Protein AF-A0A383UXB1-F1 (afdb_monomer)

Solvent-accessible surface area (backbone atoms only — not comparable to full-atom values): 30073 Å² total; per-residue (Å²): 136,68,66,62,59,56,52,52,34,51,74,70,74,44,63,97,66,75,78,71,72,77,81,63,94,80,63,89,82,77,78,79,82,41,57,47,101,84,69,47,83,47,60,68,65,60,54,49,51,50,53,49,52,53,49,51,51,51,49,50,33,37,76,73,64,59,27,56,55,34,66,59,52,49,52,50,50,51,51,53,47,52,51,47,50,52,41,30,53,54,21,52,56,49,46,51,53,49,50,53,52,46,52,60,65,38,43,23,35,53,27,51,41,52,33,35,51,26,29,51,69,49,37,77,48,56,63,69,57,51,53,52,54,45,52,72,78,39,57,68,66,50,64,46,48,36,28,46,66,37,49,48,49,47,63,56,43,51,56,50,50,53,49,50,51,52,48,50,45,58,78,69,60,78,53,98,82,55,90,65,97,64,60,75,65,56,58,56,47,51,53,48,50,54,53,52,53,48,52,51,51,41,52,52,31,44,51,50,18,50,37,24,30,60,68,76,42,77,68,93,50,80,64,75,65,76,65,32,75,43,76,51,34,94,71,16,89,33,50,64,63,64,69,94,64,98,45,78,86,50,43,63,59,40,43,50,50,25,50,51,63,34,47,40,54,56,51,41,53,52,51,51,51,48,49,43,46,52,49,23,57,68,42,31,61,61,48,51,73,71,50,87,69,84,63,55,70,60,82,58,76,87,55,74,60,74,71,52,50,62,61,60,76,36,65,92,64,70,71,81,48,96,84,62,79,75,87,87,72,82,78,69,85,72,80,73,64,77,79,74,75,72,79,70,89,70,92,79,90,83,94,82,81,84,87,81,71,87,80,77,75,73,94,68,94,77,84,87,78,93,80,88,91,87,78,83,81,64,79,62,47,74,66,72,72,59,92,73,61,66,72,72,77,82,69,79,70,48,83,50,34,38,56,72,46,38,56,50,52,56,49,33,54,52,53,22,49,54,53,26,50,62,71,44,36,40,57,49,31,23,40,50,16,44,41,54,48,53,53,27,59,76,67,76,44,86,60,86,57,45,46,75,72,42,63,75,85,62,29,63,72,50,47,52,50,30,50,52,50,32,54,50,53,47,51,52,54,51,48,53,51,42,51,50,51,51,53,50,52,55,52,50,61,69,69,64,75,63,78,87,71,72,83,77,126

Organism: Blumeria hordei (NCBI:txid2867405)

Nearest PDB structures (foldseek):
  8gym-assembly1_m2  TM=3.902E-01  e=6.505E-01  Tetrahymena thermophila SB210
  8b6h-assembly1_Dv  TM=3.595E-01  e=8.943E-01  Tetrahymena thermophila SB210

Foldseek 3Di:
DPPVVVVVCVVVVHDPPPPPPPPPVPPPDDDPQDAPPVRHGDDPVVVVVVVVVVVVVVVVCCVVVLFPFLVVVVVVVVVVVVVLVVLQVVLLVLLVVLVLLLCLLLLLLVLLLLLCLWFPVSQVDDPVVVVVVCVVVDPPCLSRCFLVLLLVVLLVVLVVVVVVVVVCCVVQVPDPPDDGPDDPVVVVVVVVVVVVVSLLSNLQSVLNSLCRSNVVDPRPDSDDDPVQSPACDPNHLQHQDQDDDPDPVCVVVSNVVSVCLSCVLSVLSVVLLLQLLVQLVVQLVVLLVPDDDQDADDSCPPPPCVVVVVVVVCPVVPRPVPSHDDDPDPPPPPPPPPPPPDPPDDDDDDDPDPPPPPPPDPDDDDDDDDDDDDDDDDSIDSPRPPPPPPPVPPSPRDDDHSLRCSLSSLVSSLVSSLVSCVVSVLSSSLSSNSSVVSSCVSVVHDSPRTDDNGSDDGSVVVSVVSSVSSVVSSVVSSVVSNVVSVVVVVVVVVVPPDPVPPVPD

Sequence (505 aa):
MGQLETLTALALGRGHYEEEVVWTSEAESNGNQKYNSRGHPRNPETRKREREHIRAANEVMQVTGVVEDAATVRAKSSEDEADRQLESFIGFRLMEVGRACLYTGIWSAVGLRRRILLYRPYSTLQIRKILQSERKLHSTIHLLFSGLSTILIPHTLDYVILFFETILDHLYGSDKNQETFMPLGTRALVRRIAKWTYNYFRIQFQLFAILQQLNLIPQSRFLHTLKSFIPFQETSLVKFKPKDTNSIWQLPLTWAGALILSTAPLLAVWGYEKLKITVSALIYRRIYMRLPRPAGSSIFSGIPVDLLRAERNSADQISSYAQDSGPNISWAVNSNHPEAQSPSMGQDASDDEDDEMNHAQLISFDVEPTESADANRGPWSAELRSSNDSKQSGVTRYRVTGLTLLPTILAAERWRDIIADILVMPIEALMVRFIGRAYRINNALSVDDIFEPNLRITGFSNLMTAYTLQSAITGVIWGLITFSTNRYAIRRQKIAPRSHLLDRD

Structure (mmCIF, N/CA/C/O backbone):
data_AF-A0A383UXB1-F1
#
_entry.id   AF-A0A383UXB1-F1
#
loop_
_atom_site.group_PDB
_atom_site.id
_atom_site.type_symbol
_atom_site.label_atom_id
_atom_site.label_alt_id
_atom_site.label_comp_id
_atom_site.label_asym_id
_atom_site.label_entity_id
_atom_site.label_seq_id
_atom_site.pdbx_PDB_ins_code
_atom_site.Cartn_x
_atom_site.Cartn_y
_atom_site.Cartn_z
_atom_site.occupancy
_atom_site.B_iso_or_equiv
_atom_site.auth_seq_id
_atom_site.auth_comp_id
_atom_site.auth_asym_id
_atom_site.auth_atom_id
_atom_site.pdbx_PDB_model_num
ATOM 1 N N . MET A 1 1 ? 54.599 -24.289 -60.997 1.00 45.53 1 MET A N 1
ATOM 2 C CA . MET A 1 1 ? 55.689 -24.019 -60.037 1.00 45.53 1 MET A CA 1
ATOM 3 C C . MET A 1 1 ? 55.467 -22.754 -59.188 1.00 45.53 1 MET A C 1
ATOM 5 O O . MET A 1 1 ? 56.375 -22.407 -58.464 1.00 45.53 1 MET A O 1
ATOM 9 N N . GLY A 1 2 ? 54.287 -22.110 -59.170 1.00 50.62 2 GLY A N 1
ATOM 10 C CA . GLY A 1 2 ? 54.119 -20.799 -58.502 1.00 50.62 2 GLY A CA 1
ATOM 11 C C . GLY A 1 2 ? 53.476 -20.775 -57.105 1.00 50.62 2 GLY A C 1
ATOM 12 O O . GLY A 1 2 ? 53.333 -19.705 -56.543 1.00 50.62 2 GLY A O 1
ATOM 13 N N . GLN A 1 3 ? 53.054 -21.908 -56.524 1.00 52.81 3 GLN A N 1
ATOM 14 C CA . GLN A 1 3 ? 52.371 -21.895 -55.212 1.00 52.81 3 GLN A CA 1
ATOM 15 C C . GLN A 1 3 ? 53.330 -21.804 -54.017 1.00 52.81 3 GLN A C 1
ATOM 17 O O . GLN A 1 3 ? 52.957 -21.289 -52.964 1.00 52.81 3 GLN A O 1
ATOM 22 N N . LEU A 1 4 ? 54.558 -22.311 -54.164 1.00 60.84 4 LEU A N 1
ATOM 23 C CA . LEU A 1 4 ? 55.521 -22.361 -53.065 1.00 60.84 4 LEU A CA 1
ATOM 24 C C . LEU A 1 4 ? 56.076 -20.966 -52.765 1.00 60.84 4 LEU A C 1
ATOM 26 O O . LEU A 1 4 ? 56.170 -20.592 -51.604 1.00 60.84 4 LEU A O 1
ATOM 30 N N . GLU A 1 5 ? 56.337 -20.166 -53.798 1.00 58.56 5 GLU A N 1
ATOM 31 C CA . GLU A 1 5 ? 56.801 -18.777 -53.679 1.00 58.56 5 GLU A CA 1
ATOM 32 C C . GLU A 1 5 ? 55.768 -17.912 -52.956 1.00 58.56 5 GLU A C 1
ATOM 34 O O . GLU A 1 5 ? 56.089 -17.304 -51.938 1.00 58.56 5 GLU A O 1
ATOM 39 N N . THR A 1 6 ? 54.496 -17.992 -53.357 1.00 56.50 6 THR A N 1
ATOM 40 C CA . THR A 1 6 ? 53.403 -17.281 -52.679 1.00 56.50 6 THR A CA 1
ATOM 41 C C . THR A 1 6 ? 53.228 -17.696 -51.220 1.00 56.50 6 THR A C 1
ATOM 43 O O . THR A 1 6 ? 53.000 -16.844 -50.368 1.00 56.50 6 THR A O 1
ATOM 46 N N . LEU A 1 7 ? 53.383 -18.985 -50.893 1.00 56.09 7 LEU A N 1
ATOM 47 C CA . LEU A 1 7 ? 53.304 -19.460 -49.506 1.00 56.09 7 LEU A CA 1
ATOM 48 C C . LEU A 1 7 ? 54.519 -19.028 -48.676 1.00 56.09 7 LEU A C 1
ATOM 50 O O . LEU A 1 7 ? 54.381 -18.747 -47.488 1.00 56.09 7 LEU A O 1
ATOM 54 N N . THR A 1 8 ? 55.696 -18.939 -49.298 1.00 65.06 8 THR A N 1
ATOM 55 C CA . THR A 1 8 ? 56.924 -18.480 -48.636 1.00 65.06 8 THR A CA 1
ATOM 56 C C . THR A 1 8 ? 56.873 -16.973 -48.383 1.00 65.06 8 THR A C 1
ATOM 58 O O . THR A 1 8 ? 57.237 -16.525 -47.299 1.00 65.06 8 THR A O 1
ATOM 61 N N . ALA A 1 9 ? 56.355 -16.195 -49.338 1.00 59.84 9 ALA A N 1
ATOM 62 C CA . ALA A 1 9 ? 56.114 -14.764 -49.182 1.00 59.84 9 ALA A CA 1
ATOM 63 C C . ALA A 1 9 ? 55.104 -14.491 -48.058 1.00 59.84 9 ALA A C 1
ATOM 65 O O . ALA A 1 9 ? 55.379 -13.681 -47.173 1.00 59.84 9 ALA A O 1
ATOM 66 N N . LEU A 1 10 ? 54.002 -15.250 -48.018 1.00 58.66 10 LEU A N 1
ATOM 67 C CA . LEU A 1 10 ? 52.995 -15.142 -46.961 1.00 58.66 10 LEU A CA 1
ATOM 68 C C . LEU A 1 10 ? 53.566 -15.509 -45.579 1.00 58.66 10 LEU A C 1
ATOM 70 O O . LEU A 1 10 ? 53.300 -14.819 -44.599 1.00 58.66 10 LEU A O 1
ATOM 74 N N . ALA A 1 11 ? 54.399 -16.556 -45.500 1.00 60.19 11 ALA A N 1
ATOM 75 C CA . ALA A 1 11 ? 55.077 -16.974 -44.268 1.00 60.19 11 ALA A CA 1
ATOM 76 C C . ALA A 1 11 ? 56.128 -15.961 -43.774 1.00 60.19 11 ALA A C 1
ATOM 78 O O . ALA A 1 11 ? 56.423 -15.910 -42.582 1.00 60.19 11 ALA A O 1
ATOM 79 N N . LEU A 1 12 ? 56.674 -15.142 -44.678 1.00 60.88 12 LEU A N 1
ATOM 80 C CA . LEU A 1 12 ? 57.601 -14.045 -44.381 1.00 60.88 12 LEU A CA 1
ATOM 81 C C . LEU A 1 12 ? 56.885 -12.712 -44.097 1.00 60.88 12 LEU A C 1
ATOM 83 O O . LEU A 1 12 ? 57.553 -11.695 -43.910 1.00 60.88 12 LEU A O 1
ATOM 87 N N . GLY A 1 13 ? 55.547 -12.695 -44.079 1.00 49.16 13 GLY A N 1
ATOM 88 C CA . GLY A 1 13 ? 54.749 -11.485 -43.865 1.00 49.16 13 GLY A CA 1
ATOM 89 C C . GLY A 1 13 ? 54.740 -10.516 -45.053 1.00 49.16 13 GLY A C 1
ATOM 90 O O . GLY A 1 13 ? 54.376 -9.355 -44.885 1.00 49.16 13 GLY A O 1
ATOM 91 N N . ARG A 1 14 ? 55.147 -10.965 -46.247 1.00 58.03 14 ARG A N 1
ATOM 92 C CA . ARG A 1 14 ? 55.145 -10.168 -47.481 1.00 58.03 14 ARG A CA 1
ATOM 93 C C . ARG A 1 14 ? 53.810 -10.315 -48.209 1.00 58.03 14 ARG A C 1
ATOM 95 O O . ARG A 1 14 ? 53.294 -11.421 -48.370 1.00 58.03 14 ARG A O 1
ATOM 102 N N . GLY A 1 15 ? 53.231 -9.190 -48.628 1.00 54.03 15 GLY A N 1
ATOM 103 C CA . GLY A 1 15 ? 51.928 -9.153 -49.294 1.00 54.03 15 GLY A CA 1
ATOM 104 C C . GLY A 1 15 ? 51.978 -9.688 -50.729 1.00 54.03 15 GLY A C 1
ATOM 105 O O . GLY A 1 15 ? 52.978 -9.534 -51.424 1.00 54.03 15 GLY A O 1
ATOM 106 N N . HIS A 1 16 ? 50.858 -10.242 -51.203 1.00 50.38 16 HIS A N 1
ATOM 107 C CA . HIS A 1 16 ? 50.691 -10.862 -52.532 1.00 50.38 16 HIS A CA 1
ATOM 108 C C . HIS A 1 16 ? 51.037 -9.967 -53.745 1.00 50.38 16 HIS A C 1
ATOM 110 O O . HIS A 1 16 ? 51.068 -10.457 -54.869 1.00 50.38 16 HIS A O 1
ATOM 116 N N . TYR A 1 17 ? 51.277 -8.670 -53.528 1.00 50.38 17 TYR A N 1
ATOM 117 C CA . TYR A 1 17 ? 51.502 -7.650 -54.556 1.00 50.38 17 TYR A CA 1
ATOM 118 C C . TYR A 1 17 ? 52.913 -7.042 -54.536 1.00 50.38 17 TYR A C 1
ATOM 120 O O . TYR A 1 17 ? 53.165 -6.088 -55.268 1.00 50.38 17 TYR A O 1
ATOM 128 N N . GLU A 1 18 ? 53.839 -7.544 -53.711 1.00 51.78 18 GLU A N 1
ATOM 129 C CA . GLU A 1 18 ? 55.239 -7.087 -53.769 1.00 51.78 18 GLU A CA 1
ATOM 130 C C . GLU A 1 18 ? 55.979 -7.568 -55.032 1.00 51.78 18 GLU A C 1
ATOM 132 O O . GLU A 1 18 ? 57.006 -6.993 -55.385 1.00 51.78 18 GLU A O 1
ATOM 137 N N . GLU A 1 19 ? 55.457 -8.573 -55.743 1.00 49.16 19 GLU A N 1
ATOM 138 C CA . GLU A 1 19 ? 56.130 -9.171 -56.908 1.00 49.16 19 GLU A CA 1
ATOM 139 C C . GLU A 1 19 ? 55.832 -8.473 -58.245 1.00 49.16 19 GLU A C 1
ATOM 141 O O . GLU A 1 19 ? 56.645 -8.553 -59.164 1.00 49.16 19 GLU A O 1
ATOM 146 N N . GLU A 1 20 ? 54.742 -7.708 -58.365 1.00 48.66 20 GLU A N 1
ATOM 147 C CA . GLU A 1 20 ? 54.486 -6.903 -59.566 1.00 48.66 20 GLU A CA 1
ATOM 148 C C . GLU A 1 20 ? 55.138 -5.521 -59.451 1.00 48.66 2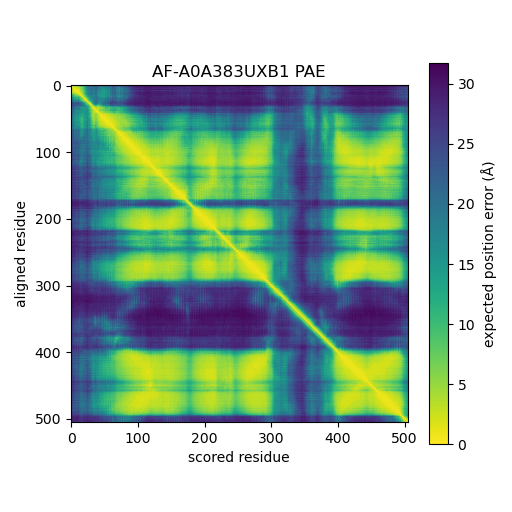0 GLU A C 1
ATOM 150 O O . GLU A 1 20 ? 54.489 -4.472 -59.425 1.00 48.66 20 GLU A O 1
ATOM 155 N N . VAL A 1 21 ? 56.471 -5.503 -59.453 1.00 47.31 21 VAL A N 1
ATOM 156 C CA . VAL A 1 21 ? 57.182 -4.352 -60.013 1.00 47.31 21 VAL A CA 1
ATOM 157 C C . VAL A 1 21 ? 56.984 -4.437 -61.523 1.00 47.31 21 VAL A C 1
ATOM 159 O O . VAL A 1 21 ? 57.755 -5.073 -62.239 1.00 47.31 21 VAL A O 1
ATOM 162 N N . VAL A 1 22 ? 55.895 -3.843 -62.011 1.00 42.38 22 VAL A N 1
ATOM 163 C CA . VAL A 1 22 ? 55.702 -3.606 -63.441 1.00 42.38 22 VAL A CA 1
ATOM 164 C C . VAL A 1 22 ? 56.831 -2.678 -63.885 1.00 42.38 22 VAL A C 1
ATOM 166 O O . VAL A 1 22 ? 56.771 -1.464 -63.702 1.00 42.38 22 VAL A O 1
ATOM 169 N N . TRP A 1 23 ? 57.890 -3.253 -64.451 1.00 45.00 23 TRP A N 1
ATOM 170 C CA . TRP A 1 23 ? 58.908 -2.509 -65.181 1.00 45.00 23 TRP A CA 1
ATOM 171 C C . TRP A 1 23 ? 58.308 -2.076 -66.522 1.00 45.00 23 TRP A C 1
ATOM 173 O O . TRP A 1 23 ? 58.622 -2.621 -67.575 1.00 45.00 23 TRP A O 1
ATOM 183 N N . THR A 1 24 ? 57.395 -1.106 -66.496 1.00 41.88 24 THR A N 1
ATOM 184 C CA . THR A 1 24 ? 57.091 -0.316 -67.690 1.00 41.88 24 THR A CA 1
ATOM 185 C C . THR A 1 24 ? 58.280 0.600 -67.925 1.00 41.88 24 THR A C 1
ATOM 187 O O . THR A 1 24 ? 58.466 1.584 -67.209 1.00 41.88 24 THR A O 1
ATOM 190 N N . SER A 1 25 ? 59.089 0.263 -68.924 1.00 47.81 25 SER A N 1
ATOM 191 C CA . SER A 1 25 ? 60.308 0.957 -69.354 1.00 47.81 25 SER A CA 1
ATOM 192 C C . SER A 1 25 ? 60.084 2.371 -69.927 1.00 47.81 25 SER A C 1
ATOM 194 O O . SER A 1 25 ? 60.895 2.846 -70.710 1.00 47.81 25 SER A O 1
ATOM 196 N N . GLU A 1 26 ? 58.999 3.055 -69.556 1.00 47.62 26 GLU A N 1
ATOM 197 C CA . GLU A 1 26 ? 58.661 4.413 -70.018 1.00 47.62 26 GLU A CA 1
ATOM 198 C C . GLU A 1 26 ? 58.313 5.394 -68.880 1.00 47.62 26 GLU A C 1
ATOM 200 O O . GLU A 1 26 ? 57.935 6.532 -69.140 1.00 47.62 26 GLU A O 1
ATOM 205 N N . ALA A 1 27 ? 58.490 5.012 -67.608 1.00 47.56 27 ALA A N 1
ATOM 206 C CA . ALA A 1 27 ? 58.284 5.912 -66.461 1.00 47.56 27 ALA A CA 1
ATOM 207 C C . ALA A 1 27 ? 59.594 6.431 -65.825 1.00 47.56 27 ALA A C 1
ATOM 209 O O . ALA A 1 27 ? 59.599 6.900 -64.683 1.00 47.56 27 ALA A O 1
ATOM 210 N N . GLU A 1 28 ? 60.715 6.382 -66.549 1.00 46.81 28 GLU A N 1
ATOM 211 C CA . GLU A 1 28 ? 61.982 6.998 -66.136 1.00 46.81 28 GLU A CA 1
ATOM 212 C C . GLU A 1 28 ? 61.947 8.517 -66.352 1.00 46.81 28 GLU A C 1
ATOM 214 O O . GLU A 1 28 ? 62.519 9.049 -67.296 1.00 46.81 28 GLU A O 1
ATOM 219 N N . SER A 1 29 ? 61.257 9.247 -65.473 1.00 51.28 29 SER A N 1
ATOM 220 C CA . SER A 1 29 ? 61.506 10.692 -65.352 1.00 51.28 29 SER A CA 1
ATOM 221 C C . SER A 1 29 ? 61.132 11.320 -64.008 1.00 51.28 29 SER A C 1
ATOM 223 O O . SER A 1 29 ? 61.541 12.453 -63.791 1.00 51.28 29 SER A O 1
ATOM 225 N N . ASN A 1 30 ? 60.392 10.673 -63.094 1.00 54.00 30 ASN A N 1
ATOM 226 C CA . ASN A 1 30 ? 59.981 11.333 -61.834 1.00 54.00 30 ASN A CA 1
ATOM 227 C C . ASN A 1 30 ? 59.724 10.367 -60.653 1.00 54.00 30 ASN A C 1
ATOM 229 O O . ASN A 1 30 ? 58.801 10.549 -59.860 1.00 54.00 30 ASN A O 1
ATOM 233 N N . GLY A 1 31 ? 60.529 9.311 -60.517 1.00 53.62 31 GLY A N 1
ATOM 234 C CA . GLY A 1 31 ? 60.372 8.298 -59.466 1.00 53.62 31 GLY A CA 1
ATOM 235 C C . GLY A 1 31 ? 61.074 8.644 -58.149 1.00 53.62 31 GLY A C 1
ATOM 236 O O . GLY A 1 31 ? 62.046 7.984 -57.793 1.00 53.62 31 GLY A O 1
ATOM 237 N N . ASN A 1 32 ? 60.598 9.639 -57.395 1.00 60.19 32 ASN A N 1
ATOM 238 C CA . ASN A 1 32 ? 61.087 9.853 -56.026 1.00 60.19 32 ASN A CA 1
ATOM 239 C C . ASN A 1 32 ? 60.563 8.731 -55.114 1.00 60.19 32 ASN A C 1
ATOM 241 O O . ASN A 1 32 ? 59.433 8.790 -54.622 1.00 60.19 32 ASN A O 1
ATOM 245 N N . GLN A 1 33 ? 61.383 7.699 -54.900 1.00 64.19 33 GLN A N 1
ATOM 246 C CA . GLN A 1 33 ? 61.151 6.661 -53.898 1.00 64.19 33 GLN A CA 1
ATOM 247 C C . GLN A 1 33 ? 60.977 7.329 -52.529 1.00 64.19 33 GLN A C 1
ATOM 249 O O . GLN A 1 33 ? 61.876 8.010 -52.038 1.00 64.19 33 GLN A O 1
ATOM 254 N N . LYS A 1 34 ? 59.789 7.192 -51.936 1.00 66.69 34 LYS A N 1
ATOM 255 C CA . LYS A 1 34 ? 59.482 7.795 -50.636 1.00 66.69 34 LYS A CA 1
ATOM 256 C C . LYS A 1 34 ? 59.996 6.876 -49.537 1.00 66.69 34 LYS A C 1
ATOM 258 O O . LYS A 1 34 ? 59.799 5.667 -49.609 1.00 66.69 34 LYS A O 1
ATOM 263 N N . TYR A 1 35 ? 60.638 7.445 -48.528 1.00 69.44 35 TYR A N 1
ATOM 264 C CA . TYR A 1 35 ? 61.104 6.725 -47.347 1.00 69.44 35 TYR A CA 1
ATOM 265 C C . TYR A 1 35 ? 60.268 7.164 -46.145 1.00 69.44 35 TYR A C 1
ATOM 267 O O . TYR A 1 35 ? 59.792 8.298 -46.113 1.00 69.44 35 TYR A O 1
ATOM 275 N N . ASN A 1 36 ? 60.034 6.275 -45.181 1.00 70.81 36 ASN A N 1
ATOM 276 C CA . ASN A 1 36 ? 59.473 6.696 -43.897 1.00 70.81 36 ASN A CA 1
ATOM 277 C C . ASN A 1 36 ? 60.537 7.435 -43.059 1.00 70.81 36 ASN A C 1
ATOM 279 O O . ASN A 1 36 ? 61.719 7.442 -43.406 1.00 70.81 36 ASN A O 1
ATOM 283 N N . SER A 1 37 ? 60.128 8.016 -41.932 1.00 67.81 37 SER A N 1
ATOM 284 C CA . SER A 1 37 ? 61.012 8.681 -40.957 1.00 67.81 37 SER A CA 1
ATOM 285 C C . SER A 1 37 ? 62.152 7.784 -40.440 1.00 67.81 37 SER A C 1
ATOM 287 O O . SER A 1 37 ? 63.177 8.280 -39.981 1.00 67.81 37 SER A O 1
ATOM 289 N N . ARG A 1 38 ? 62.019 6.458 -40.577 1.00 71.56 38 ARG A N 1
ATOM 290 C CA . ARG A 1 38 ? 63.020 5.436 -40.222 1.00 71.56 38 ARG A CA 1
ATOM 291 C C . ARG A 1 38 ? 63.899 4.981 -41.402 1.00 71.56 38 ARG A C 1
ATOM 293 O O . ARG A 1 38 ? 64.695 4.062 -41.245 1.00 71.56 38 ARG A O 1
ATOM 300 N N . GLY A 1 39 ? 63.778 5.605 -42.576 1.00 62.66 39 GLY A N 1
ATOM 301 C CA . GLY A 1 39 ? 64.607 5.313 -43.753 1.00 62.66 39 GLY A CA 1
ATOM 302 C C . GLY A 1 39 ? 64.225 4.045 -44.527 1.00 62.66 39 GLY A C 1
ATOM 303 O O . GLY A 1 39 ? 64.980 3.603 -45.390 1.00 62.66 39 GLY A O 1
ATOM 304 N N . HIS A 1 40 ? 63.060 3.453 -44.263 1.00 69.69 40 HIS A N 1
ATOM 305 C CA . HIS A 1 40 ? 62.536 2.323 -45.026 1.00 69.69 40 HIS A CA 1
ATOM 306 C C . HIS A 1 40 ? 61.785 2.796 -46.273 1.00 69.69 40 HIS A C 1
ATOM 308 O O . HIS A 1 40 ? 60.949 3.701 -46.175 1.00 69.69 40 HIS A O 1
ATOM 314 N N . PRO A 1 41 ? 62.036 2.184 -47.443 1.00 70.38 41 PRO A N 1
ATOM 315 C CA . PRO A 1 41 ? 61.332 2.533 -48.667 1.00 70.38 41 PRO A CA 1
ATOM 316 C C . PRO A 1 41 ? 59.844 2.188 -48.535 1.00 70.38 41 PRO A C 1
ATOM 318 O O . PRO A 1 41 ? 59.478 1.066 -48.192 1.00 70.38 41 PRO A O 1
ATOM 321 N N . ARG A 1 42 ? 58.973 3.159 -48.810 1.00 67.94 42 ARG A N 1
ATOM 322 C CA . ARG A 1 42 ? 57.516 3.047 -48.711 1.00 67.94 42 ARG A CA 1
ATOM 323 C C . ARG A 1 42 ? 56.886 3.439 -50.040 1.00 67.94 42 ARG A C 1
ATOM 325 O O . ARG A 1 42 ? 56.910 4.601 -50.441 1.00 67.94 42 ARG A O 1
ATOM 332 N N . ASN A 1 43 ? 56.270 2.469 -50.708 1.00 76.75 43 ASN A N 1
ATOM 333 C CA . ASN A 1 43 ? 55.491 2.732 -51.911 1.00 76.75 43 ASN A CA 1
ATOM 334 C C . ASN A 1 43 ? 54.043 3.121 -51.528 1.00 76.75 43 ASN A C 1
ATOM 336 O O . ASN A 1 43 ? 53.333 2.304 -50.929 1.00 76.75 43 ASN A O 1
ATOM 340 N N . PRO A 1 44 ? 53.579 4.349 -51.839 1.00 74.81 44 PRO A N 1
ATOM 341 C CA . PRO A 1 44 ? 52.213 4.770 -51.531 1.00 74.81 44 PRO A CA 1
ATOM 342 C C . PRO A 1 44 ? 51.154 3.956 -52.291 1.00 74.81 44 PRO A C 1
ATOM 344 O O . PRO A 1 44 ? 50.085 3.710 -51.735 1.00 74.81 44 PRO A O 1
ATOM 347 N N . GLU A 1 45 ? 51.455 3.494 -53.509 1.00 74.94 45 GLU A N 1
ATOM 348 C CA . GLU A 1 45 ? 50.539 2.673 -54.314 1.00 74.94 45 GLU A CA 1
ATOM 349 C C . GLU A 1 45 ? 50.327 1.293 -53.685 1.00 74.94 45 GLU A C 1
ATOM 351 O O . GLU A 1 45 ? 49.195 0.825 -53.586 1.00 74.94 45 GLU A O 1
ATOM 356 N N . THR A 1 46 ? 51.388 0.664 -53.168 1.00 76.00 46 THR A N 1
ATOM 357 C CA . THR A 1 46 ? 51.279 -0.627 -52.472 1.00 76.00 46 THR A CA 1
ATOM 358 C C . THR A 1 46 ? 50.425 -0.502 -51.213 1.00 76.00 46 THR A C 1
ATOM 360 O O . THR A 1 46 ? 49.514 -1.301 -51.021 1.00 76.00 46 THR A O 1
ATOM 363 N N . ARG A 1 47 ? 50.615 0.558 -50.410 1.00 76.06 47 ARG A N 1
ATOM 364 C CA . ARG A 1 47 ? 49.739 0.819 -49.252 1.00 76.06 47 ARG A CA 1
ATOM 365 C C . ARG A 1 47 ? 48.296 1.107 -49.655 1.00 76.06 47 ARG A C 1
ATOM 367 O O . ARG A 1 47 ? 47.380 0.738 -48.925 1.00 76.06 47 ARG A O 1
ATOM 374 N N . LYS A 1 48 ? 48.069 1.786 -50.782 1.00 80.38 48 LYS A N 1
ATOM 375 C CA . LYS A 1 48 ? 46.714 2.036 -51.283 1.00 80.38 48 LYS A CA 1
ATOM 376 C C . LYS A 1 48 ? 46.026 0.722 -51.667 1.00 80.38 48 LYS A C 1
ATOM 378 O O . LYS A 1 48 ? 44.917 0.485 -51.199 1.00 80.38 48 LYS A O 1
ATOM 383 N N . ARG A 1 49 ? 46.704 -0.154 -52.417 1.00 75.94 49 ARG A N 1
ATOM 384 C CA . ARG A 1 49 ? 46.181 -1.481 -52.792 1.00 75.94 49 ARG A CA 1
ATOM 385 C C . ARG A 1 49 ? 45.970 -2.395 -51.591 1.00 75.94 49 ARG A C 1
ATOM 387 O O . ARG A 1 49 ? 44.964 -3.085 -51.528 1.00 75.94 49 ARG A O 1
ATOM 394 N N . GLU A 1 50 ? 46.868 -2.367 -50.612 1.00 76.62 50 GLU A N 1
ATOM 395 C CA . GLU A 1 50 ? 46.710 -3.113 -49.361 1.00 76.62 50 GLU A CA 1
ATOM 396 C C . GLU A 1 50 ? 45.459 -2.655 -48.595 1.00 76.62 50 GLU A C 1
ATOM 398 O O . GLU A 1 50 ? 44.642 -3.480 -48.188 1.00 76.62 50 GLU A O 1
ATOM 403 N N . ARG A 1 51 ? 45.233 -1.336 -48.488 1.00 78.94 51 ARG A N 1
ATOM 404 C CA . ARG A 1 51 ? 43.997 -0.782 -47.906 1.00 78.94 51 ARG A CA 1
ATOM 405 C C . ARG A 1 51 ? 42.751 -1.200 -48.688 1.00 78.94 51 ARG A C 1
ATOM 407 O O . ARG A 1 51 ? 41.723 -1.475 -48.074 1.00 78.94 51 ARG A O 1
ATOM 414 N N . GLU A 1 52 ? 42.821 -1.234 -50.017 1.00 80.75 52 GLU A N 1
ATOM 415 C CA . GLU A 1 52 ? 41.717 -1.685 -50.874 1.00 80.75 52 GLU A CA 1
ATOM 416 C C . GLU A 1 52 ? 41.439 -3.184 -50.702 1.00 80.75 52 GLU A C 1
ATOM 418 O O . GLU A 1 52 ? 40.279 -3.566 -50.577 1.00 80.75 52 GLU A O 1
ATOM 423 N N . HIS A 1 53 ? 42.476 -4.018 -50.595 1.00 80.62 53 HIS A N 1
ATOM 424 C CA . HIS A 1 53 ? 42.339 -5.454 -50.346 1.00 80.62 53 HIS A CA 1
ATOM 425 C C . HIS A 1 53 ? 41.731 -5.735 -48.965 1.00 80.62 53 HIS A C 1
ATOM 427 O O . HIS A 1 53 ? 40.833 -6.564 -48.843 1.00 80.62 53 HIS A O 1
ATOM 433 N N . ILE A 1 54 ? 42.149 -4.996 -47.930 1.00 76.44 54 ILE A N 1
ATOM 434 C CA . ILE A 1 54 ? 41.547 -5.072 -46.588 1.00 76.44 54 ILE A CA 1
ATOM 435 C C . ILE A 1 54 ? 40.081 -4.625 -46.627 1.00 76.44 54 ILE A C 1
ATOM 437 O O . ILE A 1 54 ? 39.219 -5.285 -46.049 1.00 76.44 54 ILE A O 1
ATOM 441 N N . ARG A 1 55 ? 39.768 -3.534 -47.340 1.00 81.94 55 ARG A N 1
ATOM 442 C CA . ARG A 1 55 ? 38.383 -3.070 -47.512 1.00 81.94 55 ARG A CA 1
ATOM 443 C C . ARG A 1 55 ? 37.523 -4.126 -48.205 1.00 81.94 55 ARG A C 1
ATOM 445 O O . ARG A 1 55 ? 36.440 -4.412 -47.711 1.00 81.94 55 ARG A O 1
ATOM 452 N N . ALA A 1 56 ? 38.013 -4.717 -49.294 1.00 82.75 56 ALA A N 1
ATOM 453 C CA . ALA A 1 56 ? 37.305 -5.757 -50.034 1.00 82.75 56 ALA A CA 1
ATOM 454 C C . ALA A 1 56 ? 37.101 -7.023 -49.186 1.00 82.75 56 ALA A C 1
ATOM 456 O O . ALA A 1 56 ? 36.016 -7.596 -49.188 1.00 82.75 56 ALA A O 1
ATOM 457 N N . ALA A 1 57 ? 38.107 -7.437 -48.409 1.00 79.25 57 ALA A N 1
ATOM 458 C CA . ALA A 1 57 ? 37.980 -8.564 -47.487 1.00 79.25 57 ALA A CA 1
ATOM 459 C C . ALA A 1 57 ? 36.913 -8.297 -46.410 1.00 79.25 57 ALA A C 1
ATOM 461 O O . ALA A 1 57 ? 36.047 -9.141 -46.184 1.00 79.25 57 ALA A O 1
ATOM 462 N N . ASN A 1 58 ? 36.920 -7.108 -45.803 1.00 76.19 58 ASN A N 1
ATOM 463 C CA . ASN A 1 58 ? 35.925 -6.710 -44.810 1.00 76.19 58 ASN A CA 1
ATOM 464 C C . ASN A 1 58 ? 34.506 -6.601 -45.406 1.00 76.19 58 ASN A C 1
ATOM 466 O O . ASN A 1 58 ? 33.538 -7.006 -44.766 1.00 76.19 58 ASN A O 1
ATOM 470 N N . GLU A 1 59 ? 34.376 -6.122 -46.645 1.00 81.25 59 GLU A N 1
ATOM 471 C CA . GLU A 1 59 ? 33.108 -6.088 -47.385 1.00 81.25 59 GLU A CA 1
ATOM 472 C C . GLU A 1 59 ? 32.580 -7.504 -47.657 1.00 81.25 59 GLU A C 1
ATOM 474 O O . GLU A 1 59 ? 31.413 -7.792 -47.395 1.00 81.25 59 GLU A O 1
ATOM 479 N N . VAL A 1 60 ? 33.442 -8.434 -48.086 1.00 81.19 60 VAL A N 1
ATOM 480 C CA . VAL A 1 60 ? 33.074 -9.850 -48.251 1.00 81.19 60 VAL A CA 1
ATOM 481 C C . VAL A 1 60 ? 32.657 -10.460 -46.912 1.00 81.19 60 VAL A C 1
ATOM 483 O O . VAL A 1 60 ? 31.661 -11.181 -46.851 1.00 81.19 60 VAL A O 1
ATOM 486 N N . MET A 1 61 ? 33.357 -10.155 -45.817 1.00 77.75 61 MET A N 1
ATOM 487 C CA . MET A 1 61 ? 32.971 -10.592 -44.470 1.00 77.75 61 MET A CA 1
ATOM 488 C C . MET A 1 61 ? 31.612 -10.030 -44.029 1.00 77.75 61 MET A C 1
ATOM 490 O O . MET A 1 61 ? 30.854 -10.723 -43.346 1.00 77.75 61 MET A O 1
ATOM 494 N N . GLN A 1 62 ? 31.278 -8.810 -44.450 1.00 75.19 62 GLN A N 1
ATOM 495 C CA . GLN A 1 62 ? 29.981 -8.196 -44.191 1.00 75.19 62 GLN A CA 1
ATOM 496 C C . GLN A 1 62 ? 28.861 -8.841 -45.014 1.00 75.19 62 GLN A C 1
ATOM 498 O O . GLN A 1 62 ? 27.823 -9.211 -44.468 1.00 75.19 62 GLN A O 1
ATOM 503 N N . VAL A 1 63 ? 29.083 -9.054 -46.314 1.00 79.00 63 VAL A N 1
ATOM 504 C CA . VAL A 1 63 ? 28.115 -9.698 -47.219 1.00 79.00 63 VAL A CA 1
ATOM 505 C C . VAL A 1 63 ? 27.883 -11.164 -46.842 1.00 79.00 63 VAL A C 1
ATOM 507 O O . VAL A 1 63 ? 26.754 -11.650 -46.894 1.00 79.00 63 VAL A O 1
ATOM 510 N N . THR A 1 64 ? 28.931 -11.871 -46.409 1.00 77.19 64 THR A N 1
ATOM 511 C CA . THR A 1 64 ? 28.824 -13.246 -45.887 1.00 77.19 64 THR A CA 1
ATOM 512 C C . THR A 1 64 ? 28.166 -13.313 -44.504 1.00 77.19 64 THR A C 1
ATOM 514 O O . THR A 1 64 ? 27.844 -14.406 -44.038 1.00 77.19 64 THR A O 1
ATOM 517 N N . GLY A 1 65 ? 27.916 -12.165 -43.859 1.00 67.75 65 GLY A N 1
ATOM 518 C CA . GLY A 1 65 ? 27.248 -12.067 -42.561 1.00 67.75 65 GLY A CA 1
ATOM 519 C C . GLY A 1 65 ? 28.116 -12.494 -41.376 1.00 67.75 65 GLY A C 1
ATOM 520 O O . GLY A 1 65 ? 27.586 -12.752 -40.296 1.00 67.75 65 GLY A O 1
ATOM 521 N N . VAL A 1 66 ? 29.434 -12.597 -41.575 1.00 74.38 66 VAL A N 1
ATOM 522 C CA . VAL A 1 66 ? 30.406 -12.900 -40.514 1.00 74.38 66 VAL A CA 1
ATOM 523 C C . VAL A 1 66 ? 30.687 -11.654 -39.670 1.00 74.38 66 VAL A C 1
ATOM 525 O O . VAL A 1 66 ? 30.917 -11.773 -38.469 1.00 74.38 66 VAL A O 1
ATOM 528 N N . VAL A 1 67 ? 30.636 -10.465 -40.280 1.00 70.06 67 VAL A N 1
ATOM 529 C CA . VAL A 1 67 ? 30.830 -9.170 -39.612 1.00 70.06 67 VAL A CA 1
ATOM 530 C C . VAL A 1 67 ? 29.614 -8.284 -39.865 1.00 70.06 67 VAL A C 1
ATOM 532 O O . VAL A 1 67 ? 29.158 -8.146 -40.992 1.00 70.06 67 VAL A O 1
ATOM 535 N N . GLU A 1 68 ? 29.073 -7.674 -38.818 1.00 72.56 68 GLU A N 1
ATOM 536 C CA . GLU A 1 68 ? 28.059 -6.625 -38.950 1.00 72.56 68 GLU A CA 1
ATOM 537 C C . GLU A 1 68 ? 28.768 -5.258 -38.901 1.00 72.56 68 GLU A C 1
ATOM 539 O O . GLU A 1 68 ? 29.755 -5.089 -38.179 1.00 72.56 68 GLU A O 1
ATOM 544 N N . ASP A 1 69 ? 28.292 -4.276 -39.673 1.00 74.19 69 ASP A N 1
ATOM 545 C CA . ASP A 1 69 ? 28.846 -2.917 -39.636 1.00 74.19 69 ASP A CA 1
ATOM 546 C C . ASP A 1 69 ? 28.643 -2.330 -38.234 1.00 74.19 69 ASP A C 1
ATOM 548 O O . ASP A 1 69 ? 27.516 -2.300 -37.729 1.00 74.19 69 ASP A O 1
ATOM 552 N N . ALA A 1 70 ? 29.715 -1.845 -37.599 1.00 73.56 70 ALA A N 1
ATOM 553 C CA . ALA A 1 70 ? 29.646 -1.318 -36.242 1.00 73.56 70 ALA A CA 1
ATOM 554 C C . ALA A 1 70 ? 28.657 -0.150 -36.128 1.00 73.56 70 ALA A C 1
ATOM 556 O O . ALA A 1 70 ? 28.045 0.018 -35.073 1.00 73.56 70 ALA A O 1
ATOM 557 N N . ALA A 1 71 ? 28.463 0.640 -37.192 1.00 76.19 71 ALA A N 1
ATOM 558 C CA . ALA A 1 71 ? 27.453 1.695 -37.211 1.00 76.19 71 ALA A CA 1
ATOM 559 C C . ALA A 1 71 ? 26.033 1.111 -37.146 1.00 76.19 71 ALA A C 1
ATOM 561 O O . ALA A 1 71 ? 25.214 1.575 -36.353 1.00 76.19 71 ALA A O 1
ATOM 562 N N . THR A 1 72 ? 25.762 0.043 -37.901 1.00 75.44 72 THR A N 1
ATOM 563 C CA . THR A 1 72 ? 24.466 -0.655 -37.879 1.00 75.44 72 THR A CA 1
ATOM 564 C C . THR A 1 72 ? 24.221 -1.394 -36.562 1.00 75.44 72 THR A C 1
ATOM 566 O O . THR A 1 72 ? 23.117 -1.330 -36.024 1.00 75.44 72 THR A O 1
ATOM 569 N N . VAL A 1 73 ? 25.255 -2.016 -35.982 1.00 75.44 73 VAL A N 1
ATOM 570 C CA . VAL A 1 73 ? 25.184 -2.681 -34.671 1.00 75.44 73 VAL A CA 1
ATOM 571 C C . VAL A 1 73 ? 24.913 -1.662 -33.571 1.00 75.44 73 VAL A C 1
ATOM 573 O O . VAL A 1 73 ? 24.041 -1.893 -32.738 1.00 75.44 73 VAL A O 1
ATOM 576 N N . ARG A 1 74 ? 25.608 -0.516 -33.586 1.00 77.94 74 ARG A N 1
ATOM 577 C CA . ARG A 1 74 ? 25.392 0.575 -32.622 1.00 77.94 74 ARG A CA 1
ATOM 578 C C . ARG A 1 74 ? 24.018 1.218 -32.779 1.00 77.94 74 ARG A C 1
ATOM 580 O O . ARG A 1 74 ? 23.363 1.489 -31.777 1.00 77.94 74 ARG A O 1
ATOM 587 N N . ALA A 1 75 ? 23.560 1.443 -34.011 1.00 79.38 75 ALA A N 1
ATOM 588 C CA . ALA A 1 75 ? 22.219 1.964 -34.264 1.00 79.38 75 ALA A CA 1
ATOM 589 C C . ALA A 1 75 ? 21.158 1.002 -33.710 1.00 79.38 75 ALA A C 1
ATOM 591 O O . ALA A 1 75 ? 20.318 1.405 -32.906 1.00 79.38 75 ALA A O 1
ATOM 592 N N . LYS A 1 76 ? 21.279 -0.291 -34.025 1.00 78.88 76 LYS A N 1
ATOM 593 C CA . LYS A 1 76 ? 20.387 -1.342 -33.528 1.00 78.88 76 LYS A CA 1
ATOM 594 C C . LYS A 1 76 ? 20.440 -1.495 -32.009 1.00 78.88 76 LYS A C 1
ATOM 596 O O . LYS A 1 76 ? 19.397 -1.632 -31.379 1.00 78.88 76 LYS A O 1
ATOM 601 N N . SER A 1 77 ? 21.626 -1.437 -31.399 1.00 77.06 77 SER A N 1
ATOM 602 C CA . SER A 1 77 ? 21.759 -1.508 -29.941 1.00 77.06 77 SER A CA 1
ATOM 603 C C . SER A 1 77 ? 21.145 -0.283 -29.264 1.00 77.06 77 SER A C 1
ATOM 605 O O . SER A 1 77 ? 20.486 -0.433 -28.239 1.00 77.06 77 SER A O 1
ATOM 607 N N . SER A 1 78 ? 21.303 0.910 -29.850 1.00 80.00 78 SER A N 1
ATOM 608 C CA . SER A 1 78 ? 20.701 2.145 -29.334 1.00 80.00 78 SER A CA 1
ATOM 609 C C . SER A 1 78 ? 19.171 2.139 -29.436 1.00 80.00 78 SER A C 1
ATOM 611 O O . SER A 1 78 ? 18.493 2.549 -28.494 1.00 80.00 78 SER A O 1
ATOM 613 N N . GLU A 1 79 ? 18.614 1.604 -30.527 1.00 82.44 79 GLU A N 1
ATOM 614 C CA . GLU A 1 79 ? 17.169 1.425 -30.698 1.00 82.44 79 GLU A CA 1
ATOM 615 C C . GLU A 1 79 ? 16.625 0.385 -29.707 1.00 82.44 79 GLU A C 1
ATOM 617 O O . GLU A 1 79 ? 15.641 0.639 -29.008 1.00 82.44 79 GLU A O 1
ATOM 622 N N . ASP A 1 80 ? 17.320 -0.746 -29.547 1.00 80.56 80 ASP A N 1
ATOM 623 C CA . ASP A 1 80 ? 16.978 -1.768 -28.556 1.00 80.56 80 ASP A CA 1
ATOM 624 C C . ASP A 1 80 ? 16.999 -1.213 -27.124 1.00 80.56 80 ASP A C 1
ATOM 626 O O . ASP A 1 80 ? 16.129 -1.549 -26.310 1.00 80.56 80 ASP A O 1
AT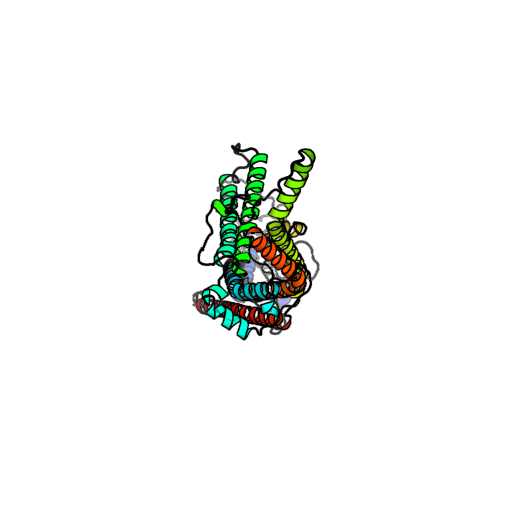OM 630 N N . GLU A 1 81 ? 17.979 -0.371 -26.791 1.00 79.19 81 GLU A N 1
ATOM 631 C CA . GLU A 1 81 ? 18.072 0.316 -25.503 1.00 79.19 81 GLU A CA 1
ATOM 632 C C . GLU A 1 81 ? 16.928 1.312 -25.297 1.00 79.19 81 GLU A C 1
ATOM 634 O O . GLU A 1 81 ? 16.277 1.265 -24.247 1.00 79.19 81 GLU A O 1
ATOM 639 N N . ALA A 1 82 ? 16.617 2.142 -26.295 1.00 82.56 82 ALA A N 1
ATOM 640 C CA . ALA A 1 82 ? 15.491 3.075 -26.247 1.00 82.56 82 ALA A CA 1
ATOM 641 C C . ALA A 1 82 ? 14.159 2.334 -26.032 1.00 82.56 82 ALA A C 1
ATOM 643 O O . ALA A 1 82 ? 13.365 2.694 -25.155 1.00 82.56 82 ALA A O 1
ATOM 644 N N . ASP A 1 83 ? 13.948 1.219 -26.734 1.00 82.06 83 ASP A N 1
ATOM 645 C CA . ASP A 1 83 ? 12.772 0.376 -26.536 1.00 82.06 83 ASP A CA 1
ATOM 646 C C . ASP A 1 83 ? 12.742 -0.274 -25.143 1.00 82.06 83 ASP A C 1
ATOM 648 O O . ASP A 1 83 ? 11.673 -0.404 -24.537 1.00 82.06 83 ASP A O 1
ATOM 652 N N . ARG A 1 84 ? 13.897 -0.687 -24.589 1.00 79.50 84 ARG A N 1
ATOM 653 C CA . ARG A 1 84 ? 13.980 -1.221 -23.211 1.00 79.50 84 ARG A CA 1
ATOM 654 C C . ARG A 1 84 ? 13.613 -0.151 -22.187 1.00 79.50 84 ARG A C 1
ATOM 656 O O . ARG A 1 84 ? 12.918 -0.467 -21.215 1.00 79.50 84 ARG A O 1
ATOM 663 N N . GLN A 1 85 ? 14.061 1.085 -22.387 1.00 82.25 85 GLN A N 1
ATOM 664 C CA . GLN A 1 85 ? 13.737 2.209 -21.511 1.00 82.25 85 GLN A CA 1
ATOM 665 C C . GLN A 1 85 ? 12.238 2.520 -21.554 1.00 82.25 85 GLN A C 1
ATOM 667 O O . GLN A 1 85 ? 11.604 2.618 -20.500 1.00 82.25 85 GLN A O 1
ATOM 672 N N . LEU A 1 86 ? 11.647 2.564 -22.751 1.00 83.56 86 LEU A N 1
ATOM 673 C CA . LEU A 1 86 ? 10.212 2.774 -22.942 1.00 83.56 86 LEU A CA 1
ATOM 674 C C . LEU A 1 86 ? 9.393 1.668 -22.254 1.00 83.56 86 LEU A C 1
ATOM 676 O O . LEU A 1 86 ? 8.477 1.958 -21.480 1.00 83.56 86 LEU A O 1
ATOM 680 N N . GLU A 1 87 ? 9.743 0.392 -22.450 1.00 82.38 87 GLU A N 1
ATOM 681 C CA . GLU A 1 87 ? 9.066 -0.724 -21.770 1.00 82.38 87 GLU A CA 1
ATOM 682 C C . GLU A 1 87 ? 9.182 -0.662 -20.254 1.00 82.38 87 GLU A C 1
ATOM 684 O O . GLU A 1 87 ? 8.235 -0.996 -19.538 1.00 82.38 87 GLU A O 1
ATOM 689 N N . SER A 1 88 ? 10.340 -0.237 -19.760 1.00 82.38 88 SER A N 1
ATOM 690 C CA . SER A 1 88 ? 10.562 -0.070 -18.330 1.00 82.38 88 SER A CA 1
ATOM 691 C C . SER A 1 88 ? 9.680 1.048 -17.784 1.00 82.38 88 SER A C 1
ATOM 693 O O . SER A 1 88 ? 9.007 0.838 -16.778 1.00 82.38 88 SER A O 1
ATOM 695 N N . PHE A 1 89 ? 9.579 2.180 -18.487 1.00 81.88 89 PHE A N 1
ATOM 696 C CA . PHE A 1 89 ? 8.699 3.290 -18.119 1.00 81.88 89 PHE A CA 1
ATOM 697 C C . PHE A 1 89 ? 7.222 2.880 -18.067 1.00 81.88 89 PHE A C 1
ATOM 699 O O . PHE A 1 89 ? 6.544 3.117 -17.063 1.00 81.88 89 PHE A O 1
ATOM 706 N N . ILE A 1 90 ? 6.724 2.198 -19.105 1.00 83.88 90 ILE A N 1
ATOM 707 C CA . ILE A 1 90 ? 5.351 1.671 -19.111 1.00 83.88 90 ILE A CA 1
ATOM 708 C C . ILE A 1 90 ? 5.164 0.677 -17.959 1.00 83.88 90 ILE A C 1
ATOM 710 O O . ILE A 1 90 ? 4.154 0.732 -17.255 1.00 83.88 90 ILE A O 1
ATOM 714 N N . GLY A 1 91 ? 6.146 -0.199 -17.729 1.00 83.62 91 GLY A N 1
ATOM 715 C CA . GLY A 1 91 ? 6.158 -1.129 -16.605 1.00 83.62 91 GLY A CA 1
ATOM 716 C C . GLY A 1 91 ? 6.026 -0.421 -15.255 1.00 83.62 91 GLY A C 1
ATOM 717 O O . GLY A 1 91 ? 5.192 -0.817 -14.443 1.00 83.62 91 GLY A O 1
ATOM 718 N N . PHE A 1 92 ? 6.770 0.662 -15.026 1.00 81.06 92 PHE A N 1
ATOM 719 C CA . PHE A 1 92 ? 6.683 1.446 -13.791 1.00 81.06 92 PHE A CA 1
ATOM 720 C C . PHE A 1 92 ? 5.301 2.077 -13.597 1.00 81.06 92 PHE A C 1
ATOM 722 O O . PHE A 1 92 ? 4.704 1.927 -12.530 1.00 81.06 92 PHE A O 1
ATOM 729 N N . ARG A 1 93 ? 4.740 2.712 -14.634 1.00 83.94 93 ARG A N 1
ATOM 730 C CA . ARG A 1 93 ? 3.394 3.313 -14.562 1.00 83.94 93 ARG A CA 1
ATOM 731 C C . ARG A 1 93 ? 2.321 2.264 -14.284 1.00 83.94 93 ARG A C 1
ATOM 733 O O . ARG A 1 93 ? 1.426 2.476 -13.468 1.00 83.94 93 ARG A O 1
ATOM 740 N N . LEU A 1 94 ? 2.424 1.108 -14.931 1.00 85.56 94 LEU A N 1
ATOM 741 C CA . LEU A 1 94 ? 1.476 0.017 -14.747 1.00 85.56 94 LEU A CA 1
ATOM 742 C C . LEU A 1 94 ? 1.615 -0.647 -13.372 1.00 85.56 94 LEU A C 1
ATOM 744 O O . LEU A 1 94 ? 0.617 -1.082 -12.800 1.00 85.56 94 LEU A O 1
ATOM 748 N N . MET A 1 95 ? 2.828 -0.695 -12.817 1.00 85.19 95 MET A N 1
ATOM 749 C CA . MET A 1 95 ? 3.074 -1.172 -11.457 1.00 85.19 95 MET A CA 1
ATOM 750 C C . MET A 1 95 ? 2.356 -0.288 -10.433 1.00 85.19 95 MET A C 1
ATOM 752 O O . MET A 1 95 ? 1.727 -0.808 -9.516 1.00 85.19 95 MET A O 1
ATOM 756 N N . GLU A 1 96 ? 2.392 1.030 -10.610 1.00 82.25 96 GLU A N 1
ATOM 757 C CA . GLU A 1 96 ? 1.725 1.996 -9.734 1.00 82.25 96 GLU A CA 1
ATOM 758 C C . GLU A 1 96 ? 0.197 1.861 -9.766 1.00 82.25 96 GLU A C 1
ATOM 760 O O . GLU A 1 96 ? -0.451 1.710 -8.726 1.00 82.25 96 GLU A O 1
ATOM 765 N N . VAL A 1 97 ? -0.378 1.790 -10.970 1.00 86.88 97 VAL A N 1
ATOM 766 C CA . VAL A 1 97 ? -1.812 1.521 -11.165 1.00 86.88 97 VAL A CA 1
ATOM 767 C C . VAL A 1 97 ? -2.194 0.163 -10.571 1.00 86.88 97 VAL A C 1
ATOM 769 O O . VAL A 1 97 ? -3.205 0.042 -9.876 1.00 86.88 97 VAL A O 1
ATOM 772 N N . GLY A 1 98 ? -1.363 -0.860 -10.787 1.00 87.38 98 GLY A N 1
ATOM 773 C CA . GLY A 1 98 ? -1.558 -2.192 -10.227 1.00 87.38 98 GLY A CA 1
ATOM 774 C C . GLY A 1 98 ? -1.544 -2.191 -8.700 1.00 87.38 98 GLY A C 1
ATOM 775 O O . GLY A 1 98 ? -2.403 -2.814 -8.073 1.00 87.38 98 GLY A O 1
ATOM 776 N N . ARG A 1 99 ? -0.629 -1.437 -8.080 1.00 87.25 99 ARG A N 1
ATOM 777 C CA . ARG A 1 99 ? -0.590 -1.246 -6.625 1.00 87.25 99 ARG A CA 1
ATOM 778 C C . ARG A 1 99 ? -1.860 -0.578 -6.120 1.00 87.25 99 ARG A C 1
ATOM 780 O O . ARG A 1 99 ? -2.450 -1.104 -5.180 1.00 87.25 99 ARG A O 1
ATOM 787 N N . ALA A 1 100 ? -2.294 0.518 -6.740 1.00 86.81 100 ALA A N 1
ATOM 788 C CA . ALA A 1 100 ? -3.517 1.221 -6.359 1.00 86.81 100 ALA A CA 1
ATOM 789 C C . ALA A 1 100 ? -4.757 0.315 -6.475 1.00 86.81 100 ALA A C 1
ATOM 791 O O . ALA A 1 100 ? -5.567 0.242 -5.549 1.00 86.81 100 ALA A O 1
ATOM 792 N N . CYS A 1 101 ? -4.874 -0.449 -7.564 1.00 90.94 101 CYS A N 1
ATOM 793 C CA . CYS A 1 101 ? -5.957 -1.415 -7.759 1.00 90.94 101 CYS A CA 1
ATOM 794 C C . CYS A 1 101 ? -5.951 -2.514 -6.680 1.00 90.94 101 CYS A C 1
ATOM 796 O O . CYS A 1 101 ? -6.983 -2.824 -6.088 1.00 90.94 101 CYS A O 1
ATOM 798 N N . LEU A 1 102 ? -4.775 -3.054 -6.347 1.00 90.50 102 LEU A N 1
ATOM 799 C CA . LEU A 1 102 ? -4.641 -4.050 -5.283 1.00 90.50 102 LEU A CA 1
ATOM 800 C C . LEU A 1 102 ? -5.001 -3.476 -3.906 1.00 90.50 102 LEU A C 1
ATOM 802 O O . LEU A 1 102 ? -5.766 -4.099 -3.173 1.00 90.50 102 LEU A O 1
ATOM 806 N N . TYR A 1 103 ? -4.501 -2.287 -3.557 1.00 87.56 103 TYR A N 1
ATOM 807 C CA . TYR A 1 103 ? -4.820 -1.637 -2.282 1.00 87.56 103 TYR A CA 1
ATOM 808 C C . TYR A 1 103 ? -6.321 -1.356 -2.143 1.00 87.56 103 TYR A C 1
ATOM 810 O O . TYR A 1 103 ? -6.908 -1.666 -1.106 1.00 87.56 103 TYR A O 1
ATOM 818 N N . THR A 1 104 ? -6.949 -0.822 -3.193 1.00 89.62 104 THR A N 1
ATOM 819 C CA . THR A 1 104 ? -8.385 -0.505 -3.198 1.00 89.62 104 THR A CA 1
ATOM 820 C C . THR A 1 104 ? -9.257 -1.757 -3.120 1.00 89.62 104 THR A C 1
ATOM 822 O O . THR A 1 104 ? -10.235 -1.766 -2.374 1.00 89.62 104 THR A O 1
ATOM 825 N N . GLY A 1 105 ? -8.883 -2.844 -3.802 1.00 90.06 105 GLY A N 1
ATOM 826 C CA . GLY A 1 105 ? -9.611 -4.113 -3.729 1.00 90.06 105 GLY A CA 1
ATOM 827 C C . GLY A 1 105 ? -9.549 -4.774 -2.349 1.00 90.06 105 GLY A C 1
ATOM 828 O O . GLY A 1 105 ? -10.566 -5.218 -1.813 1.00 90.06 105 GLY A O 1
ATOM 829 N N . ILE A 1 106 ? -8.362 -4.799 -1.736 1.00 91.75 106 ILE A N 1
ATOM 830 C CA . ILE A 1 106 ? -8.126 -5.412 -0.416 1.00 91.75 106 ILE A CA 1
ATOM 831 C C . ILE A 1 106 ? -8.779 -4.615 0.722 1.00 91.75 106 ILE A C 1
ATOM 833 O O . ILE A 1 106 ? -9.072 -5.167 1.785 1.00 91.75 106 ILE A O 1
ATOM 837 N N . TRP A 1 107 ? -9.014 -3.320 0.510 1.00 90.81 107 TRP A N 1
ATOM 838 C CA . TRP A 1 107 ? -9.482 -2.384 1.529 1.00 90.81 107 TRP A CA 1
ATOM 839 C C . TRP A 1 107 ? -10.697 -2.884 2.323 1.00 90.81 107 TRP A C 1
ATOM 841 O O . TRP A 1 107 ? -10.731 -2.795 3.554 1.00 90.81 107 TRP A O 1
ATOM 851 N N . SER A 1 108 ? -11.661 -3.486 1.626 1.00 90.38 108 SER A N 1
ATOM 852 C CA . SER A 1 108 ? -12.872 -4.060 2.220 1.00 90.38 108 SER A CA 1
ATOM 853 C C . SER A 1 108 ? -12.575 -5.188 3.222 1.00 90.38 108 SER A C 1
ATOM 855 O O . SER A 1 108 ? -13.112 -5.202 4.335 1.00 90.38 108 SER A O 1
ATOM 857 N N . ALA A 1 109 ? -11.673 -6.106 2.863 1.00 93.12 109 ALA A N 1
ATOM 858 C CA . ALA A 1 109 ? -11.262 -7.221 3.709 1.00 93.12 109 ALA A CA 1
ATOM 859 C C . ALA A 1 109 ? -10.502 -6.726 4.948 1.00 93.12 109 ALA A C 1
ATOM 861 O O . ALA A 1 109 ? -10.738 -7.217 6.054 1.00 93.12 109 ALA A O 1
ATOM 862 N N . VAL A 1 110 ? -9.661 -5.696 4.795 1.00 92.44 110 VAL A N 1
ATOM 863 C CA . VAL A 1 110 ? -8.952 -5.058 5.916 1.00 92.44 110 VAL A CA 1
ATOM 864 C C . VAL A 1 110 ? -9.931 -4.411 6.895 1.00 92.44 110 VAL A C 1
ATOM 866 O O . VAL A 1 110 ? -9.808 -4.625 8.102 1.00 92.44 110 VAL A O 1
ATOM 869 N N . GLY A 1 111 ? -10.936 -3.679 6.407 1.00 92.00 111 GLY A N 1
ATOM 870 C CA . GLY A 1 111 ? -11.961 -3.081 7.266 1.00 92.00 111 GLY A CA 1
ATOM 871 C C . GLY A 1 111 ? -12.797 -4.128 8.014 1.00 92.00 111 GLY A C 1
ATOM 872 O O . GLY A 1 111 ? -13.084 -3.976 9.201 1.00 92.00 111 GLY A O 1
ATOM 873 N N . LEU A 1 112 ? -13.163 -5.228 7.350 1.00 92.31 112 LEU A N 1
ATOM 874 C CA . LEU A 1 112 ? -13.863 -6.353 7.980 1.00 92.31 112 LEU A CA 1
ATOM 875 C C . LEU A 1 112 ? -12.999 -7.039 9.052 1.00 92.31 112 LEU A C 1
ATOM 877 O O . LEU A 1 112 ? -13.471 -7.279 10.163 1.00 92.31 112 LEU A O 1
ATOM 881 N N . ARG A 1 113 ? -11.718 -7.283 8.758 1.00 94.06 113 ARG A N 1
ATOM 882 C CA . ARG A 1 113 ? -10.746 -7.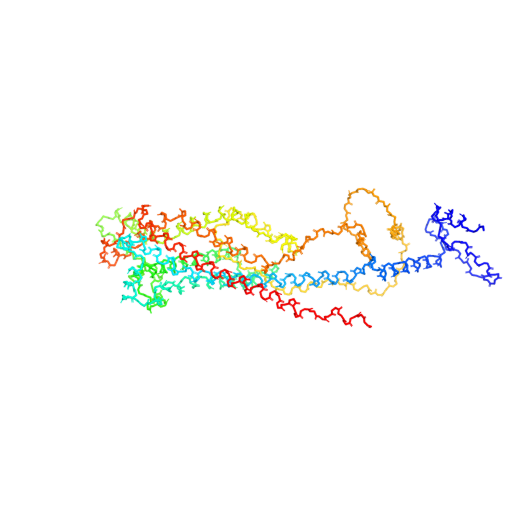853 9.702 1.00 94.06 113 ARG A CA 1
ATOM 883 C C . ARG A 1 113 ? -10.601 -6.984 10.951 1.00 94.06 113 ARG A C 1
ATOM 885 O O . ARG A 1 113 ? -10.711 -7.490 12.065 1.00 94.06 113 ARG A O 1
ATOM 892 N N . ARG A 1 114 ? -10.434 -5.670 10.783 1.00 94.38 114 ARG A N 1
ATOM 893 C CA . ARG A 1 114 ? -10.327 -4.713 11.898 1.00 94.38 114 ARG A CA 1
ATOM 894 C C . ARG A 1 114 ? -11.590 -4.674 12.761 1.00 94.38 114 ARG A C 1
ATOM 896 O O . ARG A 1 114 ? -11.479 -4.622 13.983 1.00 94.38 114 ARG A O 1
ATOM 903 N N . ARG A 1 115 ? -12.781 -4.792 12.163 1.00 93.06 115 ARG A N 1
ATOM 904 C CA . ARG A 1 115 ? -14.047 -4.909 12.911 1.00 93.06 115 ARG A CA 1
ATOM 905 C C . ARG A 1 115 ? -14.132 -6.191 13.739 1.00 93.06 115 ARG A C 1
ATOM 907 O O . ARG A 1 115 ? -14.542 -6.120 14.894 1.00 93.06 115 ARG A O 1
ATOM 914 N N . ILE A 1 116 ? -13.690 -7.330 13.197 1.00 94.38 116 ILE A N 1
ATOM 915 C CA . ILE A 1 116 ? -13.616 -8.600 13.947 1.00 94.38 116 ILE A CA 1
ATOM 916 C C . ILE A 1 116 ? -12.662 -8.478 15.145 1.00 94.38 116 ILE A C 1
ATOM 918 O O . ILE A 1 116 ? -12.960 -8.996 16.219 1.00 94.38 116 ILE A O 1
ATOM 922 N N . LEU A 1 117 ? -11.541 -7.766 14.987 1.00 95.00 117 LEU A N 1
ATOM 923 C CA . LEU A 1 117 ? -10.587 -7.531 16.077 1.00 95.00 117 LEU A CA 1
ATOM 924 C C . LEU A 1 117 ? -11.130 -6.585 17.165 1.00 95.00 117 LEU A C 1
ATOM 926 O O . LEU A 1 117 ? -10.737 -6.718 18.330 1.00 95.00 117 LEU A O 1
ATOM 930 N N . LEU A 1 118 ? -12.018 -5.650 16.805 1.00 95.25 118 LEU A N 1
ATOM 931 C CA . LEU A 1 118 ? -12.584 -4.653 17.718 1.00 95.25 118 LEU A CA 1
ATOM 932 C C . LEU A 1 118 ? -13.784 -5.178 18.520 1.00 95.25 118 LEU A C 1
ATOM 934 O O . LEU A 1 118 ? -13.798 -5.066 19.747 1.00 95.25 118 LEU A O 1
ATOM 938 N N . TYR A 1 119 ? -14.796 -5.709 17.829 1.00 94.88 119 TYR A N 1
ATOM 939 C CA . TYR A 1 119 ? -16.120 -5.961 18.398 1.00 94.88 119 TYR A CA 1
ATOM 940 C C . TYR A 1 119 ? -16.276 -7.394 18.915 1.00 94.88 119 TYR A C 1
ATOM 942 O O . TYR A 1 119 ? -16.151 -8.365 18.167 1.00 94.88 119 TYR A O 1
ATOM 950 N N . ARG A 1 120 ? -16.676 -7.534 20.184 1.00 93.50 120 ARG A N 1
ATOM 951 C CA . ARG A 1 120 ? -17.014 -8.819 20.819 1.00 93.50 120 ARG A CA 1
ATOM 952 C C . ARG A 1 120 ? -18.035 -9.647 20.028 1.00 93.50 120 ARG A C 1
ATOM 954 O O . ARG A 1 120 ? -17.732 -10.817 19.772 1.00 93.50 120 ARG A O 1
ATOM 961 N N . PRO A 1 121 ? -19.184 -9.101 19.568 1.00 91.50 121 PRO A N 1
ATOM 962 C CA . PRO A 1 121 ? -20.185 -9.906 18.858 1.00 91.50 121 PRO A CA 1
ATOM 963 C C . PRO A 1 121 ? -19.683 -10.476 17.521 1.00 91.50 121 PRO A C 1
ATOM 965 O O . PRO A 1 121 ? -20.158 -11.514 17.069 1.00 91.50 121 PRO A O 1
ATOM 968 N N . TYR A 1 122 ? -18.672 -9.860 16.904 1.00 91.38 122 TYR A N 1
ATOM 969 C CA . TYR A 1 122 ? -18.108 -10.321 15.630 1.00 91.38 122 TYR A CA 1
ATOM 970 C C . TYR A 1 122 ? -17.189 -11.536 15.807 1.00 91.38 122 TYR A C 1
ATOM 972 O O . TYR A 1 122 ? -16.854 -12.206 14.832 1.00 91.38 122 TYR A O 1
ATOM 980 N N . SER A 1 123 ? -16.783 -11.844 17.041 1.00 90.06 123 SER A N 1
ATOM 981 C CA . SER A 1 123 ? -15.976 -13.030 17.334 1.00 90.06 123 SER A CA 1
ATOM 982 C C . SER A 1 123 ? -16.805 -14.314 17.440 1.00 90.06 123 SER A C 1
ATOM 984 O O . SER A 1 123 ? -16.277 -15.389 17.164 1.00 90.06 123 SER A O 1
ATOM 986 N N . THR A 1 124 ? -18.086 -14.210 17.811 1.00 90.19 124 THR A N 1
ATOM 987 C CA . THR A 1 124 ? -18.984 -15.356 18.038 1.00 90.19 124 THR A CA 1
ATOM 988 C C . THR A 1 124 ? -19.895 -15.640 16.846 1.00 90.19 124 THR A C 1
ATOM 990 O O . THR A 1 124 ? -20.257 -16.790 16.597 1.00 90.19 124 THR A O 1
ATOM 993 N N . LEU A 1 125 ? -20.267 -14.610 16.083 1.00 91.62 125 LEU A N 1
ATOM 994 C CA . LEU A 1 125 ? -21.118 -14.751 14.906 1.00 91.62 125 LEU A CA 1
ATOM 995 C C . LEU A 1 125 ? -20.338 -15.304 13.709 1.00 91.62 125 LEU A C 1
ATOM 997 O O . LEU A 1 125 ? -19.202 -14.923 13.460 1.00 91.62 125 LEU A O 1
ATOM 1001 N N . GLN A 1 126 ? -20.972 -16.158 12.907 1.00 92.69 126 GLN A N 1
ATOM 1002 C CA . GLN A 1 126 ? -20.415 -16.586 11.619 1.00 92.69 126 GLN A CA 1
ATOM 1003 C C . GLN A 1 126 ? -20.357 -15.413 10.629 1.00 92.69 126 GLN A C 1
ATOM 1005 O O . GLN A 1 126 ? -21.268 -14.578 10.599 1.00 92.69 126 GLN A O 1
ATOM 1010 N N . ILE A 1 127 ? -19.358 -15.400 9.739 1.00 89.69 127 ILE A N 1
ATOM 1011 C CA . ILE A 1 127 ? -19.131 -14.291 8.794 1.00 89.69 127 ILE A CA 1
ATOM 1012 C C . ILE A 1 127 ? -20.352 -13.935 7.934 1.00 89.69 127 ILE A C 1
ATOM 1014 O O . ILE A 1 127 ? -20.626 -12.764 7.682 1.00 89.69 127 ILE A O 1
ATOM 1018 N N . ARG A 1 128 ? -21.144 -14.935 7.525 1.00 90.75 128 ARG A N 1
ATOM 1019 C CA . ARG A 1 128 ? -22.357 -14.714 6.727 1.00 90.75 128 ARG A CA 1
ATOM 1020 C C . ARG A 1 128 ? -23.398 -13.916 7.505 1.00 90.75 128 ARG A C 1
ATOM 1022 O O . ARG A 1 128 ? -24.029 -13.030 6.937 1.00 90.75 128 ARG A O 1
ATOM 1029 N N . LYS A 1 129 ? -23.554 -14.208 8.800 1.00 92.00 129 LYS A N 1
ATOM 1030 C CA . LYS A 1 129 ? -24.476 -13.484 9.682 1.00 92.00 129 LYS A CA 1
ATOM 1031 C C . LYS A 1 129 ? -23.986 -12.058 9.923 1.00 92.00 129 LYS A C 1
ATOM 1033 O O . LYS A 1 129 ? -24.803 -11.151 9.871 1.00 92.00 129 LYS A O 1
ATOM 1038 N N . ILE A 1 130 ? -22.672 -11.867 10.073 1.00 90.56 130 ILE A N 1
ATOM 1039 C CA . ILE A 1 130 ? -22.038 -10.543 10.181 1.00 90.56 130 ILE A CA 1
ATOM 1040 C C . ILE A 1 130 ? -22.325 -9.693 8.934 1.00 90.56 130 ILE A C 1
ATOM 1042 O O . ILE A 1 130 ? -22.783 -8.559 9.038 1.00 90.56 130 ILE A O 1
ATOM 1046 N N . LEU A 1 131 ? -22.108 -10.250 7.741 1.00 89.31 131 LEU A N 1
ATOM 1047 C CA . LEU A 1 131 ? -22.378 -9.553 6.480 1.00 89.31 131 LEU A CA 1
ATOM 1048 C C . LEU A 1 131 ? -23.869 -9.241 6.307 1.00 89.31 131 LEU A C 1
ATOM 1050 O O . LEU A 1 131 ? -24.221 -8.169 5.824 1.00 89.31 131 LEU A O 1
ATOM 1054 N N . GLN A 1 132 ? -24.753 -10.155 6.711 1.00 91.44 132 GLN A N 1
ATOM 1055 C CA . GLN A 1 132 ? -26.199 -9.934 6.665 1.00 91.44 132 GLN A CA 1
ATOM 1056 C C . GLN A 1 132 ? -26.658 -8.859 7.653 1.00 91.44 132 GLN A C 1
ATOM 1058 O O . GLN A 1 132 ? -27.494 -8.040 7.284 1.00 91.44 132 GLN A O 1
ATOM 1063 N N . SER A 1 133 ? -26.132 -8.840 8.883 1.00 89.62 133 SER A N 1
ATOM 1064 C CA . SER A 1 133 ? -26.470 -7.810 9.870 1.00 89.62 133 SER A CA 1
ATOM 1065 C C . SER A 1 133 ? -25.958 -6.443 9.437 1.00 89.62 133 SER A C 1
ATOM 1067 O O . SER A 1 133 ? -26.698 -5.467 9.490 1.00 89.62 133 SER A O 1
ATOM 1069 N N . GLU A 1 134 ? -24.730 -6.380 8.926 1.00 87.88 134 GLU A N 1
ATOM 1070 C CA . GLU A 1 134 ? -24.151 -5.133 8.432 1.00 87.88 134 GLU A CA 1
ATOM 1071 C C . GLU A 1 134 ? -24.876 -4.620 7.192 1.00 87.88 134 GLU A C 1
ATOM 1073 O O . GLU A 1 134 ? -25.120 -3.428 7.097 1.00 87.88 134 GLU A O 1
ATOM 1078 N N . ARG A 1 135 ? -25.306 -5.497 6.277 1.00 88.56 135 ARG A N 1
ATOM 1079 C CA . ARG A 1 135 ? -26.099 -5.096 5.104 1.00 88.56 135 ARG A CA 1
ATOM 1080 C C . ARG A 1 135 ? -27.489 -4.561 5.467 1.00 88.56 135 ARG A C 1
ATOM 1082 O O . ARG A 1 135 ? -28.075 -3.824 4.682 1.00 88.56 135 ARG A O 1
ATOM 1089 N N . LYS A 1 136 ? -28.040 -4.965 6.617 1.00 89.56 136 LYS A N 1
ATOM 1090 C CA . LYS A 1 136 ? -29.315 -4.435 7.126 1.00 89.56 136 LYS A CA 1
ATOM 1091 C C . LYS A 1 136 ? -29.148 -3.058 7.771 1.00 89.56 136 LYS A C 1
ATOM 1093 O O . LYS A 1 136 ? -30.061 -2.250 7.673 1.00 89.56 136 LYS A O 1
ATOM 1098 N N . LEU A 1 137 ? -28.015 -2.813 8.430 1.00 87.31 137 LEU A N 1
ATOM 1099 C CA . LEU A 1 137 ? -27.731 -1.556 9.133 1.00 87.31 137 LEU A CA 1
ATOM 1100 C C . LEU A 1 137 ? -27.086 -0.497 8.225 1.00 87.31 137 LEU A C 1
ATOM 1102 O O . LEU A 1 137 ? -27.356 0.690 8.369 1.00 87.31 137 LEU A O 1
ATOM 1106 N N . HIS A 1 138 ? -26.256 -0.926 7.276 1.00 84.25 138 HIS A N 1
ATOM 1107 C CA . HIS A 1 138 ? -25.451 -0.080 6.403 1.00 84.25 138 HIS A CA 1
ATOM 1108 C C . HIS A 1 138 ? -25.530 -0.552 4.942 1.00 84.25 138 HIS A C 1
ATOM 1110 O O . HIS A 1 138 ? -25.767 -1.722 4.641 1.00 84.25 138 HIS A O 1
ATOM 1116 N N . SER A 1 139 ? -25.273 0.361 4.002 1.00 85.69 139 SER A N 1
ATOM 1117 C CA . SER A 1 139 ? -25.196 0.026 2.573 1.00 85.69 139 SER A CA 1
ATOM 1118 C C . SER A 1 139 ? -24.027 -0.927 2.265 1.00 85.69 139 SER A C 1
ATOM 1120 O O . SER A 1 139 ? -22.982 -0.901 2.916 1.00 85.69 139 SER A O 1
ATOM 1122 N N . THR A 1 140 ? -24.145 -1.751 1.221 1.00 82.06 140 THR A N 1
ATOM 1123 C CA . THR A 1 140 ? -23.047 -2.622 0.755 1.00 82.06 140 THR A CA 1
ATOM 1124 C C . THR A 1 140 ? -21.827 -1.821 0.305 1.00 82.06 140 THR A C 1
ATOM 1126 O O . THR A 1 140 ? -20.695 -2.228 0.552 1.00 82.06 140 THR A O 1
ATOM 1129 N N . ILE A 1 141 ? -22.055 -0.651 -0.296 1.00 84.25 141 ILE A N 1
ATOM 1130 C CA . ILE A 1 141 ? -20.998 0.285 -0.702 1.00 84.25 141 ILE A CA 1
ATOM 1131 C C . ILE A 1 141 ? -20.234 0.778 0.531 1.00 84.25 141 ILE A C 1
ATOM 1133 O O . ILE A 1 141 ? -19.011 0.898 0.493 1.00 84.25 141 ILE A O 1
ATOM 1137 N N . HIS A 1 142 ? -20.938 0.976 1.647 1.00 83.25 142 HIS A N 1
ATOM 1138 C CA . HIS A 1 142 ? -20.320 1.356 2.911 1.00 83.25 142 HIS A CA 1
ATOM 1139 C C . HIS A 1 142 ? -19.405 0.272 3.450 1.00 83.25 142 HIS A C 1
ATOM 1141 O O . HIS A 1 142 ? -18.267 0.536 3.829 1.00 83.25 142 HIS A O 1
ATOM 1147 N N . LEU A 1 143 ? -19.855 -0.977 3.397 1.00 82.25 143 LEU A N 1
ATOM 1148 C CA . LEU A 1 143 ? -19.040 -2.097 3.842 1.00 82.25 143 LEU A CA 1
ATOM 1149 C C . LEU A 1 143 ? -17.741 -2.246 3.034 1.00 82.25 143 LEU A C 1
ATOM 1151 O O . LEU A 1 143 ? -16.723 -2.624 3.613 1.00 82.25 143 LEU A O 1
ATOM 1155 N N . LEU A 1 144 ? -17.783 -1.957 1.729 1.00 82.88 144 LEU A N 1
ATOM 1156 C CA . LEU A 1 144 ? -16.653 -2.138 0.815 1.00 82.88 144 LEU A CA 1
ATOM 1157 C C . LEU A 1 144 ? -15.684 -0.948 0.795 1.00 82.88 144 LEU A C 1
ATOM 1159 O O . LEU A 1 144 ? -14.474 -1.156 0.727 1.00 82.88 144 LEU A O 1
ATOM 1163 N N . PHE A 1 145 ? -16.197 0.282 0.869 1.00 84.94 145 PHE A N 1
ATOM 1164 C CA . PHE A 1 145 ? -15.426 1.498 0.584 1.00 84.94 145 PHE A CA 1
ATOM 1165 C C . PHE A 1 145 ? -15.300 2.471 1.764 1.00 84.94 145 PHE A C 1
ATOM 1167 O O . PHE A 1 145 ? -14.813 3.590 1.585 1.00 84.94 145 PHE A O 1
ATOM 1174 N N . SER A 1 146 ? -15.717 2.086 2.975 1.00 85.94 146 SER A N 1
ATOM 1175 C CA . SER A 1 146 ? -15.575 2.953 4.152 1.00 85.94 146 SER A CA 1
ATOM 1176 C C . SER A 1 146 ? -14.105 3.299 4.418 1.00 85.94 146 SER A C 1
ATOM 1178 O O . SER A 1 146 ? -13.268 2.402 4.512 1.00 85.94 146 SER A O 1
ATOM 1180 N N . GLY A 1 147 ? -13.763 4.589 4.497 1.00 81.81 147 GLY A N 1
ATOM 1181 C CA . GLY A 1 147 ? -12.382 5.053 4.689 1.00 81.81 147 GLY A CA 1
ATOM 1182 C C . GLY A 1 147 ? -11.506 5.093 3.435 1.00 81.81 147 GLY A C 1
ATOM 1183 O O . GLY A 1 147 ? -10.372 5.561 3.530 1.00 81.81 147 GLY A O 1
ATOM 1184 N N . LEU A 1 148 ? -11.986 4.625 2.271 1.00 86.19 148 LEU A N 1
ATOM 1185 C CA . LEU A 1 148 ? -11.145 4.516 1.071 1.00 86.19 148 LEU A CA 1
ATOM 1186 C C . LEU A 1 148 ? -10.712 5.894 0.550 1.00 86.19 148 LEU A C 1
ATOM 1188 O O . LEU A 1 148 ? -9.540 6.110 0.252 1.00 86.19 148 LEU A O 1
ATOM 1192 N N . SER A 1 149 ? -11.646 6.841 0.449 1.00 82.19 149 SER A N 1
ATOM 1193 C CA . SER A 1 149 ? -11.331 8.191 -0.030 1.00 82.19 149 SER A CA 1
ATOM 1194 C C . SER A 1 149 ? -10.279 8.852 0.853 1.00 82.19 149 SER A C 1
ATOM 1196 O O . SER A 1 149 ? -9.345 9.466 0.350 1.00 82.19 149 SER A O 1
ATOM 1198 N N . THR A 1 150 ? -10.381 8.674 2.169 1.00 83.75 150 THR A N 1
ATOM 1199 C CA . THR A 1 150 ? -9.460 9.300 3.110 1.00 83.75 150 THR A CA 1
ATOM 1200 C C . THR A 1 150 ? -8.060 8.706 3.054 1.00 83.75 150 THR A C 1
ATOM 1202 O O . THR A 1 150 ? -7.105 9.458 3.201 1.00 83.75 150 THR A O 1
ATOM 1205 N N . ILE A 1 151 ? -7.902 7.401 2.806 1.00 82.81 151 ILE A N 1
ATOM 1206 C CA . ILE A 1 151 ? -6.558 6.827 2.635 1.00 82.81 151 ILE A CA 1
ATOM 1207 C C . ILE A 1 151 ? -5.943 7.183 1.275 1.00 82.81 151 ILE A C 1
ATOM 1209 O O . ILE A 1 151 ? -4.731 7.338 1.168 1.00 82.81 151 ILE A O 1
ATOM 1213 N N . LEU A 1 152 ? -6.763 7.347 0.232 1.00 83.06 152 LEU A N 1
ATOM 1214 C CA . LEU A 1 152 ? -6.272 7.702 -1.099 1.00 83.06 152 LEU A CA 1
ATOM 1215 C C . LEU A 1 152 ? -5.741 9.136 -1.165 1.00 83.06 152 LEU A C 1
ATOM 1217 O O . LEU A 1 152 ? -4.824 9.390 -1.936 1.00 83.06 152 LEU A O 1
ATOM 1221 N N . ILE A 1 153 ? -6.269 10.055 -0.352 1.00 84.88 153 ILE A N 1
ATOM 1222 C CA . ILE A 1 153 ? -5.830 11.457 -0.348 1.00 84.88 153 ILE A CA 1
ATOM 1223 C C . ILE A 1 153 ? -4.333 11.591 -0.026 1.00 84.88 153 ILE A C 1
ATOM 1225 O O . ILE A 1 153 ? -3.631 12.162 -0.858 1.00 84.88 153 ILE A O 1
ATOM 1229 N N . PRO A 1 154 ? -3.800 11.041 1.086 1.00 80.50 154 PRO A N 1
ATOM 1230 C CA . PRO A 1 154 ? -2.360 10.998 1.332 1.00 80.50 154 PRO A CA 1
ATOM 1231 C C . PRO A 1 154 ? -1.570 10.414 0.161 1.00 80.50 154 PRO A C 1
ATOM 1233 O O . PRO A 1 154 ? -0.596 11.024 -0.254 1.00 80.50 154 PRO A O 1
ATOM 1236 N N . HIS A 1 155 ? -2.045 9.318 -0.443 1.00 78.12 155 HIS A N 1
ATOM 1237 C CA . HIS A 1 155 ? -1.379 8.713 -1.602 1.00 78.12 155 HIS A CA 1
ATOM 1238 C C . HIS A 1 155 ? -1.359 9.615 -2.833 1.00 78.12 155 HIS A C 1
ATOM 1240 O O . HIS A 1 155 ? -0.405 9.581 -3.595 1.00 78.12 155 HIS A O 1
ATOM 1246 N N . THR A 1 156 ? -2.396 10.421 -3.062 1.00 78.12 156 THR A N 1
ATOM 1247 C CA . THR A 1 156 ? -2.357 11.435 -4.126 1.00 78.12 156 THR A CA 1
ATOM 1248 C C . THR A 1 156 ? -1.462 12.615 -3.756 1.00 78.12 156 THR A C 1
ATOM 1250 O O . THR A 1 156 ? -0.843 13.214 -4.629 1.00 78.12 156 THR A O 1
ATOM 1253 N N . LEU A 1 157 ? -1.381 12.933 -2.464 1.00 80.50 157 LEU A N 1
ATOM 1254 C CA . LEU A 1 157 ? -0.620 14.057 -1.936 1.00 80.50 157 LEU A CA 1
ATOM 1255 C C . LEU A 1 157 ? 0.890 13.777 -1.960 1.00 80.50 157 LEU A C 1
ATOM 1257 O O . LEU A 1 157 ? 1.647 14.704 -2.217 1.00 80.50 157 LEU A O 1
ATOM 1261 N N . ASP A 1 158 ? 1.307 12.517 -1.808 1.00 76.56 158 ASP A N 1
ATOM 1262 C CA . ASP A 1 158 ? 2.674 12.031 -2.063 1.00 76.56 158 ASP A CA 1
ATOM 1263 C C . ASP A 1 158 ? 3.201 12.540 -3.422 1.00 76.56 158 ASP A C 1
ATOM 1265 O O . ASP A 1 158 ? 4.195 13.264 -3.486 1.00 76.56 158 ASP A O 1
ATOM 1269 N N . TYR A 1 159 ? 2.464 12.300 -4.517 1.00 77.69 159 TYR A N 1
ATOM 1270 C CA . TYR A 1 159 ? 2.859 12.792 -5.848 1.00 77.69 159 TYR A CA 1
ATOM 1271 C C . TYR A 1 159 ? 2.891 14.312 -5.937 1.00 77.69 159 TYR A C 1
ATOM 1273 O O . TYR A 1 159 ? 3.718 14.870 -6.652 1.00 77.69 159 TYR A O 1
ATOM 1281 N N . VAL A 1 160 ? 1.977 14.986 -5.241 1.00 78.81 160 VAL A N 1
ATOM 1282 C CA . VAL A 1 160 ? 1.927 16.447 -5.217 1.00 78.81 160 VAL A CA 1
ATOM 1283 C C . VAL A 1 160 ? 3.156 17.000 -4.497 1.00 78.81 160 VAL A C 1
ATOM 1285 O O . VAL A 1 160 ? 3.748 17.956 -4.983 1.00 78.81 160 VAL A O 1
ATOM 1288 N N . ILE A 1 161 ? 3.586 16.389 -3.391 1.00 80.19 161 ILE A N 1
ATOM 1289 C CA . ILE A 1 161 ? 4.807 16.778 -2.676 1.00 80.19 161 ILE A CA 1
ATOM 1290 C C . ILE A 1 161 ? 6.032 16.518 -3.530 1.00 80.19 161 ILE A C 1
ATOM 1292 O O . ILE A 1 161 ? 6.844 17.425 -3.661 1.00 80.19 161 ILE A O 1
ATOM 1296 N N . LEU A 1 162 ? 6.149 15.340 -4.143 1.00 75.00 162 LEU A N 1
ATOM 1297 C CA . LEU A 1 162 ? 7.256 15.049 -5.053 1.00 75.00 162 LEU A CA 1
ATOM 1298 C C . LEU A 1 162 ? 7.298 16.063 -6.198 1.00 75.00 162 LEU A C 1
ATOM 1300 O O . LEU A 1 162 ? 8.350 16.612 -6.502 1.00 75.00 162 LEU A O 1
ATOM 1304 N N . PHE A 1 163 ? 6.144 16.393 -6.778 1.00 78.31 163 PHE A N 1
ATOM 1305 C CA . PHE A 1 163 ? 6.039 17.428 -7.798 1.00 78.31 163 PHE A CA 1
ATOM 1306 C C . PHE A 1 163 ? 6.485 18.800 -7.271 1.00 78.31 163 PHE A C 1
ATOM 1308 O O . PHE A 1 163 ? 7.287 19.474 -7.914 1.00 78.31 163 PHE A O 1
ATOM 1315 N N . PHE A 1 164 ? 6.062 19.196 -6.069 1.00 78.25 164 PHE A N 1
ATOM 1316 C CA . PHE A 1 164 ? 6.533 20.428 -5.436 1.00 78.25 164 PHE A CA 1
ATOM 1317 C C . PHE A 1 164 ? 8.034 20.404 -5.136 1.00 78.25 164 PHE A C 1
ATOM 1319 O O . PHE A 1 164 ? 8.692 21.415 -5.348 1.00 78.25 164 PHE A O 1
ATOM 1326 N N . GLU A 1 165 ? 8.597 19.282 -4.688 1.00 79.69 165 GLU A N 1
ATOM 1327 C CA . GLU A 1 165 ? 10.038 19.127 -4.480 1.00 79.69 165 GLU A CA 1
ATOM 1328 C C . GLU A 1 165 ? 10.795 19.254 -5.803 1.00 79.69 165 GLU A C 1
ATOM 1330 O O . GLU A 1 165 ? 11.778 19.985 -5.853 1.00 79.69 165 GLU A O 1
ATOM 1335 N N . THR A 1 166 ? 10.298 18.654 -6.891 1.00 78.62 166 THR A N 1
ATOM 1336 C CA . THR A 1 166 ? 10.903 18.808 -8.224 1.00 78.62 166 THR A CA 1
ATOM 1337 C C . THR A 1 166 ? 10.805 20.231 -8.755 1.00 78.62 166 THR A C 1
ATOM 1339 O O . THR A 1 166 ? 11.771 20.729 -9.321 1.00 78.62 166 THR A O 1
ATOM 1342 N N . ILE A 1 167 ? 9.682 20.923 -8.537 1.00 80.31 167 ILE A N 1
ATOM 1343 C CA . ILE A 1 167 ? 9.536 22.335 -8.904 1.00 80.31 167 ILE A CA 1
ATOM 1344 C C . ILE A 1 167 ? 10.484 23.193 -8.077 1.00 80.31 167 ILE A C 1
ATOM 1346 O O . ILE A 1 167 ? 11.145 24.061 -8.632 1.00 80.31 167 ILE A O 1
ATOM 1350 N N . LEU A 1 168 ? 10.575 22.965 -6.766 1.00 77.81 168 LEU A N 1
ATOM 1351 C CA . LEU A 1 168 ? 11.502 23.694 -5.904 1.00 77.81 168 LEU A CA 1
ATOM 1352 C C . LEU A 1 168 ? 12.950 23.433 -6.321 1.00 77.81 168 LEU A C 1
ATOM 1354 O O . LEU A 1 168 ? 13.746 24.363 -6.382 1.00 77.81 168 LEU A O 1
ATOM 1358 N N . ASP A 1 169 ? 13.297 22.196 -6.654 1.00 78.44 169 ASP A N 1
ATOM 1359 C CA . ASP A 1 169 ? 14.632 21.860 -7.132 1.00 78.44 169 ASP A CA 1
ATOM 1360 C C . ASP A 1 169 ? 14.893 22.416 -8.544 1.00 78.44 169 ASP A C 1
ATOM 1362 O O . ASP A 1 169 ? 16.023 22.783 -8.833 1.00 78.44 169 ASP A O 1
ATOM 1366 N N . HIS A 1 170 ? 13.883 22.579 -9.401 1.00 79.50 170 HIS A N 1
ATOM 1367 C CA . HIS A 1 170 ? 14.044 23.219 -10.710 1.00 79.50 170 HIS A CA 1
ATOM 1368 C C . HIS A 1 170 ? 14.163 24.747 -10.603 1.00 79.50 170 HIS A C 1
ATOM 1370 O O . HIS A 1 170 ? 15.073 25.337 -11.176 1.00 79.50 170 HIS A O 1
ATOM 1376 N N . LEU A 1 171 ? 13.287 25.382 -9.820 1.00 75.75 171 LEU A N 1
ATOM 1377 C CA . LEU A 1 171 ? 13.277 26.829 -9.595 1.00 75.75 171 LEU A CA 1
ATOM 1378 C C . LEU A 1 171 ? 14.517 27.314 -8.832 1.00 75.75 171 LEU A C 1
ATOM 1380 O O . LEU A 1 171 ? 14.940 28.447 -9.033 1.00 75.75 171 LEU A O 1
ATOM 1384 N N . TYR A 1 172 ? 15.088 26.482 -7.952 1.00 70.19 172 TYR A N 1
ATOM 1385 C CA . TYR A 1 172 ? 16.193 26.879 -7.068 1.00 70.19 172 TYR A CA 1
ATOM 1386 C C . TYR A 1 172 ? 17.485 26.065 -7.239 1.00 70.19 172 TYR A C 1
ATOM 1388 O O . TYR A 1 172 ? 18.474 26.361 -6.572 1.00 70.19 172 TYR A O 1
ATOM 1396 N N . GLY A 1 173 ? 17.503 25.012 -8.058 1.00 64.12 173 GLY A N 1
ATOM 1397 C CA . GLY A 1 173 ? 18.642 24.089 -8.181 1.00 64.12 173 GLY A CA 1
ATOM 1398 C C . GLY A 1 173 ? 19.475 24.241 -9.448 1.00 64.12 173 GLY A C 1
ATOM 1399 O O . GLY A 1 173 ? 20.399 23.453 -9.631 1.00 64.12 173 GLY A O 1
ATOM 1400 N N . SER A 1 174 ? 19.188 25.228 -10.301 1.00 54.22 174 SER A N 1
ATOM 1401 C CA . SER A 1 174 ? 19.845 25.340 -11.608 1.00 54.22 174 SER A CA 1
ATOM 1402 C C . SER A 1 174 ? 21.038 26.292 -11.675 1.00 54.22 174 SER A C 1
ATOM 1404 O O . SER A 1 174 ? 21.602 26.420 -12.758 1.00 54.22 174 SER A O 1
ATOM 1406 N N . ASP A 1 175 ? 21.481 26.919 -10.581 1.00 51.00 175 ASP A N 1
ATOM 1407 C CA . ASP A 1 175 ? 22.685 27.745 -10.676 1.00 51.00 175 ASP A CA 1
ATOM 1408 C C . ASP A 1 175 ? 23.581 27.667 -9.441 1.00 51.00 175 ASP A C 1
ATOM 1410 O O . ASP A 1 175 ? 23.279 28.195 -8.374 1.00 51.00 175 ASP A O 1
ATOM 1414 N N . LYS A 1 176 ? 24.729 26.997 -9.598 1.00 55.50 176 LYS A N 1
ATOM 1415 C CA . LYS A 1 176 ? 25.837 27.058 -8.632 1.00 55.50 176 LYS A CA 1
ATOM 1416 C C . LYS A 1 176 ? 26.497 28.443 -8.608 1.00 55.50 176 LYS A C 1
ATOM 1418 O O . LYS A 1 176 ? 27.260 28.708 -7.685 1.00 55.50 176 LYS A O 1
ATOM 1423 N N . ASN A 1 177 ? 26.195 29.305 -9.583 1.00 52.91 177 ASN A N 1
ATOM 1424 C CA . ASN A 1 177 ? 26.901 30.565 -9.799 1.00 52.91 177 ASN A CA 1
ATOM 1425 C C . ASN A 1 177 ? 26.037 31.818 -9.602 1.00 52.91 177 ASN A C 1
ATOM 1427 O O . ASN A 1 177 ? 26.566 32.921 -9.721 1.00 52.91 177 ASN A O 1
ATOM 1431 N N . GLN A 1 178 ? 24.749 31.687 -9.270 1.00 48.00 178 GLN A N 1
ATOM 1432 C CA . GLN A 1 178 ? 23.885 32.844 -9.038 1.00 48.00 178 GLN A CA 1
ATOM 1433 C C . GLN A 1 178 ? 23.507 32.946 -7.559 1.00 48.00 178 GLN A C 1
ATOM 1435 O O . GLN A 1 178 ? 22.927 32.024 -6.979 1.00 48.00 178 GLN A O 1
ATOM 1440 N N . GLU A 1 179 ? 23.885 34.073 -6.947 1.00 50.97 179 GLU A N 1
ATOM 1441 C CA . GLU A 1 179 ? 23.637 34.403 -5.545 1.00 50.97 179 GLU A CA 1
ATOM 1442 C C . GLU A 1 179 ? 22.167 34.171 -5.186 1.00 50.97 179 GLU A C 1
ATOM 1444 O O . GLU A 1 179 ? 21.259 34.915 -5.558 1.00 50.97 179 GLU A O 1
ATOM 1449 N N . THR A 1 180 ? 21.920 33.055 -4.510 1.00 53.41 180 THR A N 1
ATOM 1450 C CA . THR A 1 180 ? 20.571 32.575 -4.257 1.00 53.41 180 THR A CA 1
ATOM 1451 C C . THR A 1 180 ? 19.936 33.406 -3.142 1.00 53.41 180 THR A C 1
ATOM 1453 O O . THR A 1 180 ? 20.508 33.562 -2.067 1.00 53.41 180 THR A O 1
ATOM 1456 N N . PHE A 1 181 ? 18.707 33.880 -3.363 1.00 58.75 181 PHE A N 1
ATOM 1457 C CA . PHE A 1 181 ? 17.923 34.734 -2.452 1.00 58.75 181 PHE A CA 1
ATOM 1458 C C . PHE A 1 181 ? 17.594 34.112 -1.071 1.00 58.75 181 PHE A C 1
ATOM 1460 O O . PHE A 1 181 ? 16.980 34.768 -0.230 1.00 58.75 181 PHE A O 1
ATOM 1467 N N . MET A 1 182 ? 17.953 32.846 -0.817 1.00 61.97 182 MET A N 1
ATOM 1468 C CA . MET A 1 182 ? 17.707 32.162 0.456 1.00 61.97 182 MET A CA 1
ATOM 1469 C C . MET A 1 182 ? 18.943 31.397 0.951 1.00 61.97 182 MET A C 1
ATOM 1471 O O . MET A 1 182 ? 19.526 30.623 0.190 1.00 61.97 182 MET A O 1
ATOM 1475 N N . PRO A 1 183 ? 19.311 31.528 2.241 1.00 75.50 183 PRO A N 1
ATOM 1476 C CA . PRO A 1 183 ? 20.431 30.792 2.814 1.00 75.50 183 PRO A CA 1
ATOM 1477 C C . PRO A 1 183 ? 20.160 29.278 2.839 1.00 75.50 183 PRO A C 1
ATOM 1479 O O . PRO A 1 183 ? 19.045 28.830 3.097 1.00 75.50 183 PRO A O 1
ATOM 1482 N N . LEU A 1 184 ? 21.203 28.461 2.658 1.00 71.81 184 LEU A N 1
ATOM 1483 C CA . LEU A 1 184 ? 21.128 26.986 2.646 1.00 71.81 184 LEU A CA 1
ATOM 1484 C C . LEU A 1 184 ? 20.336 26.395 3.837 1.00 71.81 184 LEU A C 1
ATOM 1486 O O . LEU A 1 184 ? 19.641 25.383 3.704 1.00 71.81 184 LEU A O 1
ATOM 1490 N N . GLY A 1 185 ? 20.413 27.051 5.001 1.00 76.56 185 GLY A N 1
ATOM 1491 C CA . GLY A 1 185 ? 19.694 26.667 6.214 1.00 76.56 185 GLY A CA 1
ATOM 1492 C C . GLY A 1 185 ? 18.171 26.788 6.108 1.00 76.56 185 GLY A C 1
ATOM 1493 O O . GLY A 1 185 ? 17.467 25.906 6.602 1.00 76.56 185 GLY A O 1
ATOM 1494 N N . THR A 1 186 ? 17.637 27.812 5.431 1.00 78.81 186 THR A N 1
ATOM 1495 C CA . THR A 1 186 ? 16.180 27.972 5.286 1.00 78.81 186 THR A CA 1
ATOM 1496 C C . THR A 1 186 ? 15.601 26.915 4.356 1.00 78.81 186 THR A C 1
ATOM 1498 O O . THR A 1 186 ? 14.546 26.372 4.667 1.00 78.81 186 THR A O 1
ATOM 1501 N N . ARG A 1 187 ? 16.314 26.509 3.295 1.00 75.69 187 ARG A N 1
ATOM 1502 C CA . ARG A 1 187 ? 15.891 25.400 2.414 1.00 75.69 187 ARG A CA 1
ATOM 1503 C C . ARG A 1 187 ? 15.752 24.086 3.182 1.00 75.69 187 ARG A C 1
ATOM 1505 O O . ARG A 1 187 ? 14.740 23.393 3.059 1.00 75.69 187 ARG A O 1
ATOM 1512 N N . ALA A 1 188 ? 16.744 23.752 4.008 1.00 81.12 188 ALA A N 1
ATOM 1513 C CA . ALA A 1 188 ? 16.693 22.554 4.842 1.00 81.12 188 ALA A CA 1
ATOM 1514 C C . ALA A 1 188 ? 15.545 22.618 5.864 1.00 81.12 188 ALA A C 1
ATOM 1516 O O . ALA A 1 188 ? 14.884 21.610 6.120 1.00 81.12 188 ALA A O 1
ATOM 1517 N N . LEU A 1 189 ? 15.284 23.801 6.424 1.00 85.56 189 LEU A N 1
ATOM 1518 C CA . LEU A 1 189 ? 14.207 24.034 7.382 1.00 85.56 189 LEU A CA 1
ATOM 1519 C C . LEU A 1 189 ? 12.828 23.897 6.713 1.00 85.56 189 LEU A C 1
ATOM 1521 O O . LEU A 1 189 ? 11.995 23.145 7.212 1.00 85.56 189 LEU A O 1
ATOM 1525 N N . VAL A 1 190 ? 12.614 24.521 5.550 1.00 83.56 190 VAL A N 1
ATOM 1526 C CA . VAL A 1 190 ? 11.368 24.420 4.769 1.00 83.56 190 VAL A CA 1
ATOM 1527 C C . VAL A 1 190 ? 11.081 22.970 4.393 1.00 83.56 190 VAL A C 1
ATOM 1529 O O . VAL A 1 190 ? 9.979 22.489 4.649 1.00 83.56 190 VAL A O 1
ATOM 1532 N N . ARG A 1 191 ? 12.077 22.233 3.880 1.00 82.81 191 ARG A N 1
ATOM 1533 C CA . ARG A 1 191 ? 11.917 20.811 3.536 1.00 82.81 191 ARG A CA 1
ATOM 1534 C C . ARG A 1 191 ? 11.567 19.967 4.762 1.00 82.81 191 ARG A C 1
ATOM 1536 O O . ARG A 1 191 ? 10.693 19.106 4.699 1.00 82.81 191 ARG A O 1
ATOM 1543 N N . ARG A 1 192 ? 12.212 20.229 5.905 1.00 86.69 192 ARG A N 1
ATOM 1544 C CA . ARG A 1 192 ? 11.872 19.562 7.170 1.00 86.69 192 ARG A CA 1
ATOM 1545 C C . ARG A 1 192 ? 10.436 19.877 7.575 1.00 86.69 192 ARG A C 1
ATOM 1547 O O . ARG A 1 192 ? 9.687 18.936 7.809 1.00 86.69 192 ARG A O 1
ATOM 1554 N N . ILE A 1 193 ? 10.038 21.149 7.627 1.00 88.31 193 ILE A N 1
ATOM 1555 C CA . ILE A 1 193 ? 8.672 21.546 7.997 1.00 88.31 193 ILE A CA 1
ATOM 1556 C C . ILE A 1 193 ? 7.654 20.893 7.066 1.00 88.31 193 ILE A C 1
ATOM 1558 O O . ILE A 1 193 ? 6.721 20.281 7.569 1.00 88.31 193 ILE A O 1
ATOM 1562 N N . ALA A 1 194 ? 7.855 20.956 5.748 1.00 84.75 194 ALA A N 1
ATOM 1563 C CA . ALA A 1 194 ? 6.966 20.338 4.767 1.00 84.75 194 ALA A CA 1
ATOM 1564 C C . ALA A 1 194 ? 6.815 18.826 5.001 1.00 84.75 194 ALA A C 1
ATOM 1566 O O . ALA A 1 194 ? 5.707 18.295 5.002 1.00 84.75 194 ALA A O 1
ATOM 1567 N N . LYS A 1 195 ? 7.917 18.128 5.298 1.00 84.69 195 LYS A N 1
ATOM 1568 C CA . LYS A 1 195 ? 7.888 16.698 5.629 1.00 84.69 195 LYS A CA 1
ATOM 1569 C C . LYS A 1 195 ? 7.162 16.415 6.950 1.00 84.69 195 LYS A C 1
ATOM 1571 O O . LYS A 1 195 ? 6.439 15.426 7.061 1.00 84.69 195 LYS A O 1
ATOM 1576 N N . TRP A 1 196 ? 7.341 17.262 7.963 1.00 88.56 196 TRP A N 1
ATOM 1577 C CA . TRP A 1 196 ? 6.654 17.135 9.253 1.00 88.56 196 TRP A CA 1
ATOM 1578 C C . TRP A 1 196 ? 5.151 17.397 9.133 1.00 88.56 196 TRP A C 1
ATOM 1580 O O . TRP A 1 196 ? 4.358 16.600 9.639 1.00 88.56 196 TRP A O 1
ATOM 1590 N N . THR A 1 197 ? 4.749 18.467 8.442 1.00 86.19 197 THR A N 1
ATOM 1591 C CA . THR A 1 197 ? 3.336 18.787 8.204 1.00 86.19 197 THR A CA 1
ATOM 1592 C C . THR A 1 197 ? 2.675 17.695 7.378 1.00 86.19 197 THR A C 1
ATOM 1594 O O . THR A 1 197 ? 1.588 17.242 7.736 1.00 86.19 197 THR A O 1
ATOM 1597 N N . TYR A 1 198 ? 3.356 17.194 6.347 1.00 86.75 198 TYR A N 1
ATOM 1598 C CA . TYR A 1 198 ? 2.871 16.072 5.557 1.00 86.75 198 TYR A CA 1
ATOM 1599 C C . TYR A 1 198 ? 2.611 14.827 6.408 1.00 86.75 198 TYR A C 1
ATOM 1601 O O . TYR A 1 198 ? 1.498 14.299 6.415 1.00 86.75 198 TYR A O 1
ATOM 1609 N N . ASN A 1 199 ? 3.612 14.391 7.178 1.00 86.56 199 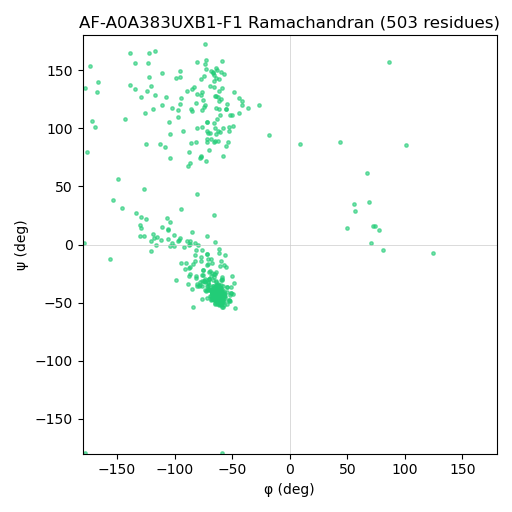ASN A N 1
ATOM 1610 C CA . ASN A 1 199 ? 3.481 13.221 8.044 1.00 86.56 199 ASN A CA 1
ATOM 1611 C C . ASN A 1 199 ? 2.344 13.387 9.058 1.00 86.56 199 ASN A C 1
ATOM 1613 O O . ASN A 1 199 ? 1.602 12.438 9.308 1.00 86.56 199 ASN A O 1
ATOM 1617 N N . TYR A 1 200 ? 2.171 14.590 9.609 1.00 88.19 200 TYR A N 1
ATOM 1618 C CA . TYR A 1 200 ? 1.057 14.892 10.500 1.00 88.19 200 TYR A CA 1
ATOM 1619 C C . TYR A 1 200 ? -0.297 14.689 9.804 1.00 88.19 200 TYR A C 1
ATOM 1621 O O . TYR A 1 200 ? -1.137 13.938 10.306 1.00 88.19 200 TYR A O 1
ATOM 1629 N N . PHE A 1 201 ? -0.504 15.291 8.627 1.00 87.69 201 PHE A N 1
ATOM 1630 C CA . PHE A 1 201 ? -1.754 15.133 7.878 1.00 87.69 201 PHE A CA 1
ATOM 1631 C C . PHE A 1 201 ? -1.991 13.685 7.449 1.00 87.69 201 PHE A C 1
ATOM 1633 O O . PHE A 1 201 ? -3.100 13.179 7.618 1.00 87.69 201 PHE A O 1
ATOM 1640 N N . ARG A 1 202 ? -0.958 12.989 6.967 1.00 88.25 202 ARG A N 1
ATOM 1641 C CA . ARG A 1 202 ? -1.022 11.569 6.601 1.00 88.25 202 ARG A CA 1
ATOM 1642 C C . ARG A 1 202 ? -1.538 10.711 7.755 1.00 88.25 202 ARG A C 1
ATOM 1644 O O . ARG A 1 202 ? -2.495 9.962 7.568 1.00 88.25 202 ARG A O 1
ATOM 1651 N N . ILE A 1 203 ? -0.959 10.849 8.950 1.00 89.44 203 ILE A N 1
ATOM 1652 C CA . ILE A 1 203 ? -1.368 10.061 10.124 1.00 89.44 203 ILE A CA 1
ATOM 1653 C C . ILE A 1 203 ? -2.807 10.409 10.537 1.00 89.44 203 ILE A C 1
ATOM 1655 O O . ILE A 1 203 ? -3.575 9.512 10.885 1.00 89.44 203 ILE A O 1
ATOM 1659 N N . GLN A 1 204 ? -3.212 11.681 10.457 1.00 88.94 204 GLN A N 1
ATOM 1660 C CA . GLN A 1 204 ? -4.592 12.098 10.745 1.00 88.94 204 GLN A CA 1
ATOM 1661 C C . GLN A 1 204 ? -5.599 11.483 9.763 1.00 88.94 204 GLN A C 1
ATOM 1663 O O . GLN A 1 204 ? -6.619 10.926 10.178 1.00 88.94 204 GLN A O 1
ATOM 1668 N N . PHE A 1 205 ? -5.304 11.533 8.462 1.00 89.31 205 PHE A N 1
ATOM 1669 C CA . PHE A 1 205 ? -6.124 10.903 7.428 1.00 89.31 205 PHE A CA 1
ATOM 1670 C C . PHE A 1 205 ? -6.208 9.387 7.618 1.00 89.31 205 PHE A C 1
ATOM 1672 O O . PHE A 1 205 ? -7.285 8.804 7.494 1.00 89.31 205 PHE A O 1
ATOM 1679 N N . GLN A 1 206 ? -5.104 8.748 7.998 1.00 89.38 206 GLN A N 1
ATOM 1680 C CA . GLN A 1 206 ? -5.071 7.321 8.288 1.00 89.38 206 GLN A CA 1
ATOM 1681 C C . GLN A 1 206 ? -5.884 6.957 9.535 1.00 89.38 206 GLN A C 1
ATOM 1683 O O . GLN A 1 206 ? -6.641 5.986 9.504 1.00 89.38 206 GLN A O 1
ATOM 1688 N N . LEU A 1 207 ? -5.783 7.737 10.614 1.00 91.12 207 LEU A N 1
ATOM 1689 C CA . LEU A 1 207 ? -6.608 7.556 11.809 1.00 91.12 207 LEU A CA 1
ATOM 1690 C C . LEU A 1 207 ? -8.097 7.672 11.459 1.00 91.12 207 LEU A C 1
ATOM 1692 O O . LEU A 1 207 ? -8.896 6.829 11.864 1.00 91.12 207 LEU A O 1
ATOM 1696 N N . PHE A 1 208 ? -8.471 8.673 10.662 1.00 89.50 208 PHE A N 1
ATOM 1697 C CA . PHE A 1 208 ? -9.847 8.844 10.207 1.00 89.50 208 PHE A CA 1
ATOM 1698 C C . PHE A 1 208 ? -10.319 7.677 9.332 1.00 89.50 208 PHE A C 1
ATOM 1700 O O . PHE A 1 208 ? -11.410 7.153 9.551 1.00 89.50 208 PHE A O 1
ATOM 1707 N N . ALA A 1 209 ? -9.482 7.213 8.402 1.00 90.62 209 ALA A N 1
ATOM 1708 C CA . ALA A 1 209 ? -9.770 6.045 7.577 1.00 90.62 209 ALA A CA 1
ATOM 1709 C C . ALA A 1 209 ? -10.003 4.788 8.437 1.00 90.62 209 ALA A C 1
ATOM 1711 O O . ALA A 1 209 ? -10.941 4.034 8.183 1.00 90.62 209 ALA A O 1
ATOM 1712 N N . ILE A 1 210 ? -9.204 4.589 9.494 1.00 92.25 210 ILE A N 1
ATOM 1713 C CA . ILE A 1 210 ? -9.389 3.497 10.463 1.00 92.25 210 ILE A CA 1
ATOM 1714 C C . ILE A 1 210 ? -10.723 3.652 11.206 1.00 92.25 210 ILE A C 1
ATOM 1716 O O . ILE A 1 210 ? -11.479 2.691 11.304 1.00 92.25 210 ILE A O 1
ATOM 1720 N N . LEU A 1 211 ? -11.054 4.844 11.704 1.00 91.94 211 LEU A N 1
ATOM 1721 C CA . LEU A 1 211 ? -12.311 5.081 12.427 1.00 91.94 211 LEU A CA 1
ATOM 1722 C C . LEU A 1 211 ? -13.550 4.872 11.543 1.00 91.94 211 LEU A C 1
ATOM 1724 O O . LEU A 1 211 ? -14.545 4.311 12.009 1.00 91.94 211 LEU A O 1
ATOM 1728 N N . GLN A 1 212 ? -13.478 5.263 10.267 1.00 91.25 212 GLN A N 1
ATOM 1729 C CA . GLN A 1 212 ? -14.513 4.959 9.279 1.00 91.25 212 GLN A CA 1
ATOM 1730 C C . GLN A 1 212 ? -14.616 3.447 9.027 1.00 91.25 212 GLN A C 1
ATOM 1732 O O . GLN A 1 212 ? -15.715 2.895 9.077 1.00 91.25 212 GLN A O 1
ATOM 1737 N N . GLN A 1 213 ? -13.495 2.738 8.847 1.00 91.56 213 GLN A N 1
ATOM 1738 C CA . GLN A 1 213 ? -13.491 1.274 8.691 1.00 91.56 213 GLN A CA 1
ATOM 1739 C C . GLN A 1 213 ? -14.090 0.525 9.891 1.00 91.56 213 GLN A C 1
ATOM 1741 O O . GLN A 1 213 ? -14.650 -0.560 9.725 1.00 91.56 213 GLN A O 1
ATOM 1746 N N . LEU A 1 214 ? -13.959 1.084 11.096 1.00 91.56 214 LEU A N 1
ATOM 1747 C CA . LEU A 1 214 ? -14.518 0.536 12.335 1.00 91.56 214 LEU A CA 1
ATOM 1748 C C . LEU A 1 214 ? -16.000 0.890 12.546 1.00 91.56 214 LEU A C 1
ATOM 1750 O O . LEU A 1 214 ? -16.576 0.487 13.558 1.00 91.56 214 LEU A O 1
ATOM 1754 N N . ASN A 1 215 ? -16.616 1.618 11.608 1.00 89.62 215 ASN A N 1
ATOM 1755 C CA . ASN A 1 215 ? -17.982 2.142 11.688 1.00 89.62 215 ASN A CA 1
ATOM 1756 C C . ASN A 1 215 ? -18.222 3.028 12.926 1.00 89.62 215 ASN A C 1
ATOM 1758 O O . ASN A 1 215 ? -19.333 3.091 13.443 1.00 89.62 215 ASN A O 1
ATOM 1762 N N . LEU A 1 216 ? -17.178 3.703 13.422 1.00 88.12 216 LEU A N 1
ATOM 1763 C CA . LEU A 1 216 ? -17.298 4.659 14.530 1.00 88.12 216 LEU A CA 1
ATOM 1764 C C . LEU A 1 216 ? -17.657 6.065 14.036 1.00 88.12 216 LEU A C 1
ATOM 1766 O O . LEU A 1 216 ? -18.243 6.846 14.779 1.00 88.12 216 LEU A O 1
ATOM 1770 N N . ILE A 1 217 ? -17.312 6.377 12.784 1.00 86.81 217 ILE A N 1
ATOM 1771 C CA . ILE A 1 217 ? -17.634 7.633 12.103 1.00 86.81 217 ILE A CA 1
ATOM 1772 C C . ILE A 1 217 ? -18.457 7.305 10.849 1.00 86.81 217 ILE A C 1
ATOM 1774 O O . ILE A 1 217 ? -18.081 6.386 10.117 1.00 86.81 217 ILE A O 1
ATOM 1778 N N . PRO A 1 218 ? -19.542 8.046 10.554 1.00 79.75 218 PRO A N 1
ATOM 1779 C CA . PRO A 1 218 ? -20.332 7.827 9.346 1.00 79.75 218 PRO A CA 1
ATOM 1780 C C . PRO A 1 218 ? -19.539 8.156 8.070 1.00 79.75 218 PRO A C 1
ATOM 1782 O O . PRO A 1 218 ? -18.833 9.163 7.997 1.00 79.75 218 PRO A O 1
ATOM 1785 N N . GLN A 1 219 ? -19.713 7.343 7.024 1.00 68.56 219 GLN A N 1
ATOM 1786 C CA . GLN A 1 219 ? -19.058 7.533 5.719 1.00 68.56 219 GLN A CA 1
ATOM 1787 C C . GLN A 1 219 ? -19.693 8.638 4.855 1.00 68.56 219 GLN A C 1
ATOM 1789 O O . GLN A 1 219 ? -19.117 9.029 3.846 1.00 68.56 219 GLN A O 1
ATOM 1794 N N . SER A 1 220 ? -20.867 9.168 5.223 1.00 65.19 220 SER A N 1
ATOM 1795 C CA . SER A 1 220 ? -21.580 10.188 4.428 1.00 65.19 220 SER A CA 1
ATOM 1796 C C . SER A 1 220 ? -20.777 11.476 4.202 1.00 65.19 220 SER A C 1
ATOM 1798 O O . SER A 1 220 ? -21.122 12.279 3.339 1.00 65.19 220 SER A O 1
ATOM 1800 N N . ARG A 1 221 ? -19.688 11.671 4.951 1.00 65.50 221 ARG A N 1
ATOM 1801 C CA . ARG A 1 221 ? -18.752 12.781 4.790 1.00 65.50 221 ARG A CA 1
ATOM 1802 C C . ARG A 1 221 ? -17.473 12.269 4.126 1.00 65.50 221 ARG A C 1
ATOM 1804 O O . ARG A 1 221 ? -16.653 11.629 4.782 1.00 65.50 221 ARG A O 1
ATOM 1811 N N . PHE A 1 222 ? -17.298 12.584 2.839 1.00 63.94 222 PHE A N 1
ATOM 1812 C CA . PHE A 1 222 ? -16.064 12.304 2.084 1.00 63.94 222 PHE A CA 1
ATOM 1813 C C . PHE A 1 222 ? -14.820 12.884 2.772 1.00 63.94 222 PHE A C 1
ATOM 1815 O O . PHE A 1 222 ? -13.762 12.254 2.781 1.00 63.94 222 PHE A O 1
ATOM 1822 N N . LEU A 1 223 ? -14.980 14.063 3.377 1.00 64.75 223 LEU A N 1
ATOM 1823 C CA . LEU A 1 223 ? -14.011 14.743 4.221 1.00 64.75 223 LEU A CA 1
ATOM 1824 C C . LEU A 1 223 ? -14.744 15.346 5.419 1.00 64.75 223 LEU A C 1
ATOM 1826 O O . LEU A 1 223 ? -15.833 15.905 5.277 1.00 64.75 223 LEU A O 1
ATOM 1830 N N . HIS A 1 224 ? -14.165 15.220 6.611 1.00 67.44 224 HIS A N 1
ATOM 1831 C CA . HIS A 1 224 ? -14.665 15.940 7.776 1.00 67.44 224 HIS A CA 1
ATOM 1832 C C . HIS A 1 224 ? -14.317 17.436 7.656 1.00 67.44 224 HIS A C 1
ATOM 1834 O O . HIS A 1 224 ? -13.417 17.807 6.901 1.00 67.44 224 HIS A O 1
ATOM 1840 N N . THR A 1 225 ? -15.039 18.307 8.370 1.00 75.69 225 THR A N 1
ATOM 1841 C CA . THR A 1 225 ? -14.813 19.762 8.360 1.00 75.69 225 THR A CA 1
ATOM 1842 C C . THR A 1 225 ? -13.330 20.065 8.561 1.00 75.69 225 THR A C 1
ATOM 1844 O O . THR A 1 225 ? -12.760 19.550 9.512 1.00 75.69 225 THR A O 1
ATOM 1847 N N . LEU A 1 226 ? -12.712 20.928 7.742 1.00 76.19 226 LEU A N 1
ATOM 1848 C CA . LEU A 1 226 ? -11.269 21.240 7.820 1.00 76.19 226 LEU A CA 1
ATOM 1849 C C . LEU A 1 226 ? -10.782 21.601 9.241 1.00 76.19 226 LEU A C 1
ATOM 1851 O O . LEU A 1 226 ? -9.641 21.335 9.606 1.00 76.19 226 LEU A O 1
ATOM 1855 N N . LYS A 1 227 ? -11.685 22.124 10.079 1.00 79.44 227 LYS A N 1
ATOM 1856 C CA . LYS A 1 227 ? -11.462 22.398 11.505 1.00 79.44 227 LYS A CA 1
ATOM 1857 C C . LYS A 1 227 ? -11.071 21.160 12.330 1.00 79.44 227 LYS A C 1
ATOM 1859 O O . LYS A 1 227 ? -10.301 21.290 13.271 1.00 79.44 227 LYS A O 1
ATOM 1864 N N . SER A 1 228 ? -11.509 19.953 11.965 1.00 77.38 228 SER A N 1
ATOM 1865 C CA . SER A 1 228 ? -11.179 18.730 12.714 1.00 77.38 228 SER A CA 1
ATOM 1866 C C . SER A 1 228 ? -9.725 18.279 12.579 1.00 77.38 228 SER A C 1
ATOM 1868 O O . SER A 1 228 ? -9.301 17.406 13.336 1.00 77.38 228 SER A O 1
ATOM 1870 N N . PHE A 1 229 ? -8.971 18.840 11.628 1.00 76.62 229 PHE A N 1
ATOM 1871 C CA . PHE A 1 229 ? -7.537 18.572 11.470 1.00 76.62 229 PHE A CA 1
ATOM 1872 C C . PHE A 1 229 ? -6.664 19.442 12.382 1.00 76.62 229 PHE A C 1
ATOM 1874 O O . PHE A 1 229 ? -5.495 19.113 12.608 1.00 76.62 229 PHE A O 1
ATOM 1881 N N . ILE A 1 230 ? -7.225 20.525 12.931 1.00 80.31 230 ILE A N 1
ATOM 1882 C CA . ILE A 1 230 ? -6.548 21.362 13.919 1.00 80.31 230 ILE A CA 1
ATOM 1883 C C . ILE A 1 230 ? -6.554 20.587 15.243 1.00 80.31 230 ILE A C 1
ATOM 1885 O O . ILE A 1 230 ? -7.635 20.261 15.742 1.00 80.31 230 ILE A O 1
ATOM 1889 N N . PRO A 1 231 ? -5.383 20.248 15.809 1.00 79.31 231 PRO A N 1
ATOM 1890 C CA . PRO A 1 231 ? -5.328 19.465 17.034 1.00 79.31 231 PRO A CA 1
ATOM 1891 C C . PRO A 1 231 ? -5.975 20.238 18.190 1.00 79.31 231 PRO A C 1
ATOM 1893 O O . PRO A 1 231 ? -5.951 21.468 18.219 1.00 79.31 231 PRO A O 1
ATOM 1896 N N . PHE A 1 232 ? -6.542 19.507 19.152 1.00 79.50 232 PHE A N 1
ATOM 1897 C CA . PHE A 1 232 ? -7.050 20.035 20.424 1.00 79.50 232 PHE A CA 1
ATOM 1898 C C . PHE A 1 232 ? -8.316 20.898 20.357 1.00 79.50 232 PHE A C 1
ATOM 1900 O O . PHE A 1 232 ? -8.813 21.319 21.398 1.00 79.50 232 PHE A O 1
ATOM 1907 N N . GLN A 1 233 ? -8.908 21.102 19.177 1.00 81.31 233 GLN A N 1
ATOM 1908 C CA . GLN A 1 233 ? -10.246 21.691 19.082 1.00 81.31 233 GLN A CA 1
ATOM 1909 C C . GLN A 1 233 ? -11.336 20.693 19.500 1.00 81.31 233 GLN A C 1
ATOM 1911 O O . GLN A 1 233 ? -11.180 19.481 19.346 1.00 81.31 233 GLN A O 1
ATOM 1916 N N . GLU A 1 234 ? -12.494 21.193 19.942 1.00 76.19 234 GLU A N 1
ATOM 1917 C CA . GLU A 1 234 ? -13.651 20.360 20.319 1.00 76.19 234 GLU A CA 1
ATOM 1918 C C . GLU A 1 234 ? -14.157 19.466 19.177 1.00 76.19 234 GLU A C 1
ATOM 1920 O O . GLU A 1 234 ? -14.697 18.384 19.413 1.00 76.19 234 GLU A O 1
ATOM 1925 N N . THR A 1 235 ? -13.954 19.902 17.931 1.00 76.62 235 THR A N 1
ATOM 1926 C CA . THR A 1 235 ? -14.342 19.161 16.720 1.00 76.62 235 THR A CA 1
ATOM 1927 C C . THR A 1 235 ? -13.237 18.252 16.179 1.00 76.62 235 THR A C 1
ATOM 1929 O O . THR A 1 235 ? -13.455 17.545 15.194 1.00 76.62 235 THR A O 1
ATOM 1932 N N . SER A 1 236 ? -12.055 18.259 16.802 1.00 80.31 236 SER A N 1
ATOM 1933 C CA . SER A 1 236 ? -10.912 17.458 16.371 1.00 80.31 236 SER A CA 1
ATOM 1934 C C . SER A 1 236 ? -11.011 16.004 16.838 1.00 80.31 236 SER A C 1
ATOM 1936 O O . SER A 1 236 ? -11.692 15.675 17.813 1.00 80.31 236 SER A O 1
ATOM 1938 N N . LEU A 1 237 ? -10.306 15.116 16.131 1.00 73.81 237 LEU A N 1
ATOM 1939 C CA . LEU A 1 237 ? -10.175 13.706 16.519 1.00 73.81 237 LEU A CA 1
ATOM 1940 C C . LEU A 1 237 ? -9.393 13.545 17.833 1.00 73.81 237 LEU A C 1
ATOM 1942 O O . LEU A 1 237 ? -9.622 12.598 18.585 1.00 73.81 237 LEU A O 1
ATOM 1946 N N . VAL A 1 238 ? -8.497 14.493 18.109 1.00 77.12 238 VAL A N 1
ATOM 1947 C CA . VAL A 1 238 ? -7.620 14.534 19.278 1.00 77.12 238 VAL A CA 1
ATOM 1948 C C . VAL A 1 238 ? -8.104 15.633 20.219 1.00 77.12 238 VAL A C 1
ATOM 1950 O O . VAL A 1 238 ? -7.630 16.767 20.188 1.00 77.12 238 VAL A O 1
ATOM 1953 N N . LYS A 1 239 ? -9.087 15.295 21.058 1.00 82.25 239 LYS A N 1
ATOM 1954 C CA . LYS A 1 239 ? -9.626 16.220 22.061 1.00 82.25 239 LYS A CA 1
ATOM 1955 C C . LYS A 1 239 ? -8.647 16.344 23.225 1.00 82.25 239 LYS A C 1
ATOM 1957 O O . LYS A 1 239 ? -8.296 15.341 23.848 1.00 82.25 239 LYS A O 1
ATOM 1962 N N . PHE A 1 240 ? -8.240 17.569 23.538 1.00 81.94 240 PHE A N 1
ATOM 1963 C CA . PHE A 1 240 ? -7.505 17.858 24.763 1.00 81.94 240 PHE A CA 1
ATOM 1964 C C . PHE A 1 240 ? -8.508 18.069 25.895 1.00 81.94 240 PHE A C 1
ATOM 1966 O O . PHE A 1 240 ? -9.316 18.992 25.845 1.00 81.94 240 PHE A O 1
ATOM 1973 N N . LYS A 1 241 ? -8.491 17.184 26.892 1.00 79.06 241 LYS A N 1
ATOM 1974 C CA . LYS A 1 241 ? -9.305 17.310 28.105 1.00 79.06 241 LYS A CA 1
ATOM 1975 C C . LYS A 1 241 ? -8.373 17.247 29.314 1.00 79.06 241 LYS A C 1
ATOM 1977 O O . LYS A 1 241 ? -8.113 16.146 29.805 1.00 79.06 241 LYS A O 1
ATOM 1982 N N . PRO A 1 242 ? -7.799 18.382 29.746 1.00 79.50 242 PRO A N 1
ATOM 1983 C CA . PRO A 1 242 ? -7.030 18.410 30.977 1.00 79.50 242 PRO A CA 1
ATOM 1984 C C . PRO A 1 242 ? -7.966 18.088 32.146 1.00 79.50 242 PRO A C 1
ATOM 1986 O O . PRO A 1 242 ? -9.140 18.451 32.137 1.00 79.50 242 PRO A O 1
ATOM 1989 N N . LYS A 1 243 ? -7.459 17.352 33.135 1.00 79.81 243 LYS A N 1
ATOM 1990 C CA . LYS A 1 243 ? -8.200 17.103 34.371 1.00 79.81 243 LYS A CA 1
ATOM 1991 C C . LYS A 1 243 ? -8.113 18.359 35.231 1.00 79.81 243 LYS A C 1
ATOM 1993 O O . LYS A 1 243 ? -7.003 18.824 35.483 1.00 79.81 243 LYS A O 1
ATOM 1998 N N . ASP A 1 244 ? -9.252 18.864 35.695 1.00 78.25 244 ASP A N 1
ATOM 1999 C CA . ASP A 1 244 ? -9.280 20.006 36.607 1.00 78.25 244 ASP A CA 1
ATOM 2000 C C . ASP A 1 244 ? -8.544 19.636 37.902 1.00 78.25 244 ASP A C 1
ATOM 2002 O O . ASP A 1 244 ? -8.917 18.698 38.615 1.00 78.25 244 ASP A O 1
ATOM 2006 N N . THR A 1 245 ? -7.441 20.333 38.179 1.00 78.94 245 THR A N 1
ATOM 2007 C CA . THR A 1 245 ? -6.642 20.153 39.394 1.00 78.94 245 THR A CA 1
ATOM 2008 C C . THR A 1 245 ? -6.397 21.495 40.061 1.00 78.94 245 THR A C 1
ATOM 2010 O O . THR A 1 245 ? -5.841 22.397 39.443 1.00 78.94 245 THR A O 1
ATOM 2013 N N . ASN A 1 246 ? -6.732 21.593 41.349 1.00 78.62 246 ASN A N 1
ATOM 2014 C CA . ASN A 1 246 ? -6.596 22.825 42.137 1.00 78.62 246 ASN A CA 1
ATOM 2015 C C . ASN A 1 246 ? -5.141 23.136 42.554 1.00 78.62 246 ASN A C 1
ATOM 2017 O O . ASN A 1 246 ? -4.885 24.173 43.157 1.00 78.62 246 ASN A O 1
ATOM 2021 N N . SER A 1 247 ? -4.182 22.245 42.267 1.00 83.00 247 SER A N 1
ATOM 2022 C CA . SER A 1 247 ? -2.775 22.404 42.654 1.00 83.00 247 SER A CA 1
ATOM 2023 C C . SER A 1 247 ? -1.912 22.866 41.479 1.00 83.00 247 SER A C 1
ATOM 2025 O O . SER A 1 247 ? -1.742 22.144 40.496 1.00 83.00 247 SER A O 1
ATOM 2027 N N . ILE A 1 248 ? -1.313 24.053 41.617 1.00 84.06 248 ILE A N 1
ATOM 2028 C CA . ILE A 1 248 ? -0.456 24.708 40.610 1.00 84.06 248 ILE A CA 1
ATOM 2029 C C . ILE A 1 248 ? 0.750 23.827 40.237 1.00 84.06 248 ILE A C 1
ATOM 2031 O O . ILE A 1 248 ? 1.131 23.751 39.072 1.00 84.06 248 ILE A O 1
ATOM 2035 N N . TRP A 1 249 ? 1.309 23.093 41.203 1.00 83.12 249 TRP A N 1
ATOM 2036 C CA . TRP A 1 249 ? 2.473 22.224 40.993 1.00 83.12 249 TRP A CA 1
ATOM 2037 C C . TRP A 1 249 ? 2.145 20.920 40.255 1.00 83.12 249 TRP A C 1
ATOM 2039 O O . TRP A 1 249 ? 3.025 20.317 39.646 1.00 83.12 249 TRP A O 1
ATOM 2049 N N . GLN A 1 250 ? 0.882 20.488 40.277 1.00 84.31 250 GLN A N 1
ATOM 2050 C CA . GLN A 1 250 ? 0.426 19.299 39.548 1.00 84.31 250 GLN A CA 1
ATOM 2051 C C . GLN A 1 250 ? -0.050 19.633 38.131 1.00 84.31 250 GLN A C 1
ATOM 2053 O O . GLN A 1 250 ? -0.119 18.738 37.291 1.00 84.31 250 GLN A O 1
ATOM 2058 N N . LEU A 1 251 ? -0.310 20.914 37.852 1.00 83.62 251 LEU A N 1
ATOM 2059 C CA . LEU A 1 251 ? -0.756 21.425 36.559 1.00 83.62 251 LEU A CA 1
ATOM 2060 C C . LEU A 1 251 ? 0.136 21.006 35.369 1.00 83.62 251 LEU A C 1
ATOM 2062 O O . LEU A 1 251 ? -0.416 20.517 34.384 1.00 83.62 251 LEU A O 1
ATOM 2066 N N . PRO A 1 252 ? 1.485 21.123 35.405 1.00 86.50 252 PRO A N 1
ATOM 2067 C CA . PRO A 1 252 ? 2.306 20.716 34.262 1.00 86.50 252 PRO A CA 1
ATOM 2068 C C . PRO A 1 252 ? 2.266 19.202 34.031 1.00 86.50 252 PRO A C 1
ATOM 2070 O O . PRO A 1 252 ? 2.252 18.756 32.885 1.00 86.50 252 PRO A O 1
ATOM 2073 N N . LEU A 1 253 ? 2.196 18.402 35.100 1.00 86.56 253 LEU A N 1
ATOM 2074 C CA . LEU A 1 253 ? 2.133 16.945 34.999 1.00 86.56 253 LEU A CA 1
ATOM 2075 C C . LEU A 1 253 ? 0.768 16.476 34.477 1.00 86.56 253 LEU A C 1
ATOM 2077 O O . LEU A 1 253 ? 0.705 15.562 33.654 1.00 86.56 253 LEU A O 1
ATOM 2081 N N . THR A 1 254 ? -0.323 17.113 34.907 1.00 86.50 254 THR A N 1
ATOM 2082 C CA . THR A 1 254 ? -1.678 16.802 34.428 1.00 86.50 254 THR A CA 1
ATOM 2083 C C . THR A 1 254 ? -1.863 17.229 32.977 1.00 86.50 254 THR A C 1
ATOM 2085 O O . THR A 1 254 ? -2.439 16.473 32.193 1.00 86.50 254 THR A O 1
ATOM 2088 N N . TRP A 1 255 ? -1.302 18.376 32.581 1.00 88.25 255 TRP A N 1
ATOM 2089 C CA . TRP A 1 255 ? -1.250 18.818 31.188 1.00 88.25 255 TRP A CA 1
ATOM 2090 C C . TRP A 1 255 ? -0.419 17.886 30.312 1.00 88.25 255 TRP A C 1
ATOM 2092 O O . TRP A 1 255 ? -0.898 17.458 29.263 1.00 88.25 255 TRP A O 1
ATOM 2102 N N . ALA A 1 256 ? 0.791 17.520 30.742 1.00 88.25 256 ALA A N 1
ATOM 2103 C CA . ALA A 1 256 ? 1.635 16.579 30.013 1.00 88.25 256 ALA A CA 1
ATOM 2104 C C . ALA A 1 256 ? 0.946 15.214 29.863 1.00 88.25 256 ALA A C 1
ATOM 2106 O O . ALA A 1 256 ? 0.908 14.657 28.767 1.00 88.25 256 ALA A O 1
ATOM 2107 N N . GLY A 1 257 ? 0.319 14.710 30.930 1.00 86.81 257 GLY A N 1
ATOM 2108 C CA . GLY A 1 257 ? -0.475 13.482 30.889 1.00 86.81 257 GLY A CA 1
ATOM 2109 C C . GLY A 1 257 ? -1.656 13.571 29.919 1.00 86.81 257 GLY A C 1
ATOM 2110 O O . GLY A 1 257 ? -1.872 12.653 29.129 1.00 86.81 257 GLY A O 1
ATOM 2111 N N . ALA A 1 258 ? -2.385 14.690 29.912 1.00 85.81 258 ALA A N 1
ATOM 2112 C CA . ALA A 1 258 ? -3.481 14.927 28.972 1.00 85.81 258 ALA A CA 1
ATOM 2113 C C . ALA A 1 258 ? -2.990 15.053 27.516 1.00 85.81 258 ALA A C 1
ATOM 2115 O O . ALA A 1 258 ? -3.650 14.563 26.596 1.00 85.81 258 ALA A O 1
ATOM 2116 N N . LEU A 1 259 ? -1.814 15.644 27.283 1.00 87.56 259 LEU A N 1
ATOM 2117 C CA . LEU A 1 259 ? -1.183 15.706 25.961 1.00 87.56 259 LEU A CA 1
ATOM 2118 C C . LEU A 1 259 ? -0.774 14.313 25.475 1.00 87.56 259 LEU A C 1
ATOM 2120 O O . LEU A 1 259 ? -1.078 13.941 24.342 1.00 87.56 259 LEU A O 1
ATOM 2124 N N . ILE A 1 260 ? -0.148 13.511 26.336 1.00 87.81 260 ILE A N 1
ATOM 2125 C CA . ILE A 1 260 ? 0.229 12.130 26.012 1.00 87.81 260 ILE A CA 1
ATOM 2126 C C . ILE A 1 260 ? -1.023 11.307 25.703 1.00 87.81 260 ILE A C 1
ATOM 2128 O O . ILE A 1 260 ? -1.079 10.637 24.677 1.00 87.81 260 ILE A O 1
ATOM 2132 N N . LEU A 1 261 ? -2.060 11.393 26.540 1.00 86.69 261 LEU A N 1
ATOM 2133 C CA . LEU A 1 261 ? -3.286 10.619 26.353 1.00 86.69 261 LEU A CA 1
ATOM 2134 C C . LEU A 1 261 ? -4.051 11.033 25.087 1.00 86.69 261 LEU A C 1
ATOM 2136 O O . LEU A 1 261 ? -4.595 10.179 24.389 1.00 86.69 261 LEU A O 1
ATOM 2140 N N . SER A 1 262 ? -4.071 12.329 24.769 1.00 86.31 262 SER A N 1
ATOM 2141 C CA . SER A 1 262 ? -4.736 12.846 23.569 1.00 86.31 262 SER A CA 1
ATOM 2142 C C . SER A 1 262 ? -3.982 12.472 22.285 1.00 86.31 262 SER A C 1
ATOM 2144 O O . SER A 1 262 ? -4.608 12.083 21.301 1.00 86.31 262 SER A O 1
ATOM 2146 N N . THR A 1 263 ? -2.647 12.491 22.295 1.00 89.25 263 THR A N 1
ATOM 2147 C CA . THR A 1 263 ? -1.818 12.099 21.139 1.00 89.25 263 THR A CA 1
ATOM 2148 C C . THR A 1 263 ? -1.609 10.587 21.010 1.00 89.25 263 THR A C 1
ATOM 2150 O O . THR A 1 263 ? -1.224 10.111 19.939 1.00 89.25 263 THR A O 1
ATOM 2153 N N . ALA A 1 264 ? -1.920 9.802 22.046 1.00 90.88 264 ALA A N 1
ATOM 2154 C CA . ALA A 1 264 ? -1.706 8.357 22.061 1.00 90.88 264 ALA A CA 1
ATOM 2155 C C . ALA A 1 264 ? -2.344 7.594 20.880 1.00 90.88 264 ALA A C 1
ATOM 2157 O O . ALA A 1 264 ? -1.672 6.714 20.340 1.00 90.88 264 ALA A O 1
ATOM 2158 N N . PRO A 1 265 ? -3.577 7.888 20.408 1.00 91.81 265 PRO A N 1
ATOM 2159 C CA . PRO A 1 265 ? -4.143 7.206 19.242 1.00 91.81 265 PRO A CA 1
ATOM 2160 C C . PRO A 1 265 ? -3.323 7.426 17.965 1.00 91.81 265 PRO A C 1
ATOM 2162 O O . PRO A 1 265 ? -3.170 6.496 17.177 1.00 91.81 265 PRO A O 1
ATOM 2165 N N . LEU A 1 266 ? -2.749 8.621 17.778 1.00 91.88 266 LEU A N 1
ATOM 2166 C CA . LEU A 1 266 ? -1.870 8.914 16.641 1.00 91.88 266 LEU A CA 1
ATOM 2167 C C . LEU A 1 266 ? -0.551 8.147 16.756 1.00 91.88 266 LEU A C 1
ATOM 2169 O O . LEU A 1 266 ? -0.109 7.538 15.784 1.00 91.88 266 LEU A O 1
ATOM 2173 N N . LEU A 1 267 ? 0.045 8.126 17.953 1.00 92.38 267 LEU A N 1
ATOM 2174 C CA . LEU A 1 267 ? 1.268 7.365 18.221 1.00 92.38 267 LEU A CA 1
ATOM 2175 C C . LEU A 1 267 ? 1.058 5.860 18.026 1.00 92.38 267 LEU A C 1
ATOM 2177 O O . LEU A 1 267 ? 1.944 5.186 17.506 1.00 92.38 267 LEU A O 1
ATOM 2181 N N . ALA A 1 268 ? -0.117 5.335 18.381 1.00 93.75 268 ALA A N 1
ATOM 2182 C CA . ALA A 1 268 ? -0.469 3.937 18.163 1.00 93.75 268 ALA A CA 1
ATOM 2183 C C . ALA A 1 268 ? -0.538 3.591 16.666 1.00 93.75 268 ALA A C 1
ATOM 2185 O O . ALA A 1 268 ? 0.016 2.571 16.256 1.00 93.75 268 ALA A O 1
ATOM 2186 N N . VAL A 1 269 ? -1.166 4.446 15.846 1.00 93.19 269 VAL A N 1
ATOM 2187 C CA . VAL A 1 269 ? -1.199 4.275 14.380 1.00 93.19 269 VAL A CA 1
ATOM 2188 C C . VAL A 1 269 ? 0.210 4.338 13.797 1.00 93.19 269 VAL A C 1
ATOM 2190 O O . VAL A 1 269 ? 0.598 3.445 13.045 1.00 93.19 269 VAL A O 1
ATOM 2193 N N . TRP A 1 270 ? 0.986 5.354 14.180 1.00 93.12 270 TRP A N 1
ATOM 2194 C CA . TRP A 1 270 ? 2.352 5.544 13.698 1.00 93.12 270 TRP A CA 1
ATOM 2195 C C . TRP A 1 270 ? 3.267 4.370 14.070 1.00 93.12 270 TRP A C 1
ATOM 2197 O O . TRP A 1 270 ? 3.967 3.828 13.215 1.00 93.12 270 TRP A O 1
ATOM 2207 N N . GLY A 1 271 ? 3.228 3.926 15.329 1.00 93.50 271 GLY A N 1
ATOM 2208 C CA . GLY A 1 271 ? 4.021 2.798 15.815 1.00 93.50 271 GLY A CA 1
ATOM 2209 C C . GLY A 1 271 ? 3.654 1.484 15.124 1.00 93.50 271 GLY A C 1
ATOM 2210 O O . GLY A 1 271 ? 4.543 0.740 14.708 1.00 93.50 271 GLY A O 1
ATOM 2211 N N . TYR A 1 272 ? 2.356 1.222 14.935 1.00 94.25 272 TYR A N 1
ATOM 2212 C CA . TYR A 1 272 ? 1.880 0.060 14.181 1.00 94.25 272 TYR A CA 1
ATOM 2213 C C . TYR A 1 272 ? 2.364 0.083 12.727 1.00 94.25 272 TYR A C 1
ATOM 2215 O O . TYR A 1 272 ? 2.862 -0.924 12.223 1.00 94.25 272 TYR A O 1
ATOM 2223 N N . GLU A 1 273 ? 2.253 1.228 12.052 1.00 90.19 273 GLU A N 1
ATOM 2224 C CA . GLU A 1 273 ? 2.679 1.373 10.663 1.00 90.19 273 GLU A CA 1
ATOM 2225 C C . GLU A 1 273 ? 4.186 1.148 10.512 1.00 90.19 273 GLU A C 1
ATOM 2227 O O . GLU A 1 273 ? 4.612 0.365 9.661 1.00 90.19 273 GLU A O 1
ATOM 2232 N N . LYS A 1 274 ? 4.998 1.760 11.383 1.00 91.88 274 LYS A N 1
ATOM 2233 C CA . LYS A 1 274 ? 6.451 1.554 11.392 1.00 91.88 274 LYS A CA 1
ATOM 2234 C C . LYS A 1 274 ? 6.819 0.101 11.626 1.00 91.88 274 LYS A C 1
ATOM 2236 O O . LYS A 1 274 ? 7.653 -0.437 10.900 1.00 91.88 274 LYS A O 1
ATOM 2241 N N . LEU A 1 275 ? 6.164 -0.554 12.578 1.00 93.69 275 LEU A N 1
ATOM 2242 C CA . LEU A 1 275 ? 6.407 -1.962 12.841 1.00 93.69 275 LEU A CA 1
ATOM 2243 C C . LEU A 1 275 ? 6.044 -2.841 11.639 1.00 93.69 275 LEU A C 1
ATOM 2245 O O . LEU A 1 275 ? 6.838 -3.697 11.247 1.00 93.69 275 LEU A O 1
ATOM 2249 N N . LYS A 1 276 ? 4.876 -2.613 11.028 1.00 92.56 276 LYS A N 1
ATOM 2250 C CA . LYS A 1 276 ? 4.446 -3.340 9.829 1.00 92.56 276 LYS A CA 1
ATOM 2251 C C . LYS A 1 276 ? 5.456 -3.180 8.694 1.00 92.56 276 LYS A C 1
ATOM 2253 O O . LYS A 1 276 ? 5.820 -4.177 8.073 1.00 92.56 276 LYS A O 1
ATOM 2258 N N . ILE A 1 277 ? 5.937 -1.960 8.448 1.00 88.56 277 ILE A N 1
ATOM 2259 C CA . ILE A 1 277 ? 6.946 -1.689 7.416 1.00 88.56 277 ILE A CA 1
ATOM 2260 C C . ILE A 1 277 ? 8.222 -2.486 7.701 1.00 88.56 277 ILE A C 1
ATOM 2262 O O . ILE A 1 277 ? 8.675 -3.226 6.827 1.00 88.56 277 ILE A O 1
ATOM 2266 N N . THR A 1 278 ? 8.752 -2.423 8.923 1.00 91.12 278 THR A N 1
ATOM 2267 C CA . THR A 1 278 ? 9.965 -3.159 9.312 1.00 91.12 278 THR A CA 1
ATOM 2268 C C . THR A 1 278 ? 9.807 -4.667 9.112 1.00 91.12 278 THR A C 1
ATOM 2270 O O . THR A 1 278 ? 10.658 -5.308 8.494 1.00 91.12 278 THR A O 1
ATOM 2273 N N . VAL A 1 279 ? 8.690 -5.243 9.565 1.00 92.69 279 VAL A N 1
ATOM 2274 C CA . VAL A 1 279 ? 8.405 -6.678 9.399 1.00 92.69 279 VAL A CA 1
ATOM 2275 C C . VAL A 1 279 ? 8.267 -7.046 7.919 1.00 92.69 279 VAL A C 1
ATOM 2277 O O . VAL A 1 279 ? 8.850 -8.033 7.468 1.00 92.69 279 VAL A O 1
ATOM 2280 N N . SER A 1 280 ? 7.559 -6.232 7.132 1.00 89.81 280 SER A N 1
ATOM 2281 C CA . SER A 1 280 ? 7.386 -6.463 5.693 1.00 89.81 280 SER A CA 1
ATOM 2282 C C . SER A 1 280 ? 8.714 -6.428 4.926 1.00 89.81 280 SER A C 1
ATOM 2284 O O . SER A 1 280 ? 8.926 -7.257 4.038 1.00 89.81 280 SER A O 1
ATOM 2286 N N . ALA A 1 281 ? 9.642 -5.540 5.306 1.00 88.06 281 ALA A N 1
ATOM 2287 C CA . ALA A 1 281 ? 10.959 -5.415 4.687 1.00 88.06 281 ALA A CA 1
ATOM 2288 C C . ALA A 1 281 ? 11.825 -6.662 4.926 1.00 88.06 281 ALA A C 1
ATOM 2290 O O . ALA A 1 281 ? 12.439 -7.184 3.990 1.00 88.06 281 ALA A O 1
ATOM 2291 N N . LEU A 1 282 ? 11.806 -7.201 6.151 1.00 90.38 282 LEU A N 1
ATOM 2292 C CA . LEU A 1 282 ? 12.520 -8.436 6.500 1.00 90.38 282 LEU A CA 1
ATOM 2293 C C . LEU A 1 282 ? 12.022 -9.641 5.687 1.00 90.38 282 LEU A C 1
ATOM 2295 O O . LEU A 1 282 ? 12.805 -10.500 5.272 1.00 90.38 282 LEU A O 1
ATOM 2299 N N . ILE A 1 283 ? 10.714 -9.701 5.439 1.00 91.50 283 ILE A N 1
ATOM 2300 C CA . ILE A 1 283 ? 10.064 -10.817 4.744 1.00 91.50 283 ILE A CA 1
ATOM 2301 C C . ILE A 1 283 ? 10.225 -10.705 3.226 1.00 91.50 283 ILE A C 1
ATOM 2303 O O . ILE A 1 283 ? 10.415 -11.722 2.551 1.00 91.50 283 ILE A O 1
ATOM 2307 N N . TYR A 1 284 ? 10.196 -9.483 2.686 1.00 88.19 284 TYR A N 1
ATOM 2308 C CA . TYR A 1 284 ? 10.225 -9.229 1.248 1.00 88.19 284 TYR A CA 1
ATOM 2309 C C . TYR A 1 284 ? 11.389 -9.931 0.553 1.00 88.19 284 TYR A C 1
ATOM 2311 O O . TYR A 1 284 ? 11.171 -10.639 -0.429 1.00 88.19 284 TYR A O 1
ATOM 2319 N N . ARG A 1 285 ? 12.613 -9.814 1.091 1.00 84.44 285 ARG A N 1
ATOM 2320 C CA . ARG A 1 285 ? 13.806 -10.435 0.490 1.00 84.44 285 ARG A CA 1
ATOM 2321 C C . ARG A 1 285 ? 13.644 -11.949 0.343 1.00 84.44 285 ARG A C 1
ATOM 2323 O O . ARG A 1 285 ? 14.008 -12.503 -0.690 1.00 84.44 285 ARG A O 1
ATOM 2330 N N . ARG A 1 286 ? 13.084 -12.618 1.355 1.00 90.00 286 ARG A N 1
ATOM 2331 C CA . ARG A 1 286 ? 12.902 -14.078 1.350 1.00 90.00 286 ARG A CA 1
ATOM 2332 C C . ARG A 1 286 ? 11.850 -14.516 0.340 1.00 90.00 286 ARG A C 1
ATOM 2334 O O . ARG A 1 286 ? 12.082 -15.476 -0.386 1.00 90.00 286 ARG A O 1
ATOM 2341 N N . ILE A 1 287 ? 10.721 -13.812 0.283 1.00 87.94 287 ILE A N 1
ATOM 2342 C CA . ILE A 1 287 ? 9.647 -14.107 -0.674 1.00 87.94 287 ILE A CA 1
ATOM 2343 C C . ILE A 1 287 ? 10.139 -13.856 -2.093 1.00 87.94 287 ILE A C 1
ATOM 2345 O O . ILE A 1 287 ? 10.064 -14.743 -2.937 1.00 87.94 287 ILE A O 1
ATOM 2349 N N . TYR A 1 288 ? 10.711 -12.676 -2.333 1.00 83.50 288 TYR A N 1
ATOM 2350 C CA . TYR A 1 288 ? 11.161 -12.259 -3.651 1.00 83.50 288 TYR A CA 1
ATOM 2351 C C . TYR A 1 288 ? 12.167 -13.251 -4.246 1.00 83.50 288 TYR A C 1
ATOM 2353 O O . TYR A 1 288 ? 12.099 -13.537 -5.438 1.00 83.50 288 TYR A O 1
ATOM 2361 N N . MET A 1 289 ? 13.094 -13.800 -3.448 1.00 83.38 289 MET A N 1
ATOM 2362 C CA . MET A 1 289 ? 14.082 -14.797 -3.906 1.00 83.38 289 MET A CA 1
ATOM 2363 C C . MET A 1 289 ? 13.499 -16.183 -4.206 1.00 83.38 289 MET A C 1
ATOM 2365 O O . MET A 1 289 ? 14.148 -16.956 -4.899 1.00 83.38 289 MET A O 1
ATOM 2369 N N . ARG A 1 290 ? 12.298 -16.505 -3.713 1.00 88.50 290 ARG A N 1
ATOM 2370 C CA . ARG A 1 290 ? 11.642 -17.801 -3.952 1.00 88.50 290 ARG A CA 1
ATOM 2371 C C . ARG A 1 290 ? 10.676 -17.797 -5.133 1.00 88.50 290 ARG A C 1
ATOM 2373 O O . ARG A 1 290 ? 10.274 -18.868 -5.575 1.00 88.50 290 ARG A O 1
ATOM 2380 N N . LEU A 1 291 ? 10.268 -16.626 -5.620 1.00 85.81 291 LEU A N 1
ATOM 2381 C CA . LEU A 1 291 ? 9.387 -16.537 -6.782 1.00 85.81 291 LEU A CA 1
ATOM 2382 C C . LEU A 1 291 ? 10.146 -16.856 -8.080 1.00 85.81 291 LEU A C 1
ATOM 2384 O O . LEU A 1 291 ? 11.307 -16.459 -8.209 1.00 85.81 291 LEU A O 1
ATOM 2388 N N . PRO A 1 292 ? 9.491 -17.506 -9.061 1.00 82.69 292 PRO A N 1
ATOM 2389 C CA . PRO A 1 292 ? 10.073 -17.712 -10.379 1.00 82.69 292 PRO A CA 1
ATOM 2390 C C . PRO A 1 292 ? 10.351 -16.355 -11.033 1.00 82.69 292 PRO A C 1
ATOM 2392 O O . PRO A 1 292 ? 9.504 -15.454 -11.029 1.00 82.69 292 PRO A O 1
ATOM 2395 N N . ARG A 1 293 ? 11.557 -16.203 -11.582 1.00 75.44 293 ARG A N 1
ATOM 2396 C CA . ARG A 1 293 ? 11.985 -14.984 -12.272 1.00 75.44 293 ARG A CA 1
ATOM 2397 C C . ARG A 1 293 ? 12.403 -15.304 -13.698 1.00 75.44 293 ARG A C 1
ATOM 2399 O O . ARG A 1 293 ? 13.017 -16.349 -13.915 1.00 75.44 293 ARG A O 1
ATOM 2406 N N . PRO A 1 294 ? 12.128 -14.404 -14.651 1.00 71.69 294 PRO A N 1
ATOM 2407 C CA . PRO A 1 294 ? 12.720 -14.520 -15.970 1.00 71.69 294 PRO A CA 1
ATOM 2408 C C . PRO A 1 294 ? 14.244 -14.365 -15.844 1.00 71.69 294 PRO A C 1
ATOM 2410 O O . PRO A 1 294 ? 14.734 -13.426 -15.213 1.00 71.69 294 PRO A O 1
ATOM 2413 N N . ALA A 1 295 ? 14.993 -15.317 -16.401 1.00 61.41 295 ALA A N 1
ATOM 2414 C CA . ALA A 1 295 ? 16.450 -15.264 -16.452 1.00 61.41 295 ALA A CA 1
ATOM 2415 C C . ALA A 1 295 ? 16.889 -14.372 -17.627 1.00 61.41 295 ALA A C 1
ATOM 2417 O O . ALA A 1 295 ? 16.534 -14.638 -18.774 1.00 61.41 295 ALA A O 1
ATOM 2418 N N . GLY A 1 296 ? 17.656 -13.313 -17.353 1.00 61.50 296 GLY A N 1
ATOM 2419 C CA . GLY A 1 296 ? 18.191 -12.413 -18.378 1.00 61.50 296 GLY A CA 1
ATOM 2420 C C . GLY A 1 296 ? 19.074 -11.304 -17.802 1.00 61.50 296 GLY A C 1
ATOM 2421 O O . GLY A 1 296 ? 19.310 -11.259 -16.594 1.00 61.50 296 GLY A O 1
ATOM 2422 N N . SER A 1 297 ? 19.597 -10.431 -18.674 1.00 56.75 297 SER A N 1
ATOM 2423 C CA . SER A 1 297 ? 20.363 -9.246 -18.260 1.00 56.75 297 SER A CA 1
ATOM 2424 C C . SER A 1 297 ? 19.491 -8.370 -17.362 1.00 56.75 297 SER A C 1
ATOM 2426 O O . SER A 1 297 ? 18.305 -8.186 -17.635 1.00 56.75 297 SER A O 1
ATOM 2428 N N . SER A 1 298 ? 20.048 -7.892 -16.249 1.00 57.34 298 SER A N 1
ATOM 2429 C CA . SER A 1 298 ? 19.273 -7.154 -15.251 1.00 57.34 298 SER A CA 1
ATOM 2430 C C . SER A 1 298 ? 18.594 -5.923 -15.864 1.00 57.34 298 SER A C 1
ATOM 2432 O O . SER A 1 298 ? 19.182 -5.263 -16.710 1.00 57.34 298 SER A O 1
ATOM 2434 N N . ILE A 1 299 ? 17.406 -5.559 -15.376 1.00 57.22 299 ILE A N 1
ATOM 2435 C CA . ILE A 1 299 ? 16.648 -4.363 -15.815 1.00 57.22 299 ILE A CA 1
ATOM 2436 C C . ILE A 1 299 ? 17.468 -3.065 -15.652 1.00 57.22 299 ILE A C 1
ATOM 2438 O O . ILE A 1 299 ? 17.161 -2.047 -16.258 1.00 57.22 299 ILE A O 1
ATOM 2442 N N . PHE A 1 300 ? 18.528 -3.115 -14.843 1.00 51.84 300 PHE A N 1
ATOM 2443 C CA . PHE A 1 300 ? 19.386 -1.987 -14.499 1.00 51.84 300 PHE A CA 1
ATOM 2444 C C . PHE A 1 300 ? 20.724 -1.972 -15.252 1.00 51.84 300 PHE A C 1
ATOM 2446 O O . PHE A 1 300 ? 21.524 -1.071 -15.018 1.00 51.84 300 PHE A O 1
ATOM 2453 N N . SER A 1 301 ? 20.998 -2.933 -16.146 1.00 44.97 301 SER A N 1
ATOM 2454 C CA . SER A 1 301 ? 22.179 -2.852 -17.016 1.00 44.97 301 SER A CA 1
ATOM 2455 C C . SER A 1 301 ? 21.932 -1.765 -18.066 1.00 44.97 301 SER A C 1
ATOM 2457 O O . SER A 1 301 ? 21.208 -2.011 -19.029 1.00 44.97 301 SER A O 1
ATOM 2459 N N . GLY A 1 302 ? 22.461 -0.563 -17.827 1.00 41.66 302 GLY A N 1
ATOM 2460 C CA . GLY A 1 302 ? 22.303 0.614 -18.693 1.00 41.66 302 GLY A CA 1
ATOM 2461 C C . GLY A 1 302 ? 21.722 1.853 -17.999 1.00 41.66 302 GLY A C 1
ATOM 2462 O O . GLY A 1 302 ? 21.710 2.925 -18.590 1.00 41.66 302 GLY A O 1
ATOM 2463 N N . ILE A 1 303 ? 21.269 1.746 -16.742 1.00 48.62 303 ILE A N 1
ATOM 2464 C CA . ILE A 1 303 ? 20.889 2.914 -15.929 1.00 48.62 303 ILE A CA 1
ATOM 2465 C C . ILE A 1 303 ? 22.114 3.282 -15.074 1.00 48.62 303 ILE A C 1
ATOM 2467 O O . ILE A 1 303 ? 22.579 2.412 -14.330 1.00 48.62 303 ILE A O 1
ATOM 2471 N N . PRO A 1 304 ? 22.673 4.508 -15.169 1.00 38.72 304 PRO A N 1
ATOM 2472 C CA . PRO A 1 304 ? 23.902 4.876 -14.468 1.00 38.72 304 PRO A CA 1
ATOM 2473 C C . PRO A 1 304 ? 23.780 4.610 -12.962 1.00 38.72 304 PRO A C 1
ATOM 2475 O O . PRO A 1 304 ? 22.894 5.118 -12.270 1.00 38.72 304 PRO A O 1
ATOM 2478 N N . VAL A 1 305 ? 24.682 3.760 -12.468 1.00 41.94 305 VAL A N 1
ATOM 2479 C CA . VAL A 1 305 ? 24.640 3.133 -11.137 1.00 41.94 305 VAL A CA 1
ATOM 2480 C C . VAL A 1 305 ? 24.840 4.144 -9.999 1.00 41.94 305 VAL A C 1
ATOM 2482 O O . VAL A 1 305 ? 24.449 3.859 -8.866 1.00 41.94 305 VAL A O 1
ATOM 2485 N N . ASP A 1 306 ? 25.343 5.348 -10.276 1.00 34.28 306 ASP A N 1
ATOM 2486 C CA . ASP A 1 306 ? 25.534 6.391 -9.259 1.00 34.28 306 ASP A CA 1
ATOM 2487 C C . ASP A 1 306 ? 24.219 6.972 -8.711 1.00 34.28 306 ASP A C 1
ATOM 2489 O O . ASP A 1 306 ? 24.175 7.378 -7.549 1.00 34.28 306 ASP A O 1
ATOM 2493 N N . LEU A 1 307 ? 23.107 6.879 -9.453 1.00 40.16 307 LEU A N 1
ATOM 2494 C CA . LEU A 1 307 ? 21.769 7.201 -8.928 1.00 40.16 307 LEU A CA 1
ATOM 2495 C C . LEU A 1 307 ? 21.203 6.091 -8.021 1.00 40.16 307 LEU A C 1
ATOM 2497 O O . LEU A 1 307 ? 20.443 6.371 -7.098 1.00 40.16 307 LEU A O 1
ATOM 2501 N N . LEU A 1 308 ? 21.628 4.838 -8.218 1.00 39.75 308 LEU A N 1
ATOM 2502 C CA . LEU A 1 308 ? 21.201 3.681 -7.416 1.00 39.75 308 LEU A CA 1
ATOM 2503 C C . LEU A 1 308 ? 22.119 3.418 -6.203 1.00 39.75 308 LEU A C 1
ATOM 2505 O O . LEU A 1 308 ? 21.711 2.764 -5.239 1.00 39.75 308 LEU A O 1
ATOM 2509 N N . ARG A 1 309 ? 23.367 3.912 -6.204 1.00 29.05 309 ARG A N 1
ATOM 2510 C CA . ARG A 1 309 ? 24.310 3.751 -5.078 1.00 29.05 309 ARG A CA 1
ATOM 2511 C C . ARG A 1 309 ? 23.944 4.637 -3.882 1.00 29.05 309 ARG A C 1
ATOM 2513 O O . ARG A 1 309 ? 24.090 4.197 -2.740 1.00 29.05 309 ARG A O 1
ATOM 2520 N N . ALA A 1 310 ? 23.373 5.816 -4.135 1.00 35.44 310 ALA A N 1
ATOM 2521 C CA . ALA A 1 310 ? 22.743 6.654 -3.109 1.00 35.44 310 ALA A CA 1
ATOM 2522 C C . ALA A 1 310 ? 21.512 5.974 -2.467 1.00 35.44 310 ALA A C 1
ATOM 2524 O O . ALA A 1 310 ? 21.258 6.126 -1.269 1.00 35.44 310 ALA A O 1
ATOM 2525 N N . GLU A 1 311 ? 20.798 5.146 -3.234 1.00 36.75 311 GLU A N 1
ATOM 2526 C CA . GLU A 1 311 ? 19.653 4.362 -2.761 1.00 36.75 311 GLU A CA 1
ATOM 2527 C C . GLU A 1 311 ? 20.076 3.137 -1.924 1.00 36.75 311 GLU A C 1
ATOM 2529 O O . GLU A 1 311 ? 19.397 2.775 -0.965 1.00 36.75 311 GLU A O 1
ATOM 2534 N N . ARG A 1 312 ? 21.240 2.526 -2.202 1.00 33.84 312 ARG A N 1
ATOM 2535 C CA . ARG A 1 312 ? 21.746 1.355 -1.450 1.00 33.84 312 ARG A CA 1
ATOM 2536 C C . ARG A 1 312 ? 22.430 1.694 -0.125 1.00 33.84 312 ARG A C 1
ATOM 2538 O O . ARG A 1 312 ? 22.288 0.929 0.826 1.00 33.84 312 ARG A O 1
ATOM 2545 N N . ASN A 1 313 ? 23.128 2.826 -0.038 1.00 26.06 313 ASN A N 1
ATOM 2546 C CA . ASN A 1 313 ? 23.783 3.266 1.205 1.00 26.06 313 ASN A CA 1
ATOM 2547 C C . ASN A 1 313 ? 22.818 3.966 2.178 1.00 26.06 313 ASN A C 1
ATOM 2549 O O . ASN A 1 313 ? 23.170 4.236 3.321 1.00 26.06 313 ASN A O 1
ATOM 2553 N N . SER A 1 314 ? 21.572 4.178 1.753 1.00 30.91 314 SER A N 1
ATOM 2554 C CA . SER A 1 314 ? 20.470 4.623 2.604 1.00 30.91 314 SER A CA 1
ATOM 2555 C C . SER A 1 314 ? 19.774 3.459 3.325 1.00 30.91 314 SER A C 1
ATOM 2557 O O . SER A 1 314 ? 18.728 3.670 3.925 1.00 30.91 314 SER A O 1
ATOM 2559 N N . ALA A 1 315 ? 20.316 2.231 3.306 1.00 32.03 315 ALA A N 1
ATOM 2560 C CA . ALA A 1 315 ? 19.699 1.047 3.922 1.00 32.03 315 ALA A CA 1
ATOM 2561 C C . ALA A 1 315 ? 19.470 1.146 5.441 1.00 32.03 315 ALA A C 1
ATOM 2563 O O . ALA A 1 315 ? 18.567 0.479 5.943 1.00 32.03 315 ALA A O 1
ATOM 2564 N N . ASP A 1 316 ? 20.151 2.064 6.131 1.00 31.61 316 ASP A N 1
ATOM 2565 C CA . ASP A 1 316 ? 19.869 2.409 7.533 1.00 31.61 316 ASP A CA 1
ATOM 2566 C C . ASP A 1 316 ? 18.776 3.496 7.700 1.00 31.61 316 ASP A C 1
ATOM 2568 O O . ASP A 1 316 ? 18.386 3.844 8.812 1.00 31.61 316 ASP A O 1
ATOM 2572 N N . GLN A 1 317 ? 18.199 3.991 6.596 1.00 30.36 317 GLN A N 1
ATOM 2573 C CA . GLN A 1 317 ? 17.036 4.895 6.534 1.00 30.36 317 GLN A CA 1
ATOM 2574 C C . GLN A 1 317 ? 15.882 4.389 5.622 1.00 30.36 317 GLN A C 1
ATOM 2576 O O . GLN A 1 317 ? 14.874 5.084 5.447 1.00 30.36 317 GLN A O 1
ATO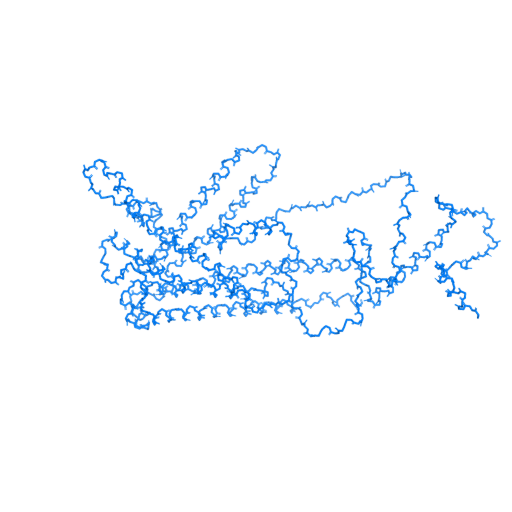M 2581 N N . ILE A 1 318 ? 15.947 3.151 5.103 1.00 32.34 318 ILE A N 1
ATOM 2582 C CA . ILE A 1 318 ? 14.952 2.520 4.193 1.00 32.34 318 ILE A CA 1
ATOM 2583 C C . ILE A 1 318 ? 13.713 1.947 4.935 1.00 32.34 318 ILE A C 1
ATOM 2585 O O . ILE A 1 318 ? 13.192 0.878 4.637 1.00 32.34 318 ILE A O 1
ATOM 2589 N N . SER A 1 319 ? 13.150 2.668 5.908 1.00 31.52 319 SER A N 1
ATOM 2590 C CA . SER A 1 319 ? 11.849 2.299 6.522 1.00 31.52 319 SER A CA 1
ATOM 2591 C C . SER A 1 319 ? 10.834 3.450 6.567 1.00 31.52 319 SER A C 1
ATOM 2593 O O . SER A 1 319 ? 9.792 3.379 7.223 1.00 31.52 319 SER A O 1
ATOM 2595 N N . SER A 1 320 ? 11.095 4.525 5.818 1.00 26.70 320 SER A N 1
ATOM 2596 C CA . SER A 1 320 ? 10.143 5.633 5.625 1.00 26.70 320 SER A CA 1
ATOM 2597 C C . SER A 1 320 ? 9.736 5.908 4.175 1.00 26.70 320 SER A C 1
ATOM 2599 O O . SER A 1 320 ? 8.915 6.790 3.969 1.00 26.70 320 SER A O 1
ATOM 2601 N N . TYR A 1 321 ? 10.205 5.112 3.208 1.00 34.72 321 TYR A N 1
ATOM 2602 C CA . TYR A 1 321 ? 9.988 5.358 1.773 1.00 34.72 321 TYR A CA 1
ATOM 2603 C C . TYR A 1 321 ? 9.468 4.141 0.983 1.00 34.72 321 TYR A C 1
ATOM 2605 O O . TYR A 1 321 ? 9.465 4.145 -0.239 1.00 34.72 321 TYR A O 1
ATOM 2613 N N . ALA A 1 322 ? 8.934 3.100 1.638 1.00 32.84 322 ALA A N 1
ATOM 2614 C CA . ALA A 1 322 ? 8.282 1.987 0.918 1.00 32.84 322 ALA A CA 1
ATOM 2615 C C . ALA A 1 322 ? 6.916 2.361 0.291 1.00 32.84 322 ALA A C 1
ATOM 2617 O O . ALA A 1 322 ? 6.205 1.503 -0.229 1.00 32.84 322 ALA A O 1
ATOM 2618 N N . GLN A 1 323 ? 6.564 3.642 0.338 1.00 34.94 323 GLN A N 1
ATOM 2619 C CA . GLN A 1 323 ? 5.447 4.241 -0.367 1.00 34.94 323 GLN A CA 1
ATOM 2620 C C . GLN A 1 323 ? 5.809 5.694 -0.685 1.00 34.94 323 GLN A C 1
ATOM 2622 O O . GLN A 1 323 ? 5.158 6.599 -0.194 1.00 34.94 323 GLN A O 1
ATOM 2627 N N . ASP A 1 324 ? 6.928 5.906 -1.381 1.00 28.48 324 ASP A N 1
ATOM 2628 C CA . ASP A 1 324 ? 7.149 7.119 -2.169 1.00 28.48 324 ASP A CA 1
ATOM 2629 C C . ASP A 1 324 ? 8.344 6.940 -3.113 1.00 28.48 324 ASP A C 1
ATOM 2631 O O . ASP A 1 324 ? 9.369 6.399 -2.699 1.00 28.48 324 ASP A O 1
ATOM 2635 N N . SER A 1 325 ? 8.217 7.445 -4.342 1.00 28.62 325 SER A N 1
ATOM 2636 C CA . SER A 1 325 ? 9.140 7.369 -5.498 1.00 28.62 325 SER A CA 1
ATOM 2637 C C . SER A 1 325 ? 8.765 6.331 -6.568 1.00 28.62 325 SER A C 1
ATOM 2639 O O . SER A 1 325 ? 9.299 5.222 -6.648 1.00 28.62 325 SER A O 1
ATOM 2641 N N . GLY A 1 326 ? 7.895 6.759 -7.488 1.00 28.17 326 GLY A N 1
ATOM 2642 C CA . GLY A 1 326 ? 8.198 6.576 -8.907 1.00 28.17 326 GLY A CA 1
ATOM 2643 C C . GLY A 1 326 ? 9.522 7.283 -9.252 1.00 28.17 326 GLY A C 1
ATOM 2644 O O . GLY A 1 326 ? 9.953 8.170 -8.511 1.00 28.17 326 GLY A O 1
ATOM 2645 N N . PRO A 1 327 ? 10.214 6.887 -10.331 1.00 28.33 327 PRO A N 1
ATOM 2646 C CA . PRO A 1 327 ? 11.516 7.447 -10.659 1.00 28.33 327 PRO A CA 1
ATOM 2647 C C . PRO A 1 327 ? 11.397 8.952 -10.917 1.00 28.33 327 PRO A C 1
ATOM 2649 O O . PRO A 1 327 ? 10.632 9.399 -11.772 1.00 28.33 327 PRO A O 1
ATOM 2652 N N . ASN A 1 328 ? 12.178 9.719 -10.163 1.00 27.70 328 ASN A N 1
ATOM 2653 C CA . ASN A 1 328 ? 12.409 11.132 -10.391 1.00 27.70 328 ASN A CA 1
ATOM 2654 C C . ASN A 1 328 ? 13.245 11.260 -11.678 1.00 27.70 328 ASN A C 1
ATOM 2656 O O . ASN A 1 328 ? 14.458 11.070 -11.652 1.00 27.70 328 ASN A O 1
ATOM 2660 N N . ILE A 1 329 ? 12.595 11.486 -12.822 1.00 30.53 329 ILE A N 1
ATOM 2661 C CA . ILE A 1 329 ? 13.268 11.858 -14.072 1.00 30.53 329 ILE A CA 1
ATOM 2662 C C . ILE A 1 329 ? 12.856 13.293 -14.372 1.00 30.53 329 ILE A C 1
ATOM 2664 O O . ILE A 1 329 ? 11.896 13.555 -15.096 1.00 30.53 329 ILE A O 1
ATOM 2668 N N . SER A 1 330 ? 13.600 14.230 -13.791 1.00 25.20 330 SER A N 1
ATOM 2669 C CA . SER A 1 330 ? 13.736 15.567 -14.349 1.00 25.20 330 SER A CA 1
ATOM 2670 C C . SER A 1 330 ? 14.438 15.427 -15.701 1.00 25.20 330 SER A C 1
ATOM 2672 O O . SER A 1 330 ? 15.664 15.363 -15.772 1.00 25.20 330 SER A O 1
ATOM 2674 N N . TRP A 1 331 ? 13.677 15.352 -16.787 1.00 31.39 331 TRP A N 1
ATOM 2675 C CA . TRP A 1 331 ? 14.212 15.647 -18.111 1.00 31.39 331 TRP A CA 1
ATOM 2676 C C . TRP A 1 331 ? 14.317 17.172 -18.229 1.00 31.39 331 TRP A C 1
ATOM 2678 O O . TRP A 1 331 ? 13.528 17.836 -18.885 1.00 31.39 331 TRP A O 1
ATOM 2688 N N . ALA A 1 332 ? 15.316 17.762 -17.574 1.00 24.17 332 ALA A N 1
ATOM 2689 C CA . ALA A 1 332 ? 15.928 18.910 -18.216 1.00 24.17 332 ALA A CA 1
ATOM 2690 C C . ALA A 1 332 ? 16.552 18.343 -19.492 1.00 24.17 332 ALA A C 1
ATOM 2692 O O . ALA A 1 332 ? 17.391 17.442 -19.427 1.00 24.17 332 ALA A O 1
ATOM 2693 N N . VAL A 1 333 ? 16.066 18.815 -20.638 1.00 30.95 333 VAL A N 1
ATOM 2694 C CA . VAL A 1 333 ? 16.768 18.746 -21.917 1.00 30.95 333 VAL A CA 1
ATOM 2695 C C . VAL A 1 333 ? 18.115 19.415 -21.679 1.00 30.95 333 VAL A C 1
ATOM 2697 O O . VAL A 1 333 ? 18.277 20.613 -21.865 1.00 30.95 333 VAL A O 1
ATOM 2700 N N . ASN A 1 334 ? 19.074 18.644 -21.180 1.00 25.98 334 ASN A N 1
ATOM 2701 C CA . ASN A 1 334 ? 20.466 18.971 -21.330 1.00 25.98 334 ASN A CA 1
ATOM 2702 C C . ASN A 1 334 ? 20.814 18.383 -22.686 1.00 25.98 334 ASN A C 1
ATOM 2704 O O . ASN A 1 334 ? 21.176 17.213 -22.818 1.00 25.98 334 ASN A O 1
ATOM 2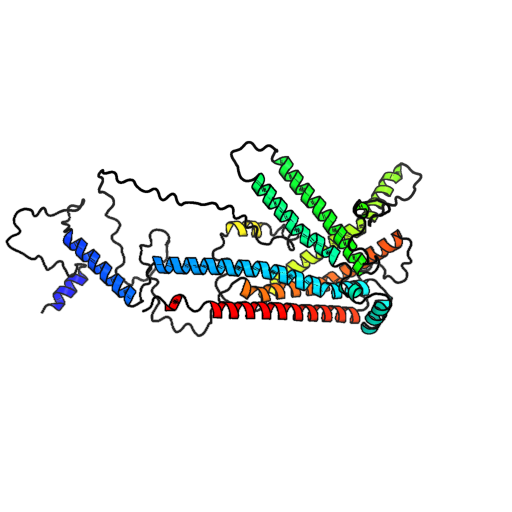708 N N . SER A 1 335 ? 20.594 19.195 -23.715 1.00 28.38 335 SER A N 1
ATOM 2709 C CA . SER A 1 335 ? 21.315 19.096 -24.969 1.00 28.38 335 SER A CA 1
ATOM 2710 C C . SER A 1 335 ? 22.801 19.246 -24.649 1.00 28.38 335 SER A C 1
ATOM 2712 O O . SER A 1 335 ? 23.401 20.290 -24.880 1.00 28.38 335 SER A O 1
ATOM 2714 N N . ASN A 1 336 ? 23.397 18.186 -24.104 1.00 26.92 336 ASN A N 1
ATOM 2715 C CA . ASN A 1 336 ? 24.810 17.933 -24.259 1.00 26.92 336 ASN A CA 1
ATOM 2716 C C . ASN A 1 336 ? 24.976 17.551 -25.725 1.00 26.92 336 ASN A C 1
ATOM 2718 O O . ASN A 1 336 ? 25.009 16.381 -26.097 1.00 26.92 336 ASN A O 1
ATOM 2722 N N . HIS A 1 337 ? 25.026 18.591 -26.554 1.00 25.56 337 HIS A N 1
ATOM 2723 C CA . HIS A 1 337 ? 25.981 18.638 -27.637 1.00 25.56 337 HIS A CA 1
ATOM 2724 C C . HIS A 1 337 ? 27.276 17.992 -27.119 1.00 25.56 337 HIS A C 1
ATOM 2726 O O . HIS A 1 337 ? 27.878 18.532 -26.188 1.00 25.56 337 HIS A O 1
ATOM 2732 N N . PRO A 1 338 ? 27.766 16.880 -27.686 1.00 28.14 338 PRO A N 1
ATOM 2733 C CA . PRO A 1 338 ? 29.177 16.890 -27.968 1.00 28.14 338 PRO A CA 1
ATOM 2734 C C . PRO A 1 338 ? 29.333 18.058 -28.938 1.00 28.14 338 PRO A C 1
ATOM 2736 O O . PRO A 1 338 ? 28.767 18.074 -30.037 1.00 28.14 338 PRO A O 1
ATOM 2739 N N . GLU A 1 339 ? 29.984 19.105 -28.457 1.00 26.45 339 GLU A N 1
ATOM 2740 C CA . GLU A 1 339 ? 30.652 20.073 -29.301 1.00 26.45 339 GLU A CA 1
ATOM 2741 C C . GLU A 1 339 ? 31.591 19.242 -30.184 1.00 26.45 339 GLU A C 1
ATOM 2743 O O . GLU A 1 339 ? 32.721 18.918 -29.826 1.00 26.45 339 GLU A O 1
ATOM 2748 N N . ALA A 1 340 ? 31.069 18.779 -31.319 1.00 26.86 340 ALA A N 1
ATOM 2749 C CA . ALA A 1 340 ? 31.886 18.408 -32.444 1.00 26.86 340 ALA A CA 1
ATOM 2750 C C . ALA A 1 340 ? 32.501 19.731 -32.882 1.00 26.86 340 ALA A C 1
ATOM 2752 O O . ALA A 1 340 ? 31.915 20.478 -33.664 1.00 26.86 340 ALA A O 1
ATOM 2753 N N . GLN A 1 341 ? 33.644 20.057 -32.279 1.00 24.42 341 GLN A N 1
ATOM 2754 C CA . GLN A 1 341 ? 34.577 21.002 -32.850 1.00 24.42 341 GLN A CA 1
ATOM 2755 C C . GLN A 1 341 ? 34.835 20.511 -34.268 1.00 24.42 341 GLN A C 1
ATOM 2757 O O . GLN A 1 341 ? 35.546 19.538 -34.495 1.00 24.42 341 GLN A O 1
ATOM 2762 N N . SER A 1 342 ? 34.183 21.157 -35.223 1.00 29.50 342 SER A N 1
ATOM 2763 C CA . SER A 1 342 ? 34.633 21.196 -36.598 1.00 29.50 342 SER A CA 1
ATOM 2764 C C . SER A 1 342 ? 36.065 21.727 -36.580 1.00 29.50 342 SER A C 1
ATOM 2766 O O . SER A 1 342 ? 36.248 22.889 -36.199 1.00 29.50 342 SER A O 1
ATOM 2768 N N . PRO A 1 343 ? 37.086 20.956 -36.995 1.00 29.11 343 PRO A N 1
ATOM 2769 C CA . PRO A 1 343 ? 38.342 21.564 -37.364 1.00 29.11 343 PRO A CA 1
ATOM 2770 C C . PRO A 1 343 ? 38.067 22.273 -38.684 1.00 29.11 343 PRO A C 1
ATOM 2772 O O . PRO A 1 343 ? 37.878 21.654 -39.733 1.00 29.11 343 PRO A O 1
ATOM 2775 N N . SER A 1 344 ? 37.969 23.596 -38.587 1.00 25.59 344 SER A N 1
ATOM 2776 C CA . SER A 1 344 ? 38.207 24.494 -39.701 1.00 25.59 344 SER A CA 1
ATOM 2777 C C . SER A 1 344 ? 39.424 23.995 -40.468 1.00 25.59 344 SER A C 1
ATOM 2779 O O . SER A 1 344 ? 40.509 23.853 -39.909 1.00 25.59 344 SER A O 1
ATOM 2781 N N . MET A 1 345 ? 39.212 23.752 -41.755 1.00 37.44 345 MET A N 1
ATOM 2782 C CA . MET A 1 345 ? 40.247 23.681 -42.772 1.00 37.44 345 MET A CA 1
ATOM 2783 C C . MET A 1 345 ? 41.260 24.814 -42.532 1.00 37.44 345 MET A C 1
ATOM 2785 O O . MET A 1 345 ? 40.892 25.989 -42.513 1.00 37.44 345 MET A O 1
ATOM 2789 N N . GLY A 1 346 ? 42.514 24.445 -42.305 1.00 28.95 346 GLY A N 1
ATOM 2790 C CA . GLY A 1 346 ? 43.628 25.359 -42.097 1.00 28.95 346 GLY A CA 1
ATOM 2791 C C . GLY A 1 346 ? 44.919 24.558 -42.141 1.00 28.95 346 GLY A C 1
ATOM 2792 O O . GLY A 1 346 ? 45.231 23.841 -41.199 1.00 28.95 346 GLY A O 1
ATOM 2793 N N . GLN A 1 347 ? 45.599 24.628 -43.283 1.00 35.50 347 GLN A N 1
ATOM 2794 C CA . GLN A 1 347 ? 46.967 24.162 -43.485 1.00 35.50 347 GLN A CA 1
ATOM 2795 C C . GLN A 1 347 ? 47.879 24.580 -42.325 1.00 35.50 347 GLN A C 1
ATOM 2797 O O . GLN A 1 347 ? 47.956 25.764 -42.023 1.00 35.50 347 GLN A O 1
ATOM 2802 N N . ASP A 1 348 ? 48.576 23.627 -41.704 1.00 29.44 348 ASP A N 1
ATOM 2803 C CA . ASP A 1 348 ? 50.036 23.538 -41.821 1.00 29.44 348 ASP A CA 1
ATOM 2804 C C . ASP A 1 348 ? 50.602 22.273 -41.152 1.00 29.44 348 ASP A C 1
ATOM 2806 O O . ASP A 1 348 ? 49.989 21.646 -40.292 1.00 29.44 348 ASP A O 1
ATOM 2810 N N . ALA A 1 349 ? 51.756 21.865 -41.671 1.00 39.66 349 ALA A N 1
ATOM 2811 C CA . ALA A 1 349 ? 52.442 20.590 -41.513 1.00 39.66 349 ALA A CA 1
ATOM 2812 C C . ALA A 1 349 ? 52.876 20.217 -40.081 1.00 39.66 349 ALA A C 1
ATOM 2814 O O . ALA A 1 349 ? 53.428 21.048 -39.366 1.00 39.66 349 ALA A O 1
ATOM 2815 N N . SER A 1 350 ? 52.759 18.924 -39.745 1.00 31.00 350 SER A N 1
ATOM 2816 C CA . SER A 1 350 ? 53.680 18.180 -38.864 1.00 31.00 350 SER A CA 1
ATOM 2817 C C . SER A 1 350 ? 53.317 16.685 -38.892 1.00 31.00 350 SER A C 1
ATOM 2819 O O . SER A 1 350 ? 52.291 16.282 -38.353 1.00 31.00 350 SER A O 1
ATOM 2821 N N . ASP A 1 351 ? 54.135 15.887 -39.573 1.00 39.41 351 ASP A N 1
ATOM 2822 C CA . ASP A 1 351 ? 53.904 14.492 -39.982 1.00 39.41 351 ASP A CA 1
ATOM 2823 C C . ASP A 1 351 ? 54.701 13.530 -39.077 1.00 39.41 351 ASP A C 1
ATOM 2825 O O . ASP A 1 351 ? 55.750 13.051 -39.491 1.00 39.41 351 ASP A O 1
ATOM 2829 N N . ASP A 1 352 ? 54.262 13.307 -37.827 1.00 39.84 352 ASP A N 1
ATOM 2830 C CA . ASP A 1 352 ? 55.039 12.519 -36.842 1.00 39.84 352 ASP A CA 1
ATOM 2831 C C . ASP A 1 352 ? 54.206 11.660 -35.848 1.00 39.84 352 ASP A C 1
ATOM 2833 O O . ASP A 1 352 ? 54.646 11.404 -34.731 1.00 39.84 352 ASP A O 1
ATOM 2837 N N . GLU A 1 353 ? 53.030 11.136 -36.230 1.00 38.84 353 GLU A N 1
ATOM 2838 C CA . GLU A 1 353 ? 52.262 10.191 -35.370 1.00 38.84 353 GLU A CA 1
ATOM 2839 C C . GLU A 1 353 ? 51.714 8.936 -36.092 1.00 38.84 353 GLU A C 1
ATOM 2841 O O . GLU A 1 353 ? 50.734 8.328 -35.671 1.00 38.84 353 GLU A O 1
ATOM 2846 N N . ASP A 1 354 ? 52.357 8.483 -37.172 1.00 42.97 354 ASP A N 1
ATOM 2847 C CA . ASP A 1 354 ? 51.818 7.406 -38.030 1.00 42.97 354 ASP A CA 1
ATOM 2848 C C . ASP A 1 354 ? 52.423 6.000 -37.782 1.00 42.97 354 ASP A C 1
ATOM 2850 O O . ASP A 1 354 ? 52.157 5.058 -38.539 1.00 42.97 354 ASP A O 1
ATOM 2854 N N . ASP A 1 355 ? 53.240 5.826 -36.737 1.00 42.97 355 ASP A N 1
ATOM 2855 C CA . ASP A 1 355 ? 53.981 4.577 -36.477 1.00 42.97 355 ASP A CA 1
ATOM 2856 C C . ASP A 1 355 ? 53.308 3.605 -35.482 1.00 42.97 355 ASP A C 1
ATOM 2858 O O . ASP A 1 355 ? 53.861 2.536 -35.222 1.00 42.97 355 ASP A O 1
ATOM 2862 N N . GLU A 1 356 ? 52.098 3.898 -34.986 1.00 41.88 356 GLU A N 1
ATOM 2863 C CA . GLU A 1 356 ? 51.397 3.055 -33.993 1.00 41.88 356 GLU A CA 1
ATOM 2864 C C . GLU A 1 356 ? 49.981 2.604 -34.421 1.00 41.88 356 GLU A C 1
ATOM 2866 O O . GLU A 1 356 ? 49.153 2.209 -33.607 1.00 41.88 356 GLU A O 1
ATOM 2871 N N . MET A 1 357 ? 49.689 2.601 -35.729 1.00 39.91 357 MET A N 1
ATOM 2872 C CA . MET A 1 357 ? 48.406 2.122 -36.288 1.00 39.91 357 MET A CA 1
ATOM 2873 C C . MET A 1 357 ? 48.484 0.749 -36.988 1.00 39.91 357 MET A C 1
ATOM 2875 O O . MET A 1 357 ? 47.546 0.334 -37.669 1.00 39.91 357 MET A O 1
ATOM 2879 N N . ASN A 1 358 ? 49.579 0.006 -36.796 1.00 40.00 358 ASN A N 1
ATOM 2880 C CA . ASN A 1 358 ? 49.877 -1.252 -37.498 1.00 40.00 358 ASN A CA 1
ATOM 2881 C C . ASN A 1 358 ? 49.445 -2.545 -36.771 1.00 40.00 358 ASN A C 1
ATOM 2883 O O . ASN A 1 358 ? 50.028 -3.603 -36.993 1.00 40.00 358 ASN A O 1
ATOM 2887 N N . HIS A 1 359 ? 48.377 -2.508 -35.972 1.00 41.53 359 HIS A N 1
ATOM 2888 C CA . HIS A 1 359 ? 47.714 -3.728 -35.485 1.00 41.53 359 HIS A CA 1
ATOM 2889 C C . HIS A 1 359 ? 46.209 -3.714 -35.792 1.00 41.53 359 HIS A C 1
ATOM 2891 O O . HIS A 1 359 ? 45.367 -3.992 -34.944 1.00 41.53 359 HIS A O 1
ATOM 2897 N N . ALA A 1 360 ? 45.853 -3.391 -37.037 1.00 42.00 360 ALA A N 1
ATOM 2898 C CA . ALA A 1 360 ? 44.496 -3.556 -37.552 1.00 42.00 360 ALA A CA 1
ATOM 2899 C C . ALA A 1 360 ? 44.317 -4.973 -38.132 1.00 42.00 360 ALA A C 1
ATOM 2901 O O . ALA A 1 360 ? 44.432 -5.196 -39.331 1.00 42.00 360 ALA A O 1
ATOM 2902 N N . GLN A 1 361 ? 44.106 -5.919 -37.214 1.00 42.38 361 GLN A N 1
ATOM 2903 C CA . GLN A 1 361 ? 43.485 -7.246 -37.342 1.00 42.38 361 GLN A CA 1
ATOM 2904 C C . GLN A 1 361 ? 43.170 -7.736 -38.773 1.00 42.38 361 GLN A C 1
ATOM 2906 O O . GLN A 1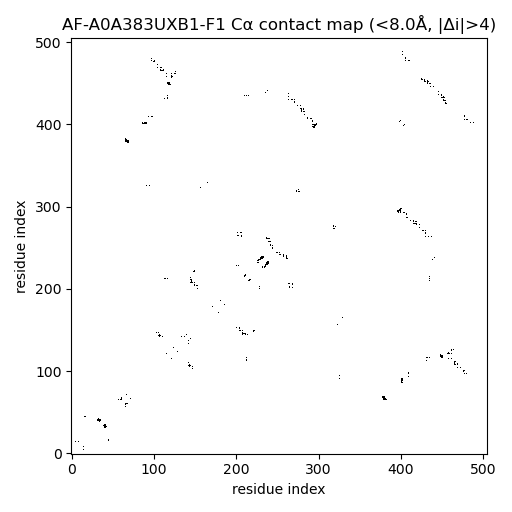 361 ? 42.032 -7.684 -39.237 1.00 42.38 361 GLN A O 1
ATOM 2911 N N . LEU A 1 362 ? 44.158 -8.365 -39.412 1.00 39.50 362 LEU A N 1
ATOM 2912 C CA . LEU A 1 362 ? 43.876 -9.637 -40.075 1.00 39.50 362 LEU A CA 1
ATOM 2913 C C . LEU A 1 362 ? 43.531 -10.625 -38.959 1.00 39.50 362 LEU A C 1
ATOM 2915 O O . LEU A 1 362 ? 44.190 -10.626 -37.923 1.00 39.50 362 LEU A O 1
ATOM 2919 N N . ILE A 1 363 ? 42.483 -11.422 -39.132 1.00 44.34 363 ILE A N 1
ATOM 2920 C CA . ILE A 1 363 ? 42.062 -12.434 -38.159 1.00 44.34 363 ILE A CA 1
ATOM 2921 C C . ILE A 1 363 ? 43.191 -13.462 -38.002 1.00 44.34 363 ILE A C 1
ATOM 2923 O O . ILE A 1 363 ? 43.250 -14.458 -38.718 1.00 44.34 363 ILE A O 1
ATOM 2927 N N . SER A 1 364 ? 44.108 -13.210 -37.074 1.00 33.94 364 SER A N 1
ATOM 2928 C CA . SER A 1 364 ? 45.000 -14.205 -36.501 1.00 33.94 364 SER A CA 1
ATOM 2929 C C . SER A 1 364 ? 44.371 -14.652 -35.190 1.00 33.94 364 SER A C 1
ATOM 2931 O O . SER A 1 364 ? 44.193 -13.852 -34.272 1.00 33.94 364 SER A O 1
ATOM 2933 N N . PHE A 1 365 ? 43.987 -15.924 -35.125 1.00 36.97 365 PHE A N 1
ATOM 2934 C CA . PHE A 1 365 ? 43.599 -16.566 -33.878 1.00 36.97 365 PHE A CA 1
ATOM 2935 C C . PHE A 1 365 ? 44.824 -16.606 -32.970 1.00 36.97 365 PHE A C 1
ATOM 2937 O O . PHE A 1 365 ? 45.684 -17.464 -33.151 1.00 36.97 365 PHE A O 1
ATOM 2944 N N . ASP A 1 366 ? 44.889 -15.681 -32.020 1.00 29.67 366 ASP A N 1
ATOM 2945 C CA . ASP A 1 366 ? 45.795 -15.782 -30.886 1.00 29.67 366 ASP A CA 1
ATOM 2946 C C . ASP A 1 366 ? 44.964 -15.857 -29.605 1.00 29.67 366 ASP A C 1
ATOM 2948 O O . ASP A 1 366 ? 43.996 -15.117 -29.407 1.00 29.67 366 ASP A O 1
ATOM 2952 N N . VAL A 1 367 ? 45.276 -16.862 -28.801 1.00 38.78 367 VAL A N 1
ATOM 2953 C CA . VAL A 1 367 ? 44.538 -17.280 -27.613 1.00 38.78 367 VAL A CA 1
ATOM 2954 C C . VAL A 1 367 ? 45.371 -16.874 -26.395 1.00 38.78 367 VAL A C 1
ATOM 2956 O O . VAL A 1 367 ? 46.515 -17.294 -26.298 1.00 38.78 367 VAL A O 1
ATOM 2959 N N . GLU A 1 368 ? 44.728 -16.138 -25.470 1.00 29.19 368 GLU A N 1
ATOM 2960 C CA . GLU A 1 368 ? 45.142 -15.736 -24.098 1.00 29.19 368 GLU A CA 1
ATOM 2961 C C . GLU A 1 368 ? 45.990 -14.452 -23.922 1.00 29.19 368 GLU A C 1
ATOM 2963 O O . GLU A 1 368 ? 46.735 -14.076 -24.817 1.00 29.19 368 GLU A O 1
ATOM 2968 N N . PRO A 1 369 ? 45.996 -13.803 -22.730 1.00 38.31 369 PRO A N 1
ATOM 2969 C CA . PRO A 1 369 ? 44.960 -13.643 -21.706 1.00 38.31 369 PRO A CA 1
ATOM 2970 C C . PRO A 1 369 ? 44.633 -12.153 -21.415 1.00 38.31 369 PRO A C 1
ATOM 2972 O O . PRO A 1 369 ? 45.347 -11.226 -21.773 1.00 38.31 369 PRO A O 1
ATOM 2975 N N . THR A 1 370 ? 43.505 -11.952 -20.739 1.00 44.91 370 THR A N 1
ATOM 2976 C CA . THR A 1 370 ? 42.938 -10.709 -20.179 1.00 44.91 370 THR A CA 1
ATOM 2977 C C . THR A 1 37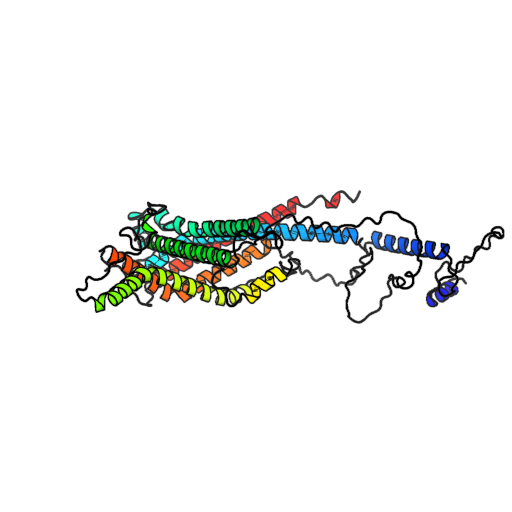0 ? 43.910 -9.574 -19.808 1.00 44.91 370 THR A C 1
ATOM 2979 O O . THR A 1 370 ? 44.641 -9.731 -18.838 1.00 44.91 370 THR A O 1
ATOM 2982 N N . GLU A 1 371 ? 43.760 -8.388 -20.420 1.00 33.47 371 GLU A N 1
ATOM 2983 C CA . GLU A 1 371 ? 43.771 -7.090 -19.712 1.00 33.47 371 GLU A CA 1
ATOM 2984 C C . GLU A 1 371 ? 43.265 -5.916 -20.589 1.00 33.47 371 GLU A C 1
ATOM 2986 O O . GLU A 1 371 ? 43.646 -5.754 -21.743 1.00 33.47 371 GLU A O 1
ATOM 2991 N N . SER A 1 372 ? 42.341 -5.134 -20.010 1.00 35.78 372 SER A N 1
ATOM 2992 C CA . SER A 1 372 ? 41.847 -3.795 -20.403 1.00 35.78 372 SER A CA 1
ATOM 2993 C C . SER A 1 372 ? 41.537 -3.504 -21.884 1.00 35.78 372 SER A C 1
ATOM 2995 O O . SER A 1 372 ? 42.332 -2.901 -22.598 1.00 35.78 372 SER A O 1
ATOM 2997 N N . ALA A 1 373 ? 40.301 -3.793 -22.303 1.00 42.91 373 ALA A N 1
ATOM 2998 C CA . ALA A 1 373 ? 39.700 -3.209 -23.501 1.00 42.91 373 ALA A CA 1
ATOM 2999 C C . ALA A 1 373 ? 38.821 -2.014 -23.103 1.00 42.91 373 ALA A C 1
ATOM 3001 O O . ALA A 1 373 ? 37.788 -2.248 -22.489 1.00 42.91 373 ALA A O 1
ATOM 3002 N N . ASP A 1 374 ? 39.232 -0.784 -23.435 1.00 42.56 374 ASP A N 1
ATOM 3003 C CA . ASP A 1 374 ? 38.349 0.374 -23.681 1.00 42.56 374 ASP A CA 1
ATOM 3004 C C . ASP A 1 374 ? 39.166 1.601 -24.142 1.00 42.56 374 ASP A C 1
ATOM 3006 O O . ASP A 1 374 ? 39.470 2.497 -23.364 1.00 42.56 374 ASP A O 1
ATOM 3010 N N . ALA A 1 375 ? 39.539 1.630 -25.423 1.00 37.72 375 ALA A N 1
ATOM 3011 C CA . ALA A 1 375 ? 39.723 2.834 -26.248 1.00 37.72 375 ALA A CA 1
ATOM 3012 C C . ALA A 1 375 ? 40.092 2.370 -27.669 1.00 37.72 375 ALA A C 1
ATOM 3014 O O . ALA A 1 375 ? 40.918 1.482 -27.827 1.00 37.72 375 ALA A O 1
ATOM 3015 N N . ASN A 1 376 ? 39.479 2.939 -28.706 1.00 41.53 376 ASN A N 1
ATOM 3016 C CA . ASN A 1 376 ? 39.732 2.625 -30.123 1.00 41.53 376 ASN A CA 1
ATOM 3017 C C . ASN A 1 376 ? 39.325 1.228 -30.630 1.00 41.53 376 ASN A C 1
ATOM 3019 O O . ASN A 1 376 ? 40.111 0.490 -31.219 1.00 41.53 376 ASN A O 1
ATOM 3023 N N . ARG A 1 377 ? 38.024 0.916 -30.562 1.00 42.59 377 ARG A N 1
ATOM 3024 C CA . ARG A 1 377 ? 37.430 0.011 -31.564 1.00 42.59 377 ARG A CA 1
ATOM 3025 C C . ARG A 1 377 ? 37.231 0.800 -32.861 1.00 42.59 377 ARG A C 1
ATOM 3027 O O . ARG A 1 377 ? 36.450 1.752 -32.871 1.00 42.59 377 ARG A O 1
ATOM 3034 N N . GLY A 1 378 ? 37.931 0.415 -33.928 1.00 51.28 378 GLY A N 1
ATOM 3035 C CA . GLY A 1 378 ? 37.713 0.946 -35.278 1.00 51.28 378 GLY A CA 1
ATOM 3036 C C . GLY A 1 378 ? 36.275 0.718 -35.788 1.00 51.28 378 GLY A C 1
ATOM 3037 O O . GLY A 1 378 ? 35.449 0.137 -35.081 1.00 51.28 378 GLY A O 1
ATOM 3038 N N . PRO A 1 379 ? 35.941 1.146 -37.020 1.00 50.81 379 PRO A N 1
ATOM 3039 C CA . PRO A 1 379 ? 34.580 1.064 -37.575 1.00 50.81 379 PRO A CA 1
ATOM 3040 C C . PRO A 1 379 ? 34.050 -0.367 -37.794 1.00 50.81 379 PRO A C 1
ATOM 3042 O O . PRO A 1 379 ? 32.927 -0.542 -38.250 1.00 50.81 379 PRO A O 1
ATOM 3045 N N . TRP A 1 380 ? 34.826 -1.391 -37.441 1.00 44.09 380 TRP A N 1
ATOM 3046 C CA . TRP A 1 380 ? 34.491 -2.797 -37.622 1.00 44.09 380 TRP A CA 1
ATOM 3047 C C . TRP A 1 380 ? 34.450 -3.474 -36.252 1.00 44.09 380 TRP A C 1
ATOM 3049 O O . TRP A 1 380 ? 35.455 -3.534 -35.545 1.00 44.09 380 TRP A O 1
ATOM 3059 N N . SER A 1 381 ? 33.279 -3.969 -35.852 1.00 46.09 381 SER A N 1
ATOM 3060 C CA . SER A 1 381 ? 33.116 -4.787 -34.650 1.00 46.09 381 SER A CA 1
ATOM 3061 C C . SER A 1 381 ? 32.955 -6.242 -35.068 1.00 46.09 381 SER A C 1
ATOM 3063 O O . SER A 1 381 ? 31.854 -6.685 -35.385 1.00 46.09 381 SER A O 1
ATOM 3065 N N . ALA A 1 382 ? 34.058 -6.986 -35.072 1.00 44.59 382 ALA A N 1
ATOM 3066 C CA . ALA A 1 382 ? 34.043 -8.430 -35.258 1.00 44.59 382 ALA A CA 1
ATOM 3067 C C . ALA A 1 382 ? 33.615 -9.116 -33.949 1.00 44.59 382 ALA A C 1
ATOM 3069 O O . ALA A 1 382 ? 34.433 -9.681 -33.226 1.00 44.59 382 ALA A O 1
ATOM 3070 N N . GLU A 1 383 ? 32.326 -9.064 -33.607 1.00 47.06 383 GLU A N 1
ATOM 3071 C CA . GLU A 1 383 ? 31.779 -10.088 -32.714 1.00 47.06 383 GLU A CA 1
ATOM 3072 C C . GLU A 1 383 ? 31.699 -11.384 -33.521 1.00 47.06 383 GLU A C 1
ATOM 3074 O O . GLU A 1 383 ? 30.722 -11.645 -34.220 1.00 47.06 383 GLU A O 1
ATOM 3079 N N . LEU A 1 384 ? 32.778 -12.172 -33.470 1.00 42.62 384 LEU A N 1
ATOM 3080 C CA . LEU A 1 384 ? 32.828 -13.506 -34.054 1.00 42.62 384 LEU A CA 1
ATOM 3081 C C . LEU A 1 384 ? 31.711 -14.342 -33.427 1.00 42.62 384 LEU A C 1
ATOM 3083 O O . LEU A 1 384 ? 31.842 -14.863 -32.318 1.00 42.62 384 LEU A O 1
ATOM 3087 N N . ARG A 1 385 ? 30.598 -14.491 -34.146 1.00 42.91 385 ARG A N 1
ATOM 3088 C CA . ARG A 1 385 ? 29.632 -15.540 -33.846 1.00 42.91 385 ARG A CA 1
ATOM 3089 C C . ARG A 1 385 ? 30.344 -16.850 -34.123 1.00 42.91 385 ARG A C 1
ATOM 3091 O O . ARG A 1 385 ? 30.560 -17.205 -35.279 1.00 42.91 385 ARG A O 1
ATOM 3098 N N . SER A 1 386 ? 30.753 -17.540 -33.064 1.00 39.56 386 SER A N 1
ATOM 3099 C CA . SER A 1 386 ? 31.257 -18.902 -33.162 1.00 39.56 386 SER A CA 1
ATOM 3100 C C . SER A 1 386 ? 30.241 -19.711 -33.966 1.00 39.56 386 SER A C 1
ATOM 3102 O O . SER A 1 386 ? 29.126 -19.970 -33.516 1.00 39.56 386 SER A O 1
ATOM 3104 N N . SER A 1 387 ? 30.615 -20.126 -35.174 1.00 44.91 387 SER A N 1
ATOM 3105 C CA . SER A 1 387 ? 29.850 -21.081 -35.983 1.00 44.91 387 SER A CA 1
ATOM 3106 C C . SER A 1 387 ? 29.718 -22.444 -35.289 1.00 44.91 387 SER A C 1
ATOM 3108 O O . SER A 1 387 ? 28.957 -23.299 -35.740 1.00 44.91 387 SER A O 1
ATOM 3110 N N . ASN A 1 388 ? 30.420 -22.618 -34.163 1.00 41.03 388 ASN A N 1
ATOM 3111 C CA . ASN A 1 388 ? 30.373 -23.763 -33.277 1.00 41.03 388 ASN A CA 1
ATOM 3112 C C . ASN A 1 388 ? 29.734 -23.445 -31.914 1.00 41.03 388 ASN A C 1
ATOM 3114 O O . ASN A 1 388 ? 29.886 -24.241 -30.987 1.00 41.03 388 ASN A O 1
ATOM 3118 N N . ASP A 1 389 ? 29.019 -22.318 -31.761 1.00 40.16 389 ASP A N 1
ATOM 3119 C CA . ASP A 1 389 ? 28.101 -22.150 -30.637 1.00 40.16 389 ASP A CA 1
ATOM 3120 C C . ASP A 1 389 ? 27.070 -23.263 -30.763 1.00 40.16 389 ASP A C 1
ATOM 3122 O O . ASP A 1 389 ? 26.117 -23.199 -31.547 1.00 40.16 389 ASP A O 1
ATOM 3126 N N . SER A 1 390 ? 27.325 -24.343 -30.021 1.00 38.28 390 SER A N 1
ATOM 3127 C CA . SER A 1 390 ? 26.438 -25.480 -29.875 1.00 38.28 390 SER A CA 1
ATOM 3128 C C . SER A 1 390 ? 25.059 -24.897 -29.664 1.00 38.28 390 SER A C 1
ATOM 3130 O O . SER A 1 390 ? 24.900 -24.207 -28.656 1.00 38.28 390 SER A O 1
ATOM 3132 N N . LYS A 1 391 ? 24.141 -25.093 -30.632 1.00 40.66 391 LYS A N 1
ATOM 3133 C CA . LYS A 1 391 ? 22.728 -24.676 -30.597 1.00 40.66 391 LYS A CA 1
ATOM 3134 C C . LYS A 1 391 ? 22.347 -24.401 -29.153 1.00 40.66 391 LYS A C 1
ATOM 3136 O O . LYS A 1 391 ? 22.109 -25.378 -28.443 1.00 40.66 391 LYS A O 1
ATOM 3141 N N . GLN A 1 392 ? 22.429 -23.138 -28.704 1.00 42.56 392 GLN A N 1
ATOM 3142 C CA . GLN A 1 392 ? 22.239 -22.813 -27.289 1.00 42.56 392 GLN A CA 1
ATOM 3143 C C . GLN A 1 392 ? 20.927 -23.472 -26.912 1.00 42.56 392 GLN A C 1
ATOM 3145 O O . GLN A 1 392 ? 19.893 -23.175 -27.509 1.00 42.56 392 GLN A O 1
ATOM 3150 N N . SER A 1 393 ? 21.018 -24.496 -26.073 1.00 43.16 393 SER A N 1
ATOM 3151 C CA . SER A 1 393 ? 20.045 -25.575 -26.011 1.00 43.16 393 SER A CA 1
ATOM 3152 C C . SER A 1 393 ? 18.700 -25.035 -25.554 1.00 43.16 393 SER A C 1
ATOM 3154 O O . SER A 1 393 ? 18.465 -24.976 -24.359 1.00 43.16 393 SER A O 1
ATOM 3156 N N . GLY A 1 394 ? 17.841 -24.585 -26.471 1.00 45.59 394 GLY A N 1
ATOM 3157 C CA . GLY A 1 394 ? 16.445 -24.219 -26.222 1.00 45.59 394 GLY A CA 1
ATOM 3158 C C . GLY A 1 394 ? 16.171 -23.275 -25.045 1.00 45.59 394 GLY A C 1
ATOM 3159 O O . GLY A 1 394 ? 15.017 -23.175 -24.632 1.00 45.59 394 GLY A O 1
ATOM 3160 N N . VAL A 1 395 ? 17.170 -22.591 -24.474 1.00 47.28 395 VAL A N 1
ATOM 3161 C CA . VAL A 1 395 ? 16.938 -21.655 -23.374 1.00 47.28 395 VAL A CA 1
ATOM 3162 C C . VAL A 1 395 ? 16.473 -20.365 -24.019 1.00 47.28 395 VAL A C 1
ATOM 3164 O O . VAL A 1 395 ? 17.267 -19.494 -24.361 1.00 47.28 395 VAL A O 1
ATOM 3167 N N . THR A 1 396 ? 15.162 -20.261 -24.226 1.00 54.88 396 THR A N 1
ATOM 3168 C CA . THR A 1 396 ? 14.496 -19.012 -24.590 1.00 54.88 396 THR A CA 1
ATOM 3169 C C . THR A 1 396 ? 14.891 -17.946 -23.570 1.00 54.88 396 THR A C 1
ATOM 3171 O O . THR A 1 396 ? 14.354 -17.903 -22.460 1.00 54.88 396 THR A O 1
ATOM 3174 N N . ARG A 1 397 ? 15.876 -17.113 -23.914 1.00 55.03 397 ARG A N 1
ATOM 3175 C CA . ARG A 1 397 ? 16.309 -15.991 -23.086 1.00 55.03 397 ARG A CA 1
ATOM 3176 C C . ARG A 1 397 ? 15.266 -14.894 -23.239 1.00 55.03 397 ARG A C 1
ATOM 3178 O O . ARG A 1 397 ? 15.209 -14.208 -24.255 1.00 55.03 397 ARG A O 1
ATOM 3185 N N . TYR A 1 398 ? 14.393 -14.771 -22.247 1.00 63.47 398 TYR A N 1
ATOM 3186 C CA . TYR A 1 398 ? 13.366 -13.737 -22.248 1.00 63.47 398 TYR A CA 1
ATOM 3187 C C . TYR A 1 398 ? 14.014 -12.361 -22.069 1.00 63.47 398 TYR A C 1
ATOM 3189 O O . TYR A 1 398 ? 14.886 -12.177 -21.216 1.00 63.47 398 TYR A O 1
ATOM 3197 N N . ARG A 1 399 ? 13.566 -11.378 -22.857 1.00 68.62 399 ARG A N 1
ATOM 3198 C CA . ARG A 1 399 ? 13.903 -9.965 -22.647 1.00 68.62 399 ARG A CA 1
ATOM 3199 C C . ARG A 1 399 ? 13.318 -9.547 -21.297 1.00 68.62 399 ARG A C 1
ATOM 3201 O O . ARG A 1 399 ? 12.102 -9.457 -21.151 1.00 68.62 399 ARG A O 1
ATOM 3208 N N . VAL A 1 400 ? 14.175 -9.347 -20.298 1.00 75.12 400 VAL A N 1
ATOM 3209 C CA . VAL A 1 400 ? 13.741 -8.939 -18.957 1.00 75.12 400 VAL A CA 1
ATOM 3210 C C . VAL A 1 400 ? 13.499 -7.436 -18.976 1.00 75.12 400 VAL A C 1
ATOM 3212 O O . VAL A 1 400 ? 14.432 -6.644 -18.898 1.00 75.12 400 VAL A O 1
ATOM 3215 N N . THR A 1 401 ? 12.236 -7.040 -19.092 1.00 78.06 401 THR A N 1
ATOM 3216 C CA . THR A 1 401 ? 11.809 -5.637 -18.973 1.00 78.06 401 THR A CA 1
ATOM 3217 C C . THR A 1 401 ? 10.869 -5.443 -17.791 1.00 78.06 401 THR A C 1
ATOM 3219 O O . THR A 1 401 ? 10.350 -6.416 -17.228 1.00 78.06 401 THR A O 1
ATOM 3222 N N . GLY A 1 402 ? 10.624 -4.183 -17.407 1.00 74.19 402 GLY A N 1
ATOM 3223 C CA . GLY A 1 402 ? 9.700 -3.843 -16.318 1.00 74.19 402 GLY A CA 1
ATOM 3224 C C . GLY A 1 402 ? 8.326 -4.511 -16.461 1.00 74.19 402 GLY A C 1
ATOM 3225 O O . GLY A 1 402 ? 7.775 -4.994 -15.476 1.00 74.19 402 GLY A O 1
ATOM 3226 N N . LEU A 1 403 ? 7.815 -4.644 -17.691 1.00 80.50 403 LEU A N 1
ATOM 3227 C CA . LEU A 1 403 ? 6.545 -5.317 -17.993 1.00 80.50 403 LEU A CA 1
ATOM 3228 C C . LEU A 1 403 ? 6.555 -6.819 -17.677 1.00 80.50 403 LEU A C 1
ATOM 3230 O O . LEU A 1 403 ? 5.575 -7.344 -17.149 1.00 80.50 403 LEU A O 1
ATOM 3234 N N . THR A 1 404 ? 7.659 -7.507 -17.976 1.00 82.56 404 THR A N 1
ATOM 3235 C CA . THR A 1 404 ? 7.796 -8.953 -17.729 1.00 82.56 404 THR A CA 1
ATOM 3236 C C . THR A 1 404 ? 7.985 -9.285 -16.248 1.00 82.56 404 THR A C 1
ATOM 3238 O O . THR A 1 404 ? 7.549 -10.340 -15.793 1.00 82.56 404 THR A O 1
ATOM 3241 N N . LEU A 1 405 ? 8.594 -8.376 -15.476 1.00 84.00 405 LEU A N 1
ATOM 3242 C CA . LEU A 1 405 ? 8.833 -8.562 -14.043 1.00 84.00 405 LEU A CA 1
ATOM 3243 C C . LEU A 1 405 ? 7.640 -8.112 -13.178 1.00 84.00 405 LEU A C 1
ATOM 3245 O O . LEU A 1 405 ? 7.514 -8.538 -12.029 1.00 84.00 405 LEU A O 1
ATOM 3249 N N . LEU A 1 406 ? 6.747 -7.279 -13.721 1.00 86.38 406 LEU A N 1
ATOM 3250 C CA . LEU A 1 406 ? 5.625 -6.675 -12.999 1.00 86.38 406 LEU A CA 1
ATOM 3251 C C . LEU A 1 406 ? 4.740 -7.692 -12.254 1.00 86.38 406 LEU A C 1
ATOM 3253 O O . LEU A 1 406 ? 4.503 -7.476 -11.061 1.00 86.38 406 LEU A O 1
ATOM 3257 N N . PRO A 1 407 ? 4.294 -8.816 -12.855 1.00 89.38 407 PRO A N 1
ATOM 3258 C CA . PRO A 1 407 ? 3.537 -9.836 -12.129 1.00 89.38 407 PRO A CA 1
ATOM 3259 C C . PRO A 1 407 ? 4.287 -10.375 -10.910 1.00 89.38 407 PRO A C 1
ATOM 3261 O O . PRO A 1 407 ? 3.707 -10.503 -9.832 1.00 89.38 407 PRO A O 1
ATOM 3264 N N . THR A 1 408 ? 5.584 -10.649 -11.055 1.00 88.19 408 THR A N 1
ATOM 3265 C CA . THR A 1 408 ? 6.425 -11.181 -9.979 1.00 88.19 408 THR A CA 1
ATOM 3266 C C . THR A 1 408 ? 6.622 -10.160 -8.860 1.00 88.19 408 THR A C 1
ATOM 3268 O O . THR A 1 408 ? 6.531 -10.526 -7.688 1.00 88.19 408 THR A O 1
ATOM 3271 N N . ILE A 1 409 ? 6.836 -8.881 -9.194 1.00 88.38 409 ILE A N 1
ATOM 3272 C CA . ILE A 1 409 ? 6.957 -7.797 -8.204 1.00 88.38 409 ILE A CA 1
ATOM 3273 C C . ILE A 1 409 ? 5.650 -7.642 -7.424 1.00 88.38 409 ILE A C 1
ATOM 3275 O O . ILE A 1 409 ? 5.671 -7.660 -6.194 1.00 88.38 409 ILE A O 1
ATOM 3279 N N . LEU A 1 410 ? 4.512 -7.536 -8.120 1.00 89.69 410 LEU A N 1
ATOM 3280 C CA . LEU A 1 410 ? 3.209 -7.363 -7.473 1.00 89.69 410 LEU A CA 1
ATOM 3281 C C . LEU A 1 410 ? 2.847 -8.570 -6.601 1.00 89.69 410 LEU A C 1
ATOM 3283 O O . LEU A 1 410 ? 2.326 -8.393 -5.501 1.00 89.69 410 LEU A O 1
ATOM 3287 N N . ALA A 1 411 ? 3.156 -9.790 -7.050 1.00 91.38 411 ALA A N 1
ATOM 3288 C CA . ALA A 1 411 ? 2.978 -10.989 -6.238 1.00 91.38 411 ALA A CA 1
ATOM 3289 C C . ALA A 1 411 ? 3.843 -10.932 -4.971 1.00 91.38 411 ALA A C 1
ATOM 3291 O O . ALA A 1 411 ? 3.319 -11.103 -3.870 1.00 91.38 411 ALA A O 1
ATOM 3292 N N . ALA A 1 412 ? 5.145 -10.652 -5.104 1.00 90.50 412 ALA A N 1
ATOM 3293 C CA . ALA A 1 412 ? 6.062 -10.557 -3.967 1.00 90.50 412 ALA A CA 1
ATOM 3294 C C . ALA A 1 412 ? 5.587 -9.525 -2.937 1.00 90.50 412 ALA A C 1
ATOM 3296 O O . ALA A 1 412 ? 5.591 -9.799 -1.736 1.00 90.50 412 ALA A O 1
ATOM 3297 N N . GLU A 1 413 ? 5.151 -8.361 -3.419 1.00 89.81 413 GLU A N 1
ATOM 3298 C CA . GLU A 1 413 ? 4.618 -7.268 -2.614 1.00 89.81 413 GLU A CA 1
ATOM 3299 C C . GLU A 1 413 ? 3.344 -7.671 -1.858 1.00 89.81 413 GLU A C 1
ATOM 3301 O O . GLU A 1 413 ? 3.234 -7.440 -0.658 1.00 89.81 413 GLU A O 1
ATOM 3306 N N . ARG A 1 414 ? 2.394 -8.356 -2.500 1.00 91.88 414 ARG A N 1
ATOM 3307 C CA . ARG A 1 414 ? 1.152 -8.737 -1.807 1.00 91.88 414 ARG A CA 1
ATOM 3308 C C . ARG A 1 414 ? 1.323 -9.901 -0.853 1.00 91.88 414 ARG A C 1
ATOM 3310 O O . ARG A 1 414 ? 0.719 -9.894 0.218 1.00 91.88 414 ARG A O 1
ATOM 3317 N N . TRP A 1 415 ? 2.174 -10.863 -1.188 1.00 92.38 415 TRP A N 1
ATOM 3318 C CA . TRP A 1 415 ? 2.495 -11.947 -0.268 1.00 92.38 415 TRP A CA 1
ATOM 3319 C C . TRP A 1 415 ? 3.235 -11.439 0.972 1.00 92.38 415 TRP A C 1
ATOM 3321 O O . TRP A 1 415 ? 2.887 -11.862 2.076 1.00 92.38 415 TRP A O 1
ATOM 3331 N N . ARG A 1 416 ? 4.191 -10.498 0.835 1.00 93.56 416 ARG A N 1
ATOM 3332 C CA . ARG A 1 416 ? 4.834 -9.894 2.020 1.00 93.56 416 ARG A CA 1
ATOM 3333 C C . ARG A 1 416 ? 3.818 -9.173 2.898 1.00 93.56 416 ARG A C 1
ATOM 3335 O O . ARG A 1 416 ? 3.903 -9.315 4.111 1.00 93.56 416 ARG A O 1
ATOM 3342 N N . ASP A 1 417 ? 2.863 -8.455 2.304 1.00 91.31 417 ASP A N 1
ATOM 3343 C CA . ASP A 1 417 ? 1.904 -7.644 3.051 1.00 91.31 417 ASP A CA 1
ATOM 3344 C C . ASP A 1 417 ? 0.969 -8.544 3.860 1.00 91.31 417 ASP A C 1
ATOM 3346 O O . ASP A 1 417 ? 0.785 -8.313 5.049 1.00 91.31 417 ASP A O 1
ATOM 3350 N N . ILE A 1 418 ? 0.447 -9.612 3.243 1.00 93.88 418 ILE A N 1
ATOM 3351 C CA . ILE A 1 418 ? -0.426 -10.587 3.912 1.00 93.88 418 ILE A CA 1
ATOM 3352 C C . ILE A 1 418 ? 0.316 -11.283 5.061 1.00 93.88 418 ILE A C 1
ATOM 3354 O O . ILE A 1 418 ? -0.220 -11.398 6.161 1.00 93.88 418 ILE A O 1
ATOM 3358 N N . ILE A 1 419 ? 1.554 -11.734 4.835 1.00 95.19 419 ILE A N 1
ATOM 3359 C CA . ILE A 1 419 ? 2.331 -12.423 5.876 1.00 95.19 419 ILE A CA 1
ATOM 3360 C C . ILE A 1 419 ? 2.699 -11.451 7.006 1.00 95.19 419 ILE A C 1
ATOM 3362 O O . ILE A 1 419 ? 2.578 -11.806 8.179 1.00 95.19 419 ILE A O 1
ATOM 3366 N N . ALA A 1 420 ? 3.104 -10.221 6.681 1.00 94.44 420 ALA A N 1
ATOM 3367 C CA . ALA A 1 420 ? 3.379 -9.189 7.677 1.00 94.44 420 ALA A CA 1
ATOM 3368 C C . ALA A 1 420 ? 2.122 -8.837 8.488 1.00 94.44 420 ALA A C 1
ATOM 3370 O O . ALA A 1 420 ? 2.206 -8.733 9.709 1.00 94.44 420 ALA A O 1
ATOM 3371 N N . ASP A 1 421 ? 0.957 -8.729 7.843 1.00 93.69 421 ASP A N 1
ATOM 3372 C CA . ASP A 1 421 ? -0.326 -8.482 8.510 1.00 93.69 421 ASP A CA 1
ATOM 3373 C C . ASP A 1 421 ? -0.682 -9.601 9.497 1.00 93.69 421 ASP A C 1
ATOM 3375 O O . ASP A 1 421 ? -1.145 -9.317 10.600 1.00 93.69 421 ASP A O 1
ATOM 3379 N N . ILE A 1 422 ? -0.418 -10.865 9.147 1.00 95.44 422 ILE A N 1
ATOM 3380 C CA . ILE A 1 422 ? -0.630 -12.010 10.047 1.00 95.44 422 ILE A CA 1
ATOM 3381 C C . ILE A 1 422 ? 0.312 -11.940 11.258 1.00 95.44 422 ILE A C 1
ATOM 3383 O O . ILE A 1 422 ? -0.129 -12.151 12.387 1.00 95.44 422 ILE A O 1
ATOM 3387 N N . LEU A 1 423 ? 1.592 -11.621 11.046 1.00 96.06 423 LEU A N 1
ATOM 3388 C CA . LEU A 1 423 ? 2.590 -11.560 12.121 1.00 96.06 423 LEU A CA 1
ATOM 3389 C C . LEU A 1 423 ? 2.365 -10.380 13.073 1.00 96.06 423 LEU A C 1
ATOM 3391 O O . LEU A 1 423 ? 2.516 -10.526 14.284 1.00 96.06 423 LEU A O 1
ATOM 3395 N N . VAL A 1 424 ? 1.978 -9.218 12.541 1.00 96.38 424 VAL A N 1
ATOM 3396 C CA . VAL A 1 424 ? 1.724 -7.998 13.328 1.00 96.38 424 VAL A CA 1
ATOM 3397 C C . VAL A 1 424 ? 0.276 -7.949 13.846 1.00 96.38 424 VAL A C 1
ATOM 3399 O O . VAL A 1 424 ? -0.089 -7.056 14.609 1.00 96.38 424 VAL A O 1
ATOM 3402 N N . MET A 1 425 ? -0.551 -8.950 13.531 1.00 95.75 425 MET A N 1
ATOM 3403 C CA . MET A 1 425 ? -1.962 -9.019 13.926 1.00 95.75 425 MET A CA 1
ATOM 3404 C C . MET A 1 425 ? -2.235 -8.800 15.429 1.00 95.75 425 MET A C 1
ATOM 3406 O O . MET A 1 425 ? -3.187 -8.079 15.731 1.00 95.75 425 MET A O 1
ATOM 3410 N N . PRO A 1 426 ? -1.458 -9.346 16.394 1.00 96.25 426 PRO A N 1
ATOM 3411 C CA . PRO A 1 426 ? -1.688 -9.066 17.817 1.00 96.25 426 PRO A CA 1
ATOM 3412 C C . PRO A 1 426 ? -1.568 -7.575 18.156 1.00 96.25 426 PRO A C 1
ATOM 3414 O O . PRO A 1 426 ? -2.327 -7.042 18.965 1.00 96.25 426 PRO A O 1
ATOM 3417 N N . ILE A 1 427 ? -0.624 -6.895 17.509 1.00 96.62 427 ILE A N 1
ATOM 3418 C CA . ILE A 1 427 ? -0.339 -5.476 17.723 1.00 96.62 427 ILE A CA 1
ATOM 3419 C C . ILE A 1 427 ? -1.370 -4.622 16.991 1.00 96.62 427 ILE A C 1
ATOM 3421 O O . ILE A 1 427 ? -1.824 -3.620 17.535 1.00 96.62 427 ILE A O 1
ATOM 3425 N N . GLU A 1 428 ? -1.827 -5.056 15.813 1.00 95.44 428 GLU A N 1
ATOM 3426 C CA . GLU A 1 428 ? -2.976 -4.436 15.154 1.00 95.44 428 GLU A CA 1
ATOM 3427 C C . GLU A 1 428 ? -4.237 -4.525 16.018 1.00 95.44 428 GLU A C 1
ATOM 3429 O O . GLU A 1 428 ? -4.960 -3.539 16.151 1.00 95.44 428 GLU A O 1
ATOM 3434 N N . ALA A 1 429 ? -4.492 -5.680 16.641 1.00 95.50 429 ALA A N 1
ATOM 3435 C CA . ALA A 1 429 ? -5.624 -5.861 17.541 1.00 95.50 429 ALA A CA 1
ATOM 3436 C C . ALA A 1 429 ? -5.542 -4.898 18.734 1.00 95.50 429 ALA A C 1
ATOM 3438 O O . ALA A 1 429 ? -6.531 -4.237 19.051 1.00 95.50 429 ALA A O 1
ATOM 3439 N N . LEU A 1 430 ? -4.362 -4.765 19.350 1.00 96.12 430 LEU A N 1
ATOM 3440 C CA . LEU A 1 430 ? -4.118 -3.796 20.419 1.00 96.12 430 LEU A CA 1
ATOM 3441 C C . LEU A 1 430 ? -4.380 -2.367 19.935 1.00 96.12 430 LEU A C 1
ATOM 3443 O O . LEU A 1 430 ? -5.156 -1.653 20.568 1.00 96.12 430 LEU A O 1
ATOM 3447 N N . MET A 1 431 ? -3.793 -1.970 18.801 1.00 95.88 431 MET A N 1
ATOM 3448 C CA . MET A 1 431 ? -3.951 -0.637 18.214 1.00 95.88 431 MET A CA 1
ATOM 3449 C C . MET A 1 431 ? -5.430 -0.316 17.959 1.00 95.88 431 MET A C 1
ATOM 3451 O O . MET A 1 431 ? -5.926 0.714 18.410 1.00 95.88 431 MET A O 1
ATOM 3455 N N . VAL A 1 432 ? -6.153 -1.201 17.269 1.00 95.56 432 VAL A N 1
ATOM 3456 C CA . VAL A 1 432 ? -7.567 -1.000 16.926 1.00 95.56 432 VAL A CA 1
ATOM 3457 C C . VAL A 1 432 ? -8.434 -0.890 18.180 1.00 95.56 432 VAL A C 1
ATOM 3459 O O . VAL A 1 432 ? -9.272 0.008 18.265 1.00 95.56 432 VAL A O 1
ATOM 3462 N N . ARG A 1 433 ? -8.222 -1.760 19.175 1.00 95.31 433 ARG A N 1
ATOM 3463 C CA . ARG A 1 433 ? -8.965 -1.724 20.446 1.00 95.31 433 ARG A CA 1
ATOM 3464 C C . ARG A 1 433 ? -8.664 -0.455 21.229 1.00 95.31 433 ARG A C 1
ATOM 3466 O O . ARG A 1 433 ? -9.586 0.169 21.744 1.00 95.31 433 ARG A O 1
ATOM 3473 N N . PHE A 1 434 ? -7.402 -0.042 21.276 1.00 94.75 434 PHE A N 1
ATOM 3474 C CA . PHE A 1 434 ? -6.993 1.196 21.927 1.00 94.75 434 PHE A CA 1
ATOM 3475 C C . PHE A 1 434 ? -7.658 2.419 21.280 1.00 94.75 434 PHE A C 1
ATOM 3477 O O . PHE A 1 434 ? -8.318 3.190 21.974 1.00 94.75 434 PHE A O 1
ATOM 3484 N N . ILE A 1 435 ? -7.573 2.548 19.951 1.00 94.25 435 ILE A N 1
ATOM 3485 C CA . ILE A 1 435 ? -8.185 3.651 19.194 1.00 94.25 435 ILE A CA 1
ATOM 3486 C C . ILE A 1 435 ? -9.707 3.655 19.362 1.00 94.25 435 ILE A C 1
ATOM 3488 O O . ILE A 1 435 ? -10.291 4.699 19.651 1.00 94.25 435 ILE A O 1
ATOM 3492 N N . GLY A 1 436 ? -10.356 2.496 19.213 1.00 93.31 436 GLY A N 1
ATOM 3493 C CA . GLY A 1 436 ? -11.809 2.384 19.319 1.00 93.31 436 GLY A CA 1
ATOM 3494 C C . GLY A 1 436 ? -12.326 2.767 20.706 1.00 93.31 436 GLY A C 1
ATOM 3495 O O . GLY A 1 436 ? -13.277 3.542 20.814 1.00 93.31 436 GLY A O 1
ATOM 3496 N N . ARG A 1 437 ? -11.665 2.297 21.776 1.00 93.12 437 ARG A N 1
ATOM 3497 C CA . ARG A 1 437 ? -12.015 2.675 23.155 1.00 93.12 437 ARG A CA 1
ATOM 3498 C C . ARG A 1 437 ? -11.743 4.151 23.421 1.00 93.12 437 ARG A C 1
ATOM 3500 O O . ARG A 1 437 ? -12.627 4.822 23.945 1.00 93.12 437 ARG A O 1
ATOM 3507 N N . ALA A 1 438 ? -10.576 4.667 23.032 1.00 91.50 438 ALA A N 1
ATOM 3508 C CA . ALA A 1 438 ? -10.237 6.079 23.203 1.00 91.50 438 ALA A CA 1
ATOM 3509 C C . ALA A 1 438 ? -11.269 6.987 22.515 1.00 91.50 438 ALA A C 1
ATOM 3511 O O . ALA A 1 438 ? -11.761 7.938 23.120 1.00 91.50 438 ALA A O 1
ATOM 3512 N N . TYR A 1 439 ? -11.673 6.651 21.286 1.00 91.12 439 TYR A N 1
ATOM 3513 C CA . TYR A 1 439 ? -12.691 7.401 20.556 1.00 91.12 439 TYR A CA 1
ATOM 3514 C C . TYR A 1 439 ? -14.063 7.364 21.244 1.00 91.12 439 TYR A C 1
ATOM 3516 O O . TYR A 1 439 ? -14.707 8.406 21.379 1.00 91.12 439 TYR A O 1
ATOM 3524 N N . ARG A 1 440 ? -14.520 6.193 21.707 1.00 91.25 440 ARG A N 1
ATOM 3525 C CA . ARG A 1 440 ? -15.822 6.072 22.383 1.00 91.25 440 ARG A CA 1
ATOM 3526 C C . ARG A 1 440 ? -15.857 6.774 23.737 1.00 91.25 440 ARG A C 1
ATOM 3528 O O . ARG A 1 440 ? -16.797 7.524 23.984 1.00 91.25 440 ARG A O 1
ATOM 3535 N N . ILE A 1 441 ? -14.813 6.622 24.553 1.00 89.56 441 ILE A N 1
ATOM 3536 C CA . ILE A 1 441 ? -14.679 7.323 25.841 1.00 89.56 441 ILE A CA 1
ATOM 3537 C C . ILE A 1 441 ? -14.697 8.842 25.618 1.00 89.56 441 ILE A C 1
ATOM 3539 O O . ILE A 1 441 ? -15.430 9.563 26.292 1.00 89.56 441 ILE A O 1
ATOM 3543 N N . ASN A 1 442 ? -13.969 9.335 24.612 1.00 86.38 442 ASN A N 1
ATOM 3544 C CA . ASN A 1 442 ? -13.916 10.765 24.302 1.00 86.38 442 ASN A CA 1
ATOM 3545 C C . ASN A 1 442 ? -15.260 11.355 23.846 1.00 86.38 442 ASN A C 1
ATOM 3547 O O . ASN A 1 442 ? -15.477 12.561 24.017 1.00 86.38 442 ASN A O 1
ATOM 3551 N N . ASN A 1 443 ? -16.149 10.529 23.288 1.00 86.19 443 ASN A N 1
ATOM 3552 C CA . ASN A 1 443 ? -17.487 10.912 22.829 1.00 86.19 443 ASN A CA 1
ATOM 3553 C C . ASN A 1 443 ? -18.618 10.427 23.758 1.00 86.19 443 ASN A C 1
ATOM 3555 O O . ASN A 1 443 ? -19.776 10.498 23.363 1.00 86.19 443 ASN A O 1
ATOM 3559 N N . ALA A 1 444 ? -18.297 9.964 24.975 1.00 88.44 444 ALA A N 1
ATOM 3560 C CA . ALA A 1 444 ? -19.266 9.477 25.965 1.00 88.44 444 ALA A CA 1
ATOM 3561 C C . ALA A 1 444 ? -20.182 8.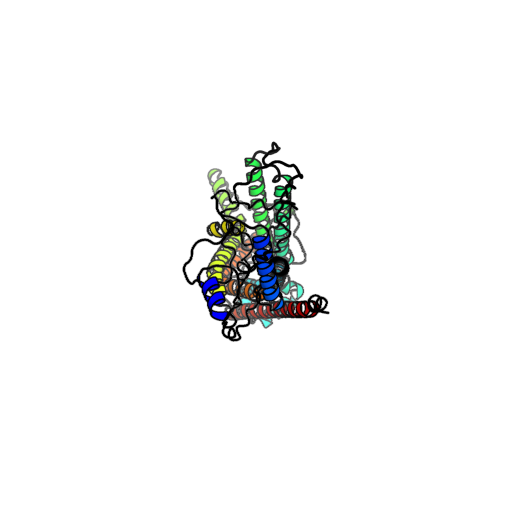337 25.457 1.00 88.44 444 ALA A C 1
ATOM 3563 O O . ALA A 1 444 ? -21.350 8.251 25.825 1.00 88.44 444 ALA A O 1
ATOM 3564 N N . LEU A 1 445 ? -19.648 7.450 24.611 1.00 90.25 445 LEU A N 1
ATOM 3565 C CA . LEU A 1 445 ? -20.344 6.262 24.104 1.00 90.25 445 LEU A CA 1
ATOM 3566 C C . LEU A 1 445 ? -20.003 5.024 24.955 1.00 90.25 445 LEU A C 1
ATOM 3568 O O . LEU A 1 445 ? -18.881 4.910 25.451 1.00 90.25 445 LEU A O 1
ATOM 3572 N N . SER A 1 446 ? -20.938 4.069 25.076 1.00 92.62 446 SER A N 1
ATOM 3573 C CA . SER A 1 446 ? -20.687 2.782 25.760 1.00 92.62 446 SER A CA 1
ATOM 3574 C C . SER A 1 446 ? -19.542 2.006 25.092 1.00 92.62 446 SER A C 1
ATOM 3576 O O . SER A 1 446 ? -19.322 2.102 23.883 1.00 92.62 446 SER A O 1
ATOM 3578 N N . VAL A 1 447 ? -18.794 1.240 25.890 1.00 93.94 447 VAL A N 1
ATOM 3579 C CA . VAL A 1 447 ? -17.604 0.475 25.475 1.00 93.94 447 VAL A CA 1
ATOM 3580 C C . VAL A 1 447 ? -17.807 -1.040 25.669 1.00 93.94 447 VAL A C 1
ATOM 3582 O O . VAL A 1 447 ? -16.885 -1.826 25.454 1.00 93.94 447 VAL A O 1
ATOM 3585 N N . ASP A 1 448 ? -19.008 -1.472 26.060 1.00 93.25 448 ASP A N 1
ATOM 3586 C CA . ASP A 1 448 ? -19.277 -2.839 26.538 1.00 93.25 448 ASP A CA 1
ATOM 3587 C C . ASP A 1 448 ? -19.160 -3.909 25.435 1.00 93.25 448 ASP A C 1
ATOM 3589 O O . ASP A 1 448 ? -18.809 -5.065 25.683 1.00 93.25 448 ASP A O 1
ATOM 3593 N N . ASP A 1 449 ? -19.394 -3.511 24.186 1.00 92.38 449 ASP A N 1
ATOM 3594 C CA . ASP A 1 449 ? -19.279 -4.322 22.971 1.00 92.38 449 ASP A CA 1
ATOM 3595 C C . ASP A 1 449 ? -17.839 -4.425 22.428 1.00 92.38 449 ASP A C 1
ATOM 3597 O O . ASP A 1 449 ? -17.589 -5.232 21.528 1.00 92.38 449 ASP A O 1
ATOM 3601 N N . ILE A 1 450 ? -16.882 -3.652 22.957 1.00 94.25 450 ILE A N 1
ATOM 3602 C CA . ILE A 1 450 ? -15.486 -3.610 22.495 1.00 94.25 450 ILE A CA 1
ATOM 3603 C C . ILE A 1 450 ? -14.585 -4.489 23.382 1.00 94.25 450 ILE A C 1
ATOM 3605 O O . ILE A 1 450 ? -14.750 -4.602 24.602 1.00 94.25 450 ILE A O 1
ATOM 3609 N N . PHE A 1 451 ? -13.605 -5.160 22.775 1.00 93.75 451 PHE A N 1
ATOM 3610 C CA . PHE A 1 451 ? -12.582 -5.900 23.519 1.00 93.75 451 PHE A CA 1
ATOM 3611 C C . PHE A 1 451 ? -11.640 -4.981 24.305 1.00 93.75 451 PHE A C 1
ATOM 3613 O O . PHE A 1 451 ? -11.314 -3.868 23.895 1.00 93.75 451 PHE A O 1
ATOM 3620 N N . GLU A 1 452 ? -11.134 -5.478 25.430 1.00 93.38 452 GLU A N 1
ATOM 3621 C CA . GLU A 1 452 ? -10.105 -4.768 26.184 1.00 93.38 452 GLU A CA 1
ATOM 3622 C C . GLU A 1 452 ? -8.781 -4.692 25.409 1.00 93.38 452 GLU A C 1
ATOM 3624 O O . GLU A 1 452 ? -8.486 -5.609 24.637 1.00 93.38 452 GLU A O 1
ATOM 3629 N N . PRO A 1 453 ? -7.978 -3.621 25.583 1.00 90.50 453 PRO A N 1
ATOM 3630 C CA . PRO A 1 453 ? -6.705 -3.468 24.892 1.00 90.50 453 PRO A CA 1
ATOM 3631 C C . PRO A 1 453 ? -5.718 -4.517 25.412 1.00 90.50 453 PRO A C 1
ATOM 3633 O O . PRO A 1 453 ? -5.013 -4.319 26.394 1.00 90.50 453 PRO A O 1
ATOM 3636 N N . ASN A 1 454 ? -5.703 -5.668 24.754 1.00 92.44 454 ASN A N 1
ATOM 3637 C CA . ASN A 1 454 ? -4.786 -6.765 25.007 1.00 92.44 454 ASN A CA 1
ATOM 3638 C C . ASN A 1 454 ? -4.318 -7.361 23.672 1.00 92.44 454 ASN A C 1
ATOM 3640 O O . ASN A 1 454 ? -4.923 -7.126 22.623 1.00 92.44 454 ASN A O 1
ATOM 3644 N N . LEU A 1 455 ? -3.252 -8.159 23.725 1.00 91.88 455 LEU A N 1
ATOM 3645 C CA . LEU A 1 455 ? -2.684 -8.850 22.561 1.00 91.88 455 LEU A CA 1
ATOM 3646 C C . LEU A 1 455 ? -3.462 -10.125 22.180 1.00 91.88 455 LEU A C 1
ATOM 3648 O O . LEU A 1 455 ? -3.092 -10.819 21.234 1.00 91.88 455 LEU A O 1
ATOM 3652 N N . ARG A 1 456 ? -4.531 -10.475 22.913 1.00 92.69 456 ARG A N 1
ATOM 3653 C CA . ARG A 1 456 ? -5.260 -11.729 22.705 1.00 92.69 456 ARG A CA 1
ATOM 3654 C C . ARG A 1 456 ? -6.099 -11.651 21.436 1.00 92.69 456 ARG A C 1
ATOM 3656 O O . ARG A 1 456 ? -7.022 -10.841 21.327 1.00 92.69 456 ARG A O 1
ATOM 3663 N N . ILE A 1 457 ? -5.820 -12.554 20.508 1.00 91.00 457 ILE A N 1
ATOM 3664 C CA . ILE A 1 457 ? -6.587 -12.712 19.276 1.00 91.00 457 ILE A CA 1
ATOM 3665 C C . ILE A 1 457 ? -7.853 -13.522 19.585 1.00 91.00 457 ILE A C 1
ATOM 3667 O O . ILE A 1 457 ? -7.794 -14.583 20.205 1.00 91.00 457 ILE A O 1
ATOM 3671 N N . THR A 1 458 ? -9.006 -13.015 19.157 1.00 90.00 458 THR A N 1
ATOM 3672 C CA . THR A 1 458 ? -10.319 -13.662 19.288 1.00 90.00 458 THR A CA 1
ATOM 3673 C C . THR A 1 458 ? -10.954 -13.809 17.905 1.00 90.00 458 THR A C 1
ATOM 3675 O O . THR A 1 458 ? -10.597 -13.091 16.975 1.00 90.00 458 THR A O 1
ATOM 3678 N N . GLY A 1 459 ? -11.868 -14.771 17.736 1.00 89.62 459 GLY A N 1
ATOM 3679 C CA . GLY A 1 459 ? -12.549 -14.975 16.450 1.00 89.62 459 GLY A CA 1
ATOM 3680 C C . GLY A 1 459 ? -11.645 -15.515 15.332 1.00 89.62 459 GLY A C 1
ATOM 3681 O O . GLY A 1 459 ? -11.816 -15.133 14.177 1.00 89.62 459 GLY A O 1
ATOM 3682 N N . PHE A 1 460 ? -10.696 -16.407 15.653 1.00 92.44 460 PHE A N 1
ATOM 3683 C CA . PHE A 1 460 ? -9.710 -16.942 14.698 1.00 92.44 460 PHE A CA 1
ATOM 3684 C C . PHE A 1 460 ? -10.339 -17.487 13.403 1.00 92.44 460 PHE A C 1
ATOM 3686 O O . PHE A 1 460 ? -9.856 -17.181 12.318 1.00 92.44 460 PHE A O 1
ATOM 3693 N N . SER A 1 461 ? -11.463 -18.210 13.488 1.00 93.06 461 SER A N 1
ATOM 3694 C CA . SER A 1 461 ? -12.178 -18.718 12.304 1.00 93.06 461 SER A CA 1
ATOM 3695 C C . SER A 1 461 ? -12.636 -17.597 11.361 1.00 93.06 461 SER A C 1
ATOM 3697 O O . SER A 1 461 ? -12.506 -17.704 10.140 1.00 93.06 461 SER A O 1
ATOM 3699 N N . ASN A 1 462 ? -13.156 -16.498 11.912 1.00 93.94 462 ASN A N 1
ATOM 3700 C CA . ASN A 1 462 ? -13.598 -15.352 11.118 1.00 93.94 462 ASN A CA 1
ATOM 3701 C C . ASN A 1 462 ? -12.401 -14.585 10.544 1.00 93.94 462 ASN A C 1
ATOM 3703 O O . ASN A 1 462 ? -12.464 -14.134 9.403 1.00 93.94 462 ASN A O 1
ATOM 3707 N N . LEU A 1 463 ? -11.295 -14.494 11.290 1.00 94.50 463 LEU A N 1
ATOM 3708 C CA . LEU A 1 463 ? -10.047 -13.899 10.806 1.00 94.50 463 LEU A CA 1
ATOM 3709 C C . LEU A 1 463 ? -9.445 -14.700 9.648 1.00 94.50 463 LEU A C 1
ATOM 3711 O O . LEU A 1 463 ? -9.085 -14.113 8.634 1.00 94.50 463 LEU A O 1
ATOM 3715 N N . MET A 1 464 ? -9.414 -16.032 9.741 1.00 94.50 464 MET A N 1
ATOM 3716 C CA . MET A 1 464 ? -8.989 -16.893 8.631 1.00 94.50 464 MET A CA 1
ATOM 3717 C C . MET A 1 464 ? -9.888 -16.716 7.407 1.00 94.50 464 MET A C 1
ATOM 3719 O O . MET A 1 464 ? -9.404 -16.663 6.277 1.00 94.50 464 MET A O 1
ATOM 3723 N N . THR A 1 465 ? -11.193 -16.539 7.615 1.00 94.06 465 THR A N 1
ATOM 3724 C CA . THR A 1 465 ? -12.118 -16.246 6.513 1.00 94.06 465 THR A CA 1
ATOM 3725 C C . THR A 1 465 ? -11.849 -14.868 5.889 1.00 94.06 465 THR A C 1
ATOM 3727 O O . THR A 1 465 ? -11.904 -14.709 4.673 1.00 94.06 465 THR A O 1
ATOM 3730 N N . ALA A 1 466 ? -11.492 -13.866 6.695 1.00 93.38 466 ALA A N 1
ATOM 3731 C CA . ALA A 1 466 ? -11.115 -12.545 6.198 1.00 93.38 466 ALA A CA 1
ATOM 3732 C C . ALA A 1 466 ? -9.803 -12.580 5.392 1.00 93.38 466 ALA A C 1
ATOM 3734 O O . ALA A 1 466 ? -9.728 -11.971 4.327 1.00 93.38 466 ALA A O 1
ATOM 3735 N N . TYR A 1 467 ? -8.793 -13.327 5.853 1.00 95.06 467 TYR A N 1
ATOM 3736 C CA . TYR A 1 467 ? -7.533 -13.491 5.122 1.00 95.06 467 TYR A CA 1
ATOM 3737 C C . TYR A 1 467 ? -7.697 -14.305 3.841 1.00 95.06 467 TYR A C 1
ATOM 3739 O O . TYR A 1 467 ? -7.122 -13.942 2.824 1.00 95.06 467 TYR A O 1
ATOM 3747 N N . THR A 1 468 ? -8.507 -15.365 3.850 1.00 95.00 468 THR A N 1
ATOM 3748 C CA . THR A 1 468 ? -8.806 -16.122 2.621 1.00 95.00 468 THR A CA 1
ATOM 3749 C C . THR A 1 468 ? -9.544 -15.259 1.602 1.00 95.00 468 THR A C 1
ATOM 3751 O O . THR A 1 468 ? -9.190 -15.289 0.426 1.00 95.00 468 THR A O 1
ATOM 3754 N N . LEU A 1 469 ? -10.489 -14.418 2.039 1.00 93.88 469 LEU A N 1
ATOM 3755 C CA . LEU A 1 469 ? -11.129 -13.423 1.176 1.00 93.88 469 LEU A CA 1
ATOM 3756 C C . LEU A 1 469 ? -10.111 -12.412 0.626 1.00 93.88 469 LEU A C 1
ATOM 3758 O O . LEU A 1 469 ? -10.113 -12.139 -0.572 1.00 93.88 469 LEU A O 1
ATOM 3762 N N . GLN A 1 470 ? -9.219 -11.891 1.474 1.00 94.62 470 GLN A N 1
ATOM 3763 C CA . GLN A 1 470 ? -8.138 -10.995 1.055 1.00 94.62 470 GLN A CA 1
ATOM 3764 C C . GLN A 1 470 ? -7.244 -11.661 -0.000 1.00 94.62 470 GLN A C 1
ATOM 3766 O O . GLN A 1 470 ? -7.035 -11.075 -1.057 1.00 94.62 470 GLN A O 1
ATOM 3771 N N . SER A 1 471 ? -6.777 -12.888 0.239 1.00 94.75 471 SER A N 1
ATOM 3772 C CA . SER A 1 471 ? -5.963 -13.663 -0.705 1.00 94.75 471 SER A CA 1
ATOM 3773 C C . SER A 1 471 ? -6.693 -13.977 -2.014 1.00 94.75 471 SER A C 1
ATOM 3775 O O . SER A 1 471 ? -6.079 -13.969 -3.078 1.00 94.75 471 SER A O 1
ATOM 3777 N N . ALA A 1 472 ? -8.002 -14.237 -1.967 1.00 96.06 472 ALA A N 1
ATOM 3778 C CA . ALA A 1 472 ? -8.802 -14.466 -3.166 1.00 96.06 472 ALA A CA 1
ATOM 3779 C C . ALA A 1 472 ? -8.919 -13.186 -4.009 1.00 96.06 472 ALA A C 1
ATOM 3781 O O . ALA A 1 472 ? -8.671 -13.216 -5.213 1.00 96.06 472 ALA A O 1
ATOM 3782 N N . ILE A 1 473 ? -9.233 -12.050 -3.375 1.00 94.56 473 ILE A N 1
ATOM 3783 C CA . ILE A 1 473 ? -9.324 -10.749 -4.053 1.00 94.56 473 ILE A CA 1
ATOM 3784 C C . ILE A 1 473 ? -7.969 -10.367 -4.659 1.00 94.56 473 ILE A C 1
ATOM 3786 O O . ILE A 1 473 ? -7.916 -9.961 -5.822 1.00 94.56 473 ILE A O 1
ATOM 3790 N N . THR A 1 474 ? -6.866 -10.531 -3.919 1.00 94.31 474 THR A N 1
ATOM 3791 C CA . THR A 1 474 ? -5.530 -10.252 -4.462 1.00 94.31 474 THR A CA 1
ATOM 3792 C C . THR A 1 474 ? -5.187 -11.158 -5.628 1.00 94.31 474 THR A C 1
ATOM 3794 O O . THR A 1 474 ? -4.682 -10.655 -6.627 1.00 94.31 474 THR A O 1
ATOM 3797 N N . GLY A 1 475 ? -5.492 -12.456 -5.539 1.00 95.12 475 GLY A N 1
ATOM 3798 C CA . GLY A 1 475 ? -5.271 -13.412 -6.622 1.00 95.12 475 GLY A CA 1
ATOM 3799 C C . GLY A 1 475 ? -6.022 -13.036 -7.899 1.00 95.12 475 GLY A C 1
ATOM 3800 O O . GLY A 1 475 ? -5.432 -13.052 -8.978 1.00 95.12 475 GLY A O 1
ATOM 3801 N N . VAL A 1 476 ? -7.289 -12.621 -7.781 1.00 96.06 476 VAL A N 1
ATOM 3802 C CA . VAL A 1 476 ? -8.102 -12.176 -8.926 1.00 96.06 476 VAL A CA 1
ATOM 3803 C C . VAL A 1 476 ? -7.529 -10.906 -9.553 1.00 96.06 476 VAL A C 1
ATOM 3805 O O . VAL A 1 476 ? -7.305 -10.872 -10.761 1.00 96.06 476 VAL A O 1
ATOM 3808 N N . ILE A 1 477 ? -7.247 -9.872 -8.753 1.00 94.81 477 ILE A N 1
ATOM 3809 C CA . ILE A 1 477 ? -6.717 -8.597 -9.267 1.00 94.81 477 ILE A CA 1
ATOM 3810 C C . ILE A 1 477 ? -5.337 -8.802 -9.901 1.00 94.81 477 ILE A C 1
ATOM 3812 O O . ILE A 1 477 ? -5.084 -8.329 -11.007 1.00 94.81 477 ILE A O 1
ATOM 3816 N N . TRP A 1 478 ? -4.454 -9.547 -9.236 1.00 94.56 478 TRP A N 1
ATOM 3817 C CA . TRP A 1 478 ? -3.139 -9.896 -9.767 1.00 94.56 478 TRP A CA 1
ATOM 3818 C C . TRP A 1 478 ? -3.240 -10.687 -11.077 1.00 94.56 478 TRP A C 1
ATOM 3820 O O . TRP A 1 478 ? -2.521 -10.383 -12.031 1.00 94.56 478 TRP A O 1
ATOM 3830 N N . GLY A 1 479 ? -4.154 -11.659 -11.153 1.00 94.50 479 GLY A N 1
ATOM 3831 C CA . GLY A 1 479 ? -4.404 -12.446 -12.359 1.00 94.50 479 GLY A CA 1
ATOM 3832 C C . GLY A 1 479 ? -4.898 -11.586 -13.523 1.00 94.50 479 GLY A C 1
ATOM 3833 O O . GLY A 1 479 ? -4.392 -11.715 -14.635 1.00 94.50 479 GLY A O 1
ATOM 3834 N N . LEU A 1 480 ? -5.816 -10.647 -13.265 1.00 94.38 480 LEU A N 1
ATOM 3835 C CA . LEU A 1 480 ? -6.304 -9.693 -14.267 1.00 94.38 480 LEU A CA 1
ATOM 3836 C C . LEU A 1 480 ? -5.197 -8.767 -14.774 1.00 94.38 480 LEU A C 1
ATOM 3838 O O . LEU A 1 480 ? -5.090 -8.555 -15.984 1.00 94.38 480 LEU A O 1
ATOM 3842 N N . ILE A 1 481 ? -4.356 -8.243 -13.878 1.00 91.62 481 ILE A N 1
ATOM 3843 C CA . ILE A 1 481 ? -3.215 -7.400 -14.255 1.00 91.62 481 ILE A CA 1
ATOM 3844 C C . ILE A 1 481 ? -2.232 -8.208 -15.106 1.00 91.62 481 ILE A C 1
ATOM 3846 O O . ILE A 1 481 ? -1.866 -7.763 -16.187 1.00 91.62 481 ILE A O 1
ATOM 3850 N N . THR A 1 482 ? -1.872 -9.416 -14.671 1.00 91.19 482 THR A N 1
ATOM 3851 C CA . THR A 1 482 ? -0.935 -10.307 -15.377 1.00 91.19 482 THR A CA 1
ATOM 3852 C C . THR A 1 482 ? -1.457 -10.715 -16.754 1.00 91.19 482 THR A C 1
ATOM 3854 O O . THR A 1 482 ? -0.722 -10.716 -17.739 1.00 91.19 482 THR A O 1
ATOM 3857 N N . PHE A 1 483 ? -2.748 -11.027 -16.856 1.00 93.00 483 PHE A N 1
ATOM 3858 C CA . PHE A 1 483 ? -3.379 -11.322 -18.137 1.00 93.00 483 PHE A CA 1
ATOM 3859 C C . PHE A 1 483 ? -3.372 -10.098 -19.060 1.00 93.00 483 PHE A C 1
ATOM 3861 O O . PHE A 1 483 ? -3.064 -10.213 -20.246 1.00 93.00 483 PHE A O 1
ATOM 3868 N N . SER A 1 484 ? -3.667 -8.918 -18.513 1.00 90.25 484 SER A N 1
ATOM 3869 C CA . SER A 1 484 ? -3.685 -7.664 -19.270 1.00 90.25 484 SER A CA 1
ATOM 3870 C C . SER A 1 484 ? -2.291 -7.275 -19.760 1.00 90.25 484 SER A C 1
ATOM 3872 O O . SER A 1 484 ? -2.149 -6.902 -20.924 1.00 90.25 484 SER A O 1
ATOM 3874 N N . THR A 1 485 ? -1.258 -7.417 -18.922 1.00 88.06 485 THR A N 1
ATOM 3875 C CA . THR A 1 485 ? 0.135 -7.123 -19.290 1.00 88.06 485 THR A CA 1
ATOM 3876 C C . THR A 1 485 ? 0.630 -8.080 -20.369 1.00 88.06 485 THR A C 1
ATOM 3878 O O . THR A 1 485 ? 1.213 -7.638 -21.356 1.00 88.06 485 THR A O 1
ATOM 3881 N N . ASN A 1 486 ? 0.325 -9.375 -20.244 1.00 87.50 486 ASN A N 1
ATOM 3882 C CA . ASN A 1 486 ? 0.699 -10.374 -21.240 1.00 87.50 486 ASN A CA 1
ATOM 3883 C C . ASN A 1 486 ? -0.027 -10.136 -22.575 1.00 87.50 486 ASN A C 1
ATOM 3885 O O . ASN A 1 486 ? 0.587 -10.103 -23.640 1.00 87.50 486 ASN A O 1
ATOM 3889 N N . ARG A 1 487 ? -1.338 -9.862 -22.534 1.00 89.31 487 ARG A N 1
ATOM 3890 C CA . ARG A 1 487 ? -2.112 -9.530 -23.739 1.00 89.31 487 ARG A CA 1
ATOM 3891 C C . ARG A 1 487 ? -1.595 -8.259 -24.416 1.00 89.31 487 ARG A C 1
ATOM 3893 O O . ARG A 1 487 ? -1.583 -8.196 -25.646 1.00 89.31 487 ARG A O 1
ATOM 3900 N N . TYR A 1 488 ? -1.188 -7.261 -23.635 1.00 86.81 488 TYR A N 1
ATOM 3901 C CA . TYR A 1 488 ? -0.574 -6.038 -24.144 1.00 86.81 488 TYR A CA 1
ATOM 3902 C C . TYR A 1 488 ? 0.770 -6.326 -24.828 1.00 86.81 488 TYR A C 1
ATOM 3904 O O . TYR A 1 488 ? 0.961 -5.914 -25.972 1.00 86.81 488 TYR A O 1
ATOM 3912 N N . ALA A 1 489 ? 1.644 -7.111 -24.192 1.00 81.06 489 ALA A N 1
ATOM 3913 C CA . ALA A 1 489 ? 2.930 -7.513 -24.762 1.00 81.06 489 ALA A CA 1
ATOM 3914 C C . ALA A 1 489 ? 2.765 -8.271 -26.095 1.00 81.06 489 ALA A C 1
ATOM 3916 O O . ALA A 1 489 ? 3.389 -7.909 -27.092 1.00 81.06 489 ALA A O 1
ATOM 3917 N N . ILE A 1 490 ? 1.852 -9.249 -26.154 1.00 84.50 490 ILE A N 1
ATOM 3918 C CA . ILE A 1 490 ? 1.559 -10.012 -27.382 1.00 84.50 490 ILE A CA 1
ATOM 3919 C C . ILE A 1 490 ? 1.023 -9.096 -28.491 1.00 84.50 490 ILE A C 1
ATOM 3921 O O . ILE A 1 490 ? 1.394 -9.239 -29.655 1.00 84.50 490 ILE A O 1
ATOM 3925 N N . ARG A 1 491 ? 0.133 -8.150 -28.160 1.00 86.12 491 ARG A N 1
ATOM 3926 C CA . ARG A 1 491 ? -0.395 -7.194 -29.146 1.00 86.12 491 ARG A CA 1
ATOM 3927 C C . ARG A 1 491 ? 0.704 -6.300 -29.707 1.00 86.12 491 ARG A C 1
ATOM 3929 O O . ARG A 1 491 ? 0.725 -6.095 -30.914 1.00 86.12 491 ARG A O 1
ATOM 3936 N N . ARG A 1 492 ? 1.620 -5.816 -28.865 1.00 79.81 492 ARG A N 1
ATOM 3937 C CA . ARG A 1 492 ? 2.745 -4.987 -29.311 1.00 79.81 492 ARG A CA 1
ATOM 3938 C C . ARG A 1 492 ? 3.666 -5.759 -30.258 1.00 79.81 492 ARG A C 1
ATOM 3940 O O . ARG A 1 492 ? 3.978 -5.253 -31.328 1.00 79.81 492 ARG A O 1
ATOM 3947 N N . GLN A 1 493 ? 3.997 -7.010 -29.932 1.00 75.69 493 GLN A N 1
ATOM 3948 C CA . GLN A 1 493 ? 4.801 -7.875 -30.808 1.00 75.69 493 GLN A CA 1
ATOM 3949 C C . GLN A 1 493 ? 4.149 -8.113 -32.178 1.00 75.69 493 GLN A C 1
ATOM 3951 O O . GLN A 1 493 ? 4.851 -8.191 -33.177 1.00 75.69 493 GLN A O 1
ATOM 3956 N N . LYS A 1 494 ? 2.813 -8.196 -32.243 1.00 80.00 494 LYS A N 1
ATOM 3957 C CA . LYS A 1 494 ? 2.070 -8.337 -33.508 1.00 80.00 494 LYS A CA 1
ATOM 3958 C C . LYS A 1 494 ? 1.983 -7.056 -34.337 1.00 80.00 494 LYS A C 1
ATOM 3960 O O . LYS A 1 494 ? 1.717 -7.154 -35.527 1.00 80.00 494 LYS A O 1
ATOM 3965 N N . ILE A 1 495 ? 2.155 -5.886 -33.722 1.00 74.12 495 ILE A N 1
ATOM 3966 C CA . ILE A 1 495 ? 2.166 -4.585 -34.414 1.00 74.12 495 ILE A CA 1
ATOM 3967 C C . ILE A 1 495 ? 3.584 -4.243 -34.899 1.00 74.12 495 ILE A C 1
ATOM 3969 O O . ILE A 1 495 ? 3.736 -3.579 -35.917 1.00 74.12 495 ILE A O 1
ATOM 3973 N N . ALA A 1 496 ? 4.613 -4.762 -34.226 1.00 61.66 496 ALA A N 1
ATOM 3974 C CA . ALA A 1 496 ? 6.014 -4.571 -34.587 1.00 61.66 496 ALA A CA 1
ATOM 3975 C C . ALA A 1 496 ? 6.551 -5.303 -35.851 1.00 61.66 496 ALA A C 1
ATOM 3977 O O . ALA A 1 496 ? 7.680 -4.994 -36.228 1.00 61.66 496 ALA A O 1
ATOM 3978 N N . PRO A 1 497 ? 5.866 -6.228 -36.565 1.00 51.59 497 PRO A N 1
ATOM 3979 C CA . PRO A 1 497 ? 6.460 -6.838 -37.743 1.00 51.59 497 PRO A CA 1
ATOM 3980 C C . PRO A 1 497 ? 6.062 -6.039 -38.987 1.00 51.59 497 PRO A C 1
ATOM 3982 O O . PRO A 1 497 ? 4.974 -6.269 -39.517 1.00 51.59 497 PRO A O 1
ATOM 3985 N N . ARG A 1 498 ? 6.939 -5.131 -39.457 1.00 45.44 498 ARG A N 1
ATOM 3986 C CA . ARG A 1 498 ? 7.130 -4.848 -40.905 1.00 45.44 498 ARG A CA 1
ATOM 3987 C C . ARG A 1 498 ? 8.182 -3.803 -41.303 1.00 45.44 498 ARG A C 1
ATOM 3989 O O . ARG A 1 498 ? 8.339 -3.609 -42.499 1.00 45.44 498 ARG A O 1
ATOM 3996 N N . SER A 1 499 ? 8.932 -3.170 -40.402 1.00 46.19 499 SER A N 1
ATOM 3997 C CA . SER A 1 499 ? 10.040 -2.296 -40.844 1.00 46.19 499 SER A CA 1
ATOM 3998 C C . SER A 1 499 ? 11.269 -3.082 -41.326 1.00 46.19 499 SER A C 1
ATOM 4000 O O . SER A 1 499 ? 11.983 -2.612 -42.197 1.00 46.19 499 SER A O 1
ATOM 4002 N N . HIS A 1 500 ? 11.482 -4.316 -40.854 1.00 47.38 500 HIS A N 1
ATOM 4003 C CA . HIS A 1 500 ? 12.656 -5.125 -41.228 1.00 47.38 500 HIS A CA 1
ATOM 4004 C C . HIS A 1 500 ? 12.515 -5.966 -42.509 1.00 47.38 500 HIS A C 1
ATOM 4006 O O . HIS A 1 500 ? 13.418 -6.734 -42.830 1.00 47.38 500 HIS A O 1
ATOM 4012 N N . LEU A 1 501 ? 11.396 -5.867 -43.232 1.00 43.75 501 LEU A N 1
ATOM 4013 C CA . LEU A 1 501 ? 11.190 -6.597 -44.493 1.00 43.75 501 LEU A CA 1
ATOM 4014 C C . LEU A 1 501 ? 11.142 -5.687 -45.728 1.00 43.75 501 LEU A C 1
ATOM 4016 O O . LEU A 1 501 ? 10.903 -6.196 -46.812 1.00 43.75 501 LEU A O 1
ATOM 4020 N N . LEU A 1 502 ? 11.359 -4.375 -45.578 1.00 43.81 502 LEU A N 1
ATOM 4021 C CA . LEU A 1 502 ? 11.342 -3.424 -46.699 1.00 43.81 502 LEU A CA 1
ATOM 4022 C C . LEU A 1 502 ? 12.732 -2.955 -47.162 1.00 43.81 502 LEU A C 1
ATOM 4024 O O . LEU A 1 502 ? 12.799 -2.234 -48.144 1.00 43.81 502 LEU A O 1
ATOM 4028 N N . ASP A 1 503 ? 13.814 -3.412 -46.525 1.00 43.59 503 ASP A N 1
ATOM 4029 C CA . ASP A 1 503 ? 15.204 -3.122 -46.937 1.00 43.59 503 ASP A CA 1
ATOM 4030 C C . ASP A 1 503 ? 15.896 -4.340 -47.581 1.00 43.59 503 ASP A C 1
ATOM 4032 O O . ASP A 1 503 ? 17.119 -4.473 -47.554 1.00 43.59 503 ASP A O 1
ATOM 4036 N N . ARG A 1 504 ? 15.120 -5.295 -48.110 1.00 44.38 504 ARG A N 1
ATOM 4037 C CA . ARG A 1 504 ? 15.666 -6.542 -48.669 1.00 44.38 504 ARG A CA 1
ATOM 4038 C C . ARG A 1 504 ? 15.175 -6.900 -50.071 1.00 44.38 504 ARG A C 1
ATOM 4040 O O . ARG A 1 504 ? 15.266 -8.074 -50.422 1.00 44.38 504 ARG A O 1
ATOM 4047 N N . ASP A 1 505 ? 14.726 -5.904 -50.831 1.00 36.41 505 ASP A N 1
ATOM 4048 C CA . ASP A 1 505 ? 14.495 -6.012 -52.277 1.00 36.41 505 ASP A CA 1
ATOM 4049 C C . ASP A 1 505 ? 15.372 -5.014 -53.041 1.00 36.41 505 ASP A C 1
ATOM 4051 O O . ASP A 1 505 ? 15.341 -3.811 -52.688 1.00 36.41 505 ASP A O 1
#

Secondary structure (DSSP, 8-state):
--HHHHHHHHHTT--TTSS-----TT-TT-----B-TTS-B--HHHHHHHHHHHHHHHHHHHHTTSSEEHHHHHHHHHHHHHHHHHHHHHHHHHHHHHHHHHHHHHHHHHHHHHHHHHBTHHHHS-HHHHHHHHHHHS-HHHHHHTTHHHHHHHHHHHHHHHHHHHHHHHHHSS-SSS--SS-HHHHHHHHHHHHHHHHHHHHHHHHHHHHHHTTSS-TT-SS--GGGGSTTSTTSSS---PPP-S-TTTHHHHHHHHHHHHHHHHHHHHHHHHHHHHHHHHHHHHHHHHS----SS-TTTTS-THHHHHHHTTTTTTTS-TT--S----------------------------SS------------------S---SEE-----TT-----S-------HHHHHHHHHHHHHHHHHHHHHHHHHHHHHHHHHHHHHHHHHTT---TTBPPSSS----HHHHHHHHHHHHHHHHHHHHHHHHHHHHHHHHHHHHSTTGGGSS--

pLDDT: mean 72.07, std 21.43, range [24.17, 96.62]

Radius of gyration: 36.51 Å; Cα contacts (8 Å, |Δi|>4): 356; chains: 1; bounding box: 94×60×113 Å

Mean predicted aligned error: 15.65 Å